Protein AF-0000000068241665 (afdb_homodimer)

Solvent-accessible surface area (backbone atoms only — not comparable to full-atom values): 37451 Å² total; per-residue (Å²): 127,82,70,70,76,66,74,74,42,56,46,69,64,41,54,28,38,24,42,34,86,68,15,63,59,57,35,53,70,46,87,33,59,26,31,33,38,36,30,30,60,74,49,68,71,37,94,55,36,65,57,54,62,68,36,46,36,40,81,39,78,45,79,45,76,45,81,63,86,53,53,39,31,71,74,67,37,46,62,57,32,51,50,44,66,72,67,57,37,40,23,39,34,18,40,22,44,46,45,47,34,21,41,43,50,52,31,48,49,43,62,66,37,76,80,65,53,75,79,43,51,67,37,78,80,61,62,77,87,64,64,85,55,34,48,40,32,25,29,50,34,57,35,15,70,19,44,54,43,16,33,50,28,52,28,33,37,80,86,76,70,40,80,41,61,33,50,41,73,69,56,30,18,55,31,27,33,43,27,28,74,66,34,66,80,52,54,66,70,58,47,28,19,20,41,28,27,11,48,48,25,13,53,29,12,56,46,14,66,42,75,39,70,70,39,40,54,31,15,25,50,21,48,25,54,55,56,73,42,54,70,37,57,70,68,70,57,82,46,63,67,55,43,36,50,41,40,49,22,8,46,30,5,13,46,13,27,61,72,18,34,33,11,55,38,51,15,43,25,67,56,37,46,84,73,73,39,53,62,26,48,39,27,23,53,35,38,54,49,43,54,57,58,38,45,72,40,66,72,44,32,52,45,50,51,48,44,30,54,70,25,71,44,90,42,71,66,58,58,43,46,51,32,43,60,42,36,52,88,63,66,55,88,61,81,71,52,72,67,53,39,50,51,41,19,55,50,18,68,67,27,77,29,34,77,22,28,64,54,89,78,51,53,67,54,43,41,53,44,55,56,67,54,70,127,80,70,70,77,67,74,74,40,56,46,68,62,40,54,28,38,25,41,34,86,68,16,63,59,58,35,53,69,46,88,32,58,28,31,34,37,38,31,30,60,74,49,68,71,37,93,55,37,66,56,54,63,67,36,45,36,39,80,39,77,46,79,46,76,46,81,62,86,52,51,39,32,71,73,67,38,46,62,58,33,50,50,43,66,73,68,57,37,38,23,40,36,17,40,22,44,45,45,47,35,19,42,44,50,52,32,48,48,42,64,65,37,76,80,65,54,76,80,44,49,66,37,73,71,64,60,77,86,64,64,84,56,34,48,40,32,26,29,51,34,56,33,15,68,19,46,54,44,16,34,50,28,53,29,32,37,79,87,74,70,41,80,42,59,31,44,37,73,68,56,31,18,55,32,28,33,43,27,28,73,66,33,66,79,53,53,66,70,59,48,27,19,20,40,28,28,12,47,49,25,13,53,30,13,56,46,14,65,43,75,39,68,71,40,41,53,31,14,25,49,21,48,27,55,55,56,74,43,53,70,38,57,73,67,70,57,82,45,64,66,56,42,34,51,40,40,49,24,7,44,28,6,13,46,12,26,61,71,20,34,34,12,57,39,53,15,45,26,66,56,38,45,85,73,73,38,54,61,26,49,39,29,22,54,35,38,55,51,44,53,57,58,38,46,71,39,66,71,45,31,52,45,51,51,49,43,31,53,72,24,70,43,93,42,71,64,57,60,45,47,52,32,44,60,42,37,52,89,64,66,56,89,61,81,71,51,75,66,52,39,50,50,43,18,55,50,17,66,68,27,77,28,34,76,22,27,64,53,89,80,51,52,66,54,44,40,51,43,55,55,68,54,71

Sequence (748 aa):
MLKLRFPLPVFRNAREIANGRNARMALKGLVANRAALIISPSFGSSQYFEQVVRLINAQSVRVIERSWQGEPSVEELSGVIGELEDFKPDYILALGGGSIIDGAKLAWLFYECPTLESELLYRPFALPSLRGRAKFAAIPTTVGAGSEVSSAAVMLDSVTNSKKAVVTHDFLPDLVILDPDLVSEVPPKVLKTTVADALSHAIEGYVSLIDNPLMNTFAEQAVSIIYRYRHQFSNDNWSSEMLSELQQAAMFAGWVQNHCIVGLSHAIAHQLGTFNIGHGLANGLLMPAVINFNYREHTAATKYEQLIYKSGLPNKEALLELFEVLVGEQKTDMHFSEQQLTTIAENALLDPAAKSNPVRFTENDVKEIVKQCLMLKLRFPLPVFRNAREIANGRNARMALKGLVANRAALIISPSFGSSQYFEQVVRLINAQSVRVIERSWQGEPSVEELSGVIGELEDFKPDYILALGGGSIIDGAKLAWLFYECPTLESELLYRPFALPSLRGRAKFAAIPTTVGAGSEVSSAAVMLDSVTNSKKAVVTHDFLPDLVILDPDLVSEVPPKVLKTTVADALSHAIEGYVSLIDNPLMNTFAEQAVSIIYRYRHQFSNDNWSSEMLSELQQAAMFAGWVQNHCIVGLSHAIAHQLGTFNIGHGLANGLLMPAVINFNYREHTAATKYEQLIYKSGLPNKEALLELFEVLVGEQKTDMHFSEQQLTTIAENALLDPAAKSNPVRFTENDVKEIVKQCL

Organism: Vibrio cholerae serotype O1 (strain ATCC 39315 / El Tor Inaba N16961) (NCBI:txid243277)

Nearest PDB structures (foldseek):
  3zdr-assembly1_A-2  TM=8.748E-01  e=1.724E-26  Parageobacillus thermoglucosidasius
  3bfj-assembly1_A  TM=8.531E-01  e=1.302E-22  Klebsiella pneumoniae
  4fr2-assembly1_A-2  TM=8.746E-01  e=3.997E-20  Oenococcus oeni ATCC BAA-1163
  5yvm-assembly1_A  TM=8.357E-01  e=5.094E-20  candidate division MSBL1 archaeon SCGC-AAA259E19
  1oj7-assembly1_D  TM=8.154E-01  e=1.061E-17  Escherichia coli K-12

Secondary structure (DSSP, 8-state):
---------EEE--SEEEESTTGGGGGGG--EEEEEEEE-HHHHTSTTHHHHHHH--EEEEEEEE---SSSPBHHHHHHHHHHHHHH--SEEEEEESHHHHHHHHHHHHHHH-TT--GGGTTSTT-SPP--SS-EEEEEESSSS--GGG-SEEEEEETTTTEEEEEE-GGGS-SEEEE-GGGGTTS-HHHHHHHHHHHHHHHHHHHTSSS--HHHHHHHHHHHHHHHHTHHHHHHT---HHHHHHHHHHHHHHHHHHHHH---HHHHHHHHHGGGT--HHHHHHHHHHHHHHHHTTSHHHHHHHHHHHHHTT-SSHHHHHHHHHHHHGGG-------HHHHHHHHHHHHHSGGGGG-SS---HHHHHHHHHHH-/---------EEE--SEEEESTTGGGGGGG--EEEEEEEE-HHHHTSTTHHHHHHH--EEEEEEEE---SSSPBHHHHHHHHHHHHHH--SEEEEEESHHHHHHHHHHHHHHH-TT--GGGTTSTT-SPP--SS-EEEEEESSSS--GGG-SEEEEEETTTTEEEEEE-GGGS-SEEEE-GGGGTTS-HHHHHHHHHHHHHHHHHHHTSSS--HHHHHHHHHHHHHHHHTHHHHHHT---HHHHHHHHHHHHHHHHHHHHH---HHHHHHHHHGGGT--HHHHHHHHHHHHHHHHTTSHHHHHHHHHHHHHTT-SSHHHHHHHHHHHHGGG-------HHHHHHHHHHHHHSGGGGG-SS---HHHHHHHHHHH-

Foldseek 3Di:
DPPPPQDDQDFDWAQAEQADAPSLLCLLVDDWAEEEEEEEVVLVPPPCNVVSQVSHPYVYYHYHYDDDLAAAAPVSLVVVLVVCLVRQIQEYEFEEAQNRLLSSLVSQQCNQPVPDDPVQQQPPPSGDAGNPRHFYEYEYLALANLNQTAQWHWHQDPVVRAIGIGGDSNSRGNYYYHHLSSNVPPDLLRRLLRLLRLLQLLLQLLLWQNDHPVLVVLSLQLLLLLLVCLVCLLVVNCDSVNSRSSNSSNNSSSSSCRRRNGALQQLLLSLCVVVVQDSSLSSLLLVLLLLVVQCVDPSSVVSNQVSCVSSPHPDPVSSNVSSCSRRVVVQDPDDDDPVSLLVSLVSSCVDPRHNTGNDHDHSVSSSVSVVSSD/DPPPPQDDQDFDWAQAEQAEAPSLLCLLVDDWAEEEEEEEVVLVPPPCNVVSQVSHPYVYYHYHYDDDPAAAAPVRLVVVLVVCLVRQIQEYEFEEAQRRLLSSLVSQLCNQPVPDDPVQQQPAPSGDAGNPRHFYEYEYLALANLNQTAQWHWHQDPVVRAIGIGGDSNSRGNYYYHHLSSNVPPDLLRRLLRLLRLLQLLLQLLLWQNDHPVLVVLSLQLLLLLLVCLVCLLVVDCDSVNSRSSNSSNNSSSSSCRRRNGALQQLLLSLCVVVVQDSSLSSLLLVLLLLVVQCVDPSSVVSNQVSCVSSPHPDPVSSNVSSCSRRVVVQDPDDDDPVSLLVSLVSSCVDPRHNTGNDHDHSVSSSVSVVVSD

Structure (mmCIF, N/CA/C/O backbone):
data_AF-0000000068241665-model_v1
#
loop_
_entity.id
_entity.type
_entity.pdbx_description
1 polymer 'Iron-containing alcohol dehydrogenase family protein RfbM'
#
loop_
_atom_site.group_PDB
_atom_site.id
_atom_site.type_symbol
_atom_site.label_atom_id
_atom_site.label_alt_id
_atom_site.label_comp_id
_atom_site.label_asym_id
_atom_site.label_entity_id
_atom_site.label_seq_id
_atom_site.pdbx_PDB_ins_code
_atom_site.Cartn_x
_atom_site.Cartn_y
_atom_site.Cartn_z
_atom_site.occupancy
_atom_site.B_iso_or_equiv
_atom_site.auth_seq_id
_atom_site.auth_comp_id
_atom_site.auth_asym_id
_atom_site.auth_atom_id
_atom_site.pdbx_PDB_model_num
ATOM 1 N N . MET A 1 1 ? -19.531 6.566 -28.25 1 17.67 1 MET A N 1
ATOM 2 C CA . MET A 1 1 ? -18.312 6.148 -27.578 1 17.67 1 MET A CA 1
ATOM 3 C C . MET A 1 1 ? -18.562 5.91 -26.094 1 17.67 1 MET A C 1
ATOM 5 O O . MET A 1 1 ? -18.938 6.832 -25.359 1 17.67 1 MET A O 1
ATOM 9 N N . LEU A 1 2 ? -19.141 4.84 -25.781 1 20.38 2 LEU A N 1
ATOM 10 C CA . LEU A 1 2 ? -19.578 4.48 -24.438 1 20.38 2 LEU A CA 1
ATOM 11 C C . LEU A 1 2 ? -18.5 4.75 -23.406 1 20.38 2 LEU A C 1
ATOM 13 O O . LEU A 1 2 ? -17.406 4.18 -23.5 1 20.38 2 LEU A O 1
ATOM 17 N N . LYS A 1 3 ? -18.453 5.977 -23.016 1 28.56 3 LYS A N 1
ATOM 18 C CA . LYS A 1 3 ? -17.516 6.344 -21.969 1 28.56 3 LYS A CA 1
ATOM 19 C C . LYS A 1 3 ? -17.438 5.258 -20.891 1 28.56 3 LYS A C 1
ATOM 21 O O . LYS A 1 3 ? -18.406 5.023 -20.172 1 28.56 3 LYS A O 1
ATOM 26 N N . LEU A 1 4 ? -16.922 4.141 -21.156 1 28.27 4 LEU A N 1
ATOM 27 C CA . LEU A 1 4 ? -16.688 3.188 -20.078 1 28.27 4 LEU A CA 1
ATOM 28 C C . LEU A 1 4 ? -16.375 3.912 -18.766 1 28.27 4 LEU A C 1
ATOM 30 O O . LEU A 1 4 ? -15.414 4.676 -18.688 1 28.27 4 LEU A O 1
ATOM 34 N N . ARG A 1 5 ? -17.375 4.387 -18.141 1 36.28 5 ARG A N 1
ATOM 35 C CA . ARG A 1 5 ? -17.234 4.938 -16.812 1 36.28 5 ARG A CA 1
ATOM 36 C C . ARG A 1 5 ? -16.25 4.109 -15.984 1 36.28 5 ARG A C 1
ATOM 38 O O . ARG A 1 5 ? -16.547 2.982 -15.594 1 36.28 5 ARG A O 1
ATOM 45 N N . PHE A 1 6 ? -14.945 4.094 -16.359 1 44.91 6 PHE A N 1
ATOM 46 C CA . PHE A 1 6 ? -13.906 3.396 -15.609 1 44.91 6 PHE A CA 1
ATOM 47 C C . PHE A 1 6 ? -14.078 3.607 -14.109 1 44.91 6 PHE A C 1
ATOM 49 O O . PHE A 1 6 ? -14.406 4.711 -13.664 1 44.91 6 PHE A O 1
ATOM 56 N N . PRO A 1 7 ? -14.344 2.516 -13.469 1 55.78 7 PRO A N 1
ATOM 57 C CA . PRO A 1 7 ? -14.398 2.617 -12.008 1 55.78 7 PRO A CA 1
ATOM 58 C C . PRO A 1 7 ? -13.258 3.451 -11.43 1 55.78 7 PRO A C 1
ATOM 60 O O . PRO A 1 7 ? -12.195 3.553 -12.039 1 55.78 7 PRO A O 1
ATOM 63 N N . LEU A 1 8 ? -13.508 4.359 -10.586 1 68.75 8 LEU A N 1
ATOM 64 C CA . LEU A 1 8 ? -12.562 5.215 -9.875 1 68.75 8 LEU A CA 1
ATOM 65 C C . LEU A 1 8 ? -11.352 4.414 -9.398 1 68.75 8 LEU A C 1
ATOM 67 O O . LEU A 1 8 ? -11.5 3.277 -8.945 1 68.75 8 LEU A O 1
ATOM 71 N N . PRO A 1 9 ? -10.172 4.867 -9.805 1 84.06 9 PRO A N 1
ATOM 72 C CA . PRO A 1 9 ? -8.961 4.191 -9.328 1 84.06 9 PRO A CA 1
ATOM 73 C C . PRO A 1 9 ? -8.914 4.066 -7.809 1 84.06 9 PRO A C 1
ATOM 75 O O . PRO A 1 9 ? -8.414 4.965 -7.129 1 84.06 9 PRO A O 1
ATOM 78 N N . VAL A 1 10 ? -9.492 3.031 -7.363 1 91.06 10 VAL A N 1
ATOM 79 C CA . VAL A 1 10 ? -9.531 2.74 -5.934 1 91.06 10 VAL A CA 1
ATOM 80 C C . VAL A 1 10 ? -8.555 1.618 -5.602 1 91.06 10 VAL A C 1
ATOM 82 O O . VAL A 1 10 ? -8.508 0.599 -6.297 1 91.06 10 VAL A O 1
ATOM 85 N N . PHE A 1 11 ? -7.766 1.913 -4.652 1 93.94 11 PHE A N 1
ATOM 86 C CA . PHE A 1 11 ? -6.82 0.911 -4.168 1 93.94 11 PHE A CA 1
ATOM 87 C C . PHE A 1 11 ? -7.371 0.195 -2.943 1 93.94 11 PHE A C 1
ATOM 89 O O . PHE A 1 11 ? -7.793 0.839 -1.979 1 93.94 11 PHE A O 1
ATOM 96 N N . ARG A 1 12 ? -7.445 -1.105 -2.99 1 94.19 12 ARG A N 1
ATOM 97 C CA . ARG A 1 12 ? -7.773 -2.006 -1.89 1 94.19 12 ARG A CA 1
ATOM 98 C C . ARG A 1 12 ? -6.672 -3.037 -1.676 1 94.19 12 ARG A C 1
ATOM 100 O O . ARG A 1 12 ? -5.992 -3.436 -2.625 1 94.19 12 ARG A O 1
ATOM 107 N N . ASN A 1 13 ? -6.445 -3.4 -0.437 1 94.12 13 ASN A N 1
ATOM 108 C CA . ASN A 1 13 ? -5.422 -4.395 -0.139 1 94.12 13 ASN A CA 1
ATOM 109 C C . ASN A 1 13 ? -5.754 -5.18 1.129 1 94.12 13 ASN A C 1
ATOM 111 O O . ASN A 1 13 ? -6.824 -4.996 1.713 1 94.12 13 ASN A O 1
ATOM 115 N N . ALA A 1 14 ? -4.949 -6.191 1.454 1 96 14 ALA A N 1
ATOM 116 C CA . ALA A 1 14 ? -5.102 -6.984 2.674 1 96 14 ALA A CA 1
ATOM 117 C C . ALA A 1 14 ? -5.102 -6.09 3.91 1 96 14 ALA A C 1
ATOM 119 O O . ALA A 1 14 ? -4.547 -4.988 3.887 1 96 14 ALA A O 1
ATOM 120 N N . ARG A 1 15 ? -5.719 -6.57 4.945 1 94.56 15 ARG A N 1
ATOM 121 C CA . ARG A 1 15 ? -5.844 -5.777 6.164 1 94.56 15 ARG A CA 1
ATOM 122 C C . ARG A 1 15 ? -4.484 -5.57 6.824 1 94.56 15 ARG A C 1
ATOM 124 O O . ARG A 1 15 ? -4.148 -4.457 7.23 1 94.56 15 ARG A O 1
ATOM 131 N N . GLU A 1 16 ? -3.756 -6.672 6.93 1 96.06 16 GLU A N 1
ATOM 132 C CA . GLU A 1 16 ? -2.422 -6.633 7.52 1 96.06 16 GLU A CA 1
ATOM 133 C C . GLU A 1 16 ? -1.412 -7.379 6.656 1 96.06 16 GLU A C 1
ATOM 135 O O . GLU A 1 16 ? -1.73 -8.43 6.086 1 96.06 16 GLU A O 1
ATOM 140 N N . ILE A 1 17 ? -0.211 -6.82 6.52 1 97.56 17 ILE A N 1
ATOM 141 C CA . ILE A 1 17 ? 0.877 -7.473 5.801 1 97.56 17 ILE A CA 1
ATOM 142 C C . ILE A 1 17 ? 2.127 -7.512 6.68 1 97.56 17 ILE A C 1
ATOM 144 O O . ILE A 1 17 ? 2.738 -6.473 6.945 1 97.56 17 ILE A O 1
ATOM 148 N N . ALA A 1 18 ? 2.471 -8.703 7.156 1 96.81 18 ALA A N 1
ATOM 149 C CA . ALA A 1 18 ? 3.752 -8.906 7.828 1 96.81 18 ALA A CA 1
ATOM 150 C C . ALA A 1 18 ? 4.852 -9.234 6.82 1 96.81 18 ALA A C 1
ATOM 152 O O . ALA A 1 18 ? 4.676 -10.094 5.961 1 96.81 18 ALA A O 1
ATOM 153 N N . ASN A 1 19 ? 5.93 -8.586 6.906 1 95 19 ASN A N 1
ATOM 154 C CA . ASN A 1 19 ? 6.961 -8.758 5.887 1 95 19 ASN A CA 1
ATOM 155 C C . ASN A 1 19 ? 8.359 -8.766 6.496 1 95 19 ASN A C 1
ATOM 157 O O . ASN A 1 19 ? 8.578 -8.203 7.57 1 95 19 ASN A O 1
ATOM 161 N N . GLY A 1 20 ? 9.234 -9.477 5.773 1 93.25 20 GLY A N 1
ATOM 162 C CA . GLY A 1 20 ? 10.633 -9.484 6.172 1 93.25 20 GLY A CA 1
ATOM 163 C C . GLY A 1 20 ? 11.039 -10.758 6.883 1 93.25 20 GLY A C 1
ATOM 164 O O . GLY A 1 20 ? 10.289 -11.734 6.895 1 93.25 20 GLY A O 1
ATOM 165 N N . ARG A 1 21 ? 12.266 -10.727 7.43 1 91.69 21 ARG A N 1
ATOM 166 C CA . ARG A 1 21 ? 12.789 -11.883 8.141 1 91.69 21 ARG A CA 1
ATOM 167 C C . ARG A 1 21 ? 11.961 -12.18 9.383 1 91.69 21 ARG A C 1
ATOM 169 O O . ARG A 1 21 ? 11.617 -11.273 10.148 1 91.69 21 ARG A O 1
ATOM 176 N N . ASN A 1 22 ? 11.5 -13.383 9.531 1 93.5 22 ASN A N 1
ATOM 177 C CA . ASN A 1 22 ? 10.75 -13.875 10.688 1 93.5 22 ASN A CA 1
ATOM 178 C C . ASN A 1 22 ? 9.312 -13.359 10.68 1 93.5 22 ASN A C 1
ATOM 180 O O . ASN A 1 22 ? 8.633 -13.391 11.711 1 93.5 22 ASN A O 1
ATOM 184 N N . ALA A 1 23 ? 8.93 -12.883 9.523 1 95.75 23 ALA A N 1
ATOM 185 C CA . ALA A 1 23 ? 7.559 -12.398 9.43 1 95.75 23 ALA A CA 1
ATOM 186 C C . ALA A 1 23 ? 6.566 -13.484 9.844 1 95.75 23 ALA A C 1
ATOM 188 O O . ALA A 1 23 ? 5.449 -13.18 10.273 1 95.75 23 ALA A O 1
ATOM 189 N N . ARG A 1 24 ? 6.914 -14.742 9.797 1 96.44 24 ARG A N 1
ATOM 190 C CA . ARG A 1 24 ? 6.059 -15.852 10.195 1 96.44 24 ARG A CA 1
ATOM 191 C C . ARG A 1 24 ? 5.648 -15.742 11.656 1 96.44 24 ARG A C 1
ATOM 193 O O . ARG A 1 24 ? 4.641 -16.312 12.07 1 96.44 24 ARG A O 1
ATOM 200 N N . MET A 1 25 ? 6.352 -14.977 12.445 1 95.94 25 MET A N 1
ATOM 201 C CA . MET A 1 25 ? 6.039 -14.789 13.859 1 95.94 25 MET A CA 1
ATOM 202 C C . MET A 1 25 ? 4.684 -14.117 14.031 1 95.94 25 MET A C 1
ATOM 204 O O . MET A 1 25 ? 4.086 -14.18 15.109 1 95.94 25 MET A O 1
ATOM 208 N N . ALA A 1 26 ? 4.223 -13.484 12.969 1 96 26 ALA A N 1
ATOM 209 C CA . ALA A 1 26 ? 2.896 -12.867 13.023 1 96 26 ALA A CA 1
ATOM 210 C C . ALA A 1 26 ? 1.821 -13.906 13.328 1 96 26 ALA A C 1
ATOM 212 O O . ALA A 1 26 ? 0.743 -13.562 13.82 1 96 26 ALA A O 1
ATOM 213 N N . LEU A 1 27 ? 2.074 -15.133 13.039 1 97.31 27 LEU A N 1
ATOM 214 C CA . LEU A 1 27 ? 1.136 -16.219 13.281 1 97.31 27 LEU A CA 1
ATOM 215 C C . LEU A 1 27 ? 0.811 -16.344 14.773 1 97.31 27 LEU A C 1
ATOM 217 O O . LEU A 1 27 ? -0.276 -16.797 15.141 1 97.31 27 LEU A O 1
ATOM 221 N N . LYS A 1 28 ? 1.732 -15.883 15.602 1 95.44 28 LYS A N 1
ATOM 222 C CA . LYS A 1 28 ? 1.528 -15.93 17.047 1 95.44 28 LYS A CA 1
ATOM 223 C C . LYS A 1 28 ? 0.426 -14.969 17.484 1 95.44 28 LYS A C 1
ATOM 225 O O . LYS A 1 28 ? -0.148 -15.117 18.562 1 95.44 28 LYS A O 1
ATOM 230 N N . GLY A 1 29 ? 0.18 -13.992 16.656 1 92.88 29 GLY A N 1
ATOM 231 C CA . GLY A 1 29 ? -0.792 -12.969 17 1 92.88 29 GLY A CA 1
ATOM 232 C C . GLY A 1 29 ? -2.195 -13.289 16.516 1 92.88 29 GLY A C 1
ATOM 233 O O . GLY A 1 29 ? -3.129 -12.523 16.766 1 92.88 29 GLY A O 1
ATOM 234 N N . LEU A 1 30 ? -2.395 -14.422 15.867 1 94.88 30 LEU A N 1
ATOM 235 C CA . LEU A 1 30 ? -3.715 -14.789 15.367 1 94.88 30 LEU A CA 1
ATOM 236 C C . LEU A 1 30 ? -4.699 -14.984 16.516 1 94.88 30 LEU A C 1
ATOM 238 O O . LEU A 1 30 ? -4.332 -15.508 17.578 1 94.88 30 LEU A O 1
ATOM 242 N N . VAL A 1 31 ? -5.82 -14.547 16.344 1 93.81 31 VAL A N 1
ATOM 243 C CA . VAL A 1 31 ? -6.93 -14.844 17.25 1 93.81 31 VAL A CA 1
ATOM 244 C C . VAL A 1 31 ? -7.848 -15.883 16.609 1 93.81 31 VAL A C 1
ATOM 246 O O . VAL A 1 31 ? -8.75 -15.531 15.836 1 93.81 31 VAL A O 1
ATOM 249 N N . ALA A 1 32 ? -7.637 -17.094 16.906 1 96.69 32 ALA A N 1
ATOM 250 C CA . ALA A 1 32 ? -8.352 -18.203 16.281 1 96.69 32 ALA A CA 1
ATOM 251 C C . ALA A 1 32 ? -8.555 -19.344 17.281 1 96.69 32 ALA A C 1
ATOM 253 O O . ALA A 1 32 ? -7.676 -19.625 18.094 1 96.69 32 ALA A O 1
ATOM 254 N N . ASN A 1 33 ? -9.68 -19.906 17.312 1 98.06 33 ASN A N 1
ATOM 255 C CA . ASN A 1 33 ? -9.914 -21.125 18.078 1 98.06 33 ASN A CA 1
ATOM 256 C C . ASN A 1 33 ? -9.469 -22.359 17.297 1 98.06 33 ASN A C 1
ATOM 258 O O . ASN A 1 33 ? -8.719 -23.188 17.828 1 98.06 33 ASN A O 1
ATOM 262 N N . ARG A 1 34 ? -9.938 -22.438 16.047 1 98.69 34 ARG A N 1
ATOM 263 C CA . ARG A 1 34 ? -9.594 -23.531 15.141 1 98.69 34 ARG A CA 1
ATOM 264 C C . ARG A 1 34 ? -9.031 -23 13.828 1 98.69 34 ARG A C 1
ATOM 266 O O . ARG A 1 34 ? -9.711 -22.266 13.109 1 98.69 34 ARG A O 1
ATOM 273 N N . ALA A 1 35 ? -7.801 -23.406 13.547 1 98.75 35 ALA A N 1
ATOM 274 C CA . ALA A 1 35 ? -7.141 -22.922 12.336 1 98.75 35 ALA A CA 1
ATOM 275 C C . ALA A 1 35 ? -6.879 -24.062 11.359 1 98.75 35 ALA A C 1
ATOM 277 O O . ALA A 1 35 ? -6.32 -25.094 11.734 1 98.75 35 ALA A O 1
ATOM 278 N N . ALA A 1 36 ? -7.375 -23.891 10.148 1 98.81 36 ALA A N 1
ATOM 279 C CA . ALA A 1 36 ? -7.023 -24.828 9.086 1 98.81 36 ALA A CA 1
ATOM 280 C C . ALA A 1 36 ? -5.867 -24.297 8.25 1 98.81 36 ALA A C 1
ATOM 282 O O . ALA A 1 36 ? -5.93 -23.172 7.734 1 98.81 36 ALA A O 1
ATOM 283 N N . LEU A 1 37 ? -4.836 -25.062 8.164 1 98.69 37 LEU A N 1
ATOM 284 C CA . LEU A 1 37 ? -3.668 -24.719 7.371 1 98.69 37 LEU A CA 1
ATOM 285 C C . LEU A 1 37 ? -3.613 -25.547 6.09 1 98.69 37 LEU A C 1
ATOM 287 O O . LEU A 1 37 ? -3.355 -26.75 6.141 1 98.69 37 LEU A O 1
ATOM 291 N N . ILE A 1 38 ? -3.883 -24.875 5.004 1 98.06 38 ILE A N 1
ATOM 292 C CA . ILE A 1 38 ? -3.818 -25.531 3.701 1 98.06 38 ILE A CA 1
ATOM 293 C C . ILE A 1 38 ? -2.436 -25.328 3.086 1 98.06 38 ILE A C 1
ATOM 295 O O . ILE A 1 38 ? -1.998 -24.188 2.898 1 98.06 38 ILE A O 1
ATOM 299 N N . ILE A 1 39 ? -1.739 -26.422 2.713 1 96.94 39 ILE A N 1
ATOM 300 C CA . ILE A 1 39 ? -0.358 -26.312 2.256 1 96.94 39 ILE A CA 1
ATOM 301 C C . ILE A 1 39 ? -0.149 -27.203 1.024 1 96.94 39 ILE A C 1
ATOM 303 O O . ILE A 1 39 ? -0.949 -28.094 0.752 1 96.94 39 ILE A O 1
ATOM 307 N N . SER A 1 40 ? 0.923 -26.906 0.274 1 91.31 40 SER A N 1
ATOM 308 C CA . SER A 1 40 ? 1.405 -27.797 -0.769 1 91.31 40 SER A CA 1
ATOM 309 C C . SER A 1 40 ? 2.256 -28.922 -0.181 1 91.31 40 SER A C 1
ATOM 311 O O . SER A 1 40 ? 2.848 -28.766 0.889 1 91.31 40 SER A O 1
ATOM 313 N N . PRO A 1 41 ? 2.344 -30.047 -0.896 1 88.81 41 PRO A N 1
ATOM 314 C CA . PRO A 1 41 ? 3.203 -31.125 -0.415 1 88.81 41 PRO A CA 1
ATOM 315 C C . PRO A 1 41 ? 4.668 -30.703 -0.298 1 88.81 41 PRO A C 1
ATOM 317 O O . PRO A 1 41 ? 5.367 -31.141 0.62 1 88.81 41 PRO A O 1
ATOM 320 N N . SER A 1 42 ? 5.059 -29.859 -1.199 1 88 42 SER A N 1
ATOM 321 C CA . SER A 1 42 ? 6.438 -29.391 -1.144 1 88 42 SER A CA 1
ATOM 322 C C . SER A 1 42 ? 6.723 -28.672 0.169 1 88 42 SER A C 1
ATOM 324 O O . SER A 1 42 ? 7.801 -28.812 0.745 1 88 42 SER A O 1
ATOM 326 N N . PHE A 1 43 ? 5.75 -27.969 0.687 1 92.88 43 PHE A N 1
ATOM 327 C CA . PHE A 1 43 ? 5.988 -27.266 1.943 1 92.88 43 PHE A CA 1
ATOM 328 C C . PHE A 1 43 ? 5.898 -28.219 3.123 1 92.88 43 PHE A C 1
ATOM 330 O O . PHE A 1 43 ? 6.535 -28.016 4.156 1 92.88 43 PHE A O 1
ATOM 337 N N . GLY A 1 44 ? 5.074 -29.25 2.943 1 93.5 44 GLY A N 1
ATOM 338 C CA . GLY A 1 44 ? 5 -30.266 3.982 1 93.5 44 GLY A CA 1
ATOM 339 C C . GLY A 1 44 ? 6.352 -30.844 4.34 1 93.5 44 GLY A C 1
ATOM 340 O O . GLY A 1 44 ? 6.566 -31.281 5.473 1 93.5 44 GLY A O 1
ATOM 341 N N . SER A 1 45 ? 7.254 -30.797 3.371 1 93.25 45 SER A N 1
ATOM 342 C CA . SER A 1 45 ? 8.586 -31.359 3.566 1 93.25 45 SER A CA 1
ATOM 343 C C . SER A 1 45 ? 9.602 -30.281 3.926 1 93.25 45 SER A C 1
ATOM 345 O O . SER A 1 45 ? 10.789 -30.547 4.055 1 93.25 45 SER A O 1
ATOM 347 N N . SER A 1 46 ? 9.141 -29.109 4.094 1 95.56 46 SER A N 1
ATOM 348 C CA . SER A 1 46 ? 10.016 -27.969 4.387 1 95.56 46 SER A CA 1
ATOM 349 C C . SER A 1 46 ? 10.578 -28.062 5.801 1 95.56 46 SER A C 1
ATOM 351 O O . SER A 1 46 ? 9.898 -28.516 6.719 1 95.56 46 SER A O 1
ATOM 353 N N . GLN A 1 47 ? 11.812 -27.484 5.992 1 96.75 47 GLN A N 1
ATOM 354 C CA . GLN A 1 47 ? 12.406 -27.406 7.32 1 96.75 47 GLN A CA 1
ATOM 355 C C . GLN A 1 47 ? 11.609 -26.469 8.227 1 96.75 47 GLN A C 1
ATOM 357 O O . GLN A 1 47 ? 11.734 -26.516 9.445 1 96.75 47 GLN A O 1
ATOM 362 N N . TYR A 1 48 ? 10.727 -25.672 7.617 1 96.94 48 TYR A N 1
ATOM 363 C CA . TYR A 1 48 ? 9.992 -24.672 8.383 1 96.94 48 TYR A CA 1
ATOM 364 C C . TYR A 1 48 ? 8.609 -25.172 8.758 1 96.94 48 TYR A C 1
ATOM 366 O O . TYR A 1 48 ? 7.879 -24.516 9.5 1 96.94 48 TYR A O 1
ATOM 374 N N . PHE A 1 49 ? 8.227 -26.359 8.281 1 97.06 49 PHE A N 1
ATOM 375 C CA . PHE A 1 49 ? 6.859 -26.844 8.414 1 97.06 49 PHE A CA 1
ATOM 376 C C . PHE A 1 49 ? 6.461 -26.938 9.883 1 97.06 49 PHE A C 1
ATOM 378 O O . PHE A 1 49 ? 5.473 -26.344 10.305 1 97.06 49 PHE A O 1
ATOM 385 N N . GLU A 1 50 ? 7.211 -27.578 10.656 1 97.56 50 GLU A N 1
ATOM 386 C CA . GLU A 1 50 ? 6.887 -27.781 12.07 1 97.56 50 GLU A CA 1
ATOM 387 C C . GLU A 1 50 ? 6.828 -26.453 12.812 1 97.56 50 GLU A C 1
ATOM 389 O O . GLU A 1 50 ? 5.953 -26.25 13.656 1 97.56 50 GLU A O 1
ATOM 394 N N . GLN A 1 51 ? 7.758 -25.641 12.469 1 97.25 51 GLN A N 1
ATOM 395 C CA . GLN A 1 51 ? 7.793 -24.344 13.133 1 97.25 51 GLN A CA 1
ATOM 396 C C . GLN A 1 51 ? 6.531 -23.547 12.836 1 97.25 51 GLN A C 1
ATOM 398 O O . GLN A 1 51 ? 5.961 -22.922 13.734 1 97.25 51 GLN A O 1
ATOM 403 N N . VAL A 1 52 ? 6.145 -23.516 11.609 1 97.88 52 VAL A N 1
ATOM 404 C CA . VAL A 1 52 ? 4.965 -22.766 11.195 1 97.88 52 VAL A CA 1
ATOM 405 C C . VAL A 1 52 ? 3.734 -23.281 11.938 1 97.88 52 VAL A C 1
ATOM 407 O O . VAL A 1 52 ? 2.951 -22.5 12.484 1 97.88 52 VAL A O 1
ATOM 410 N N . VAL A 1 53 ? 3.588 -24.578 11.984 1 98.06 53 VAL A N 1
ATOM 411 C CA . VAL A 1 53 ? 2.441 -25.188 12.648 1 98.06 53 VAL A CA 1
ATOM 412 C C . VAL A 1 53 ? 2.434 -24.797 14.125 1 98.06 53 VAL A C 1
ATOM 414 O O . VAL A 1 53 ? 1.39 -24.438 14.68 1 98.06 53 VAL A O 1
ATOM 417 N N . ARG A 1 54 ? 3.568 -24.75 14.75 1 97.25 54 ARG A N 1
ATOM 418 C CA . ARG A 1 54 ? 3.689 -24.438 16.172 1 97.25 54 ARG A CA 1
ATOM 419 C C . ARG A 1 54 ? 3.412 -22.969 16.438 1 97.25 54 ARG A C 1
ATOM 421 O O . ARG A 1 54 ? 2.93 -22.609 17.516 1 97.25 54 ARG A O 1
ATOM 428 N N . LEU A 1 55 ? 3.754 -22.156 15.477 1 97.5 55 LEU A N 1
ATOM 429 C CA . LEU A 1 55 ? 3.611 -20.703 15.648 1 97.5 55 LEU A CA 1
ATOM 430 C C . LEU A 1 55 ? 2.145 -20.297 15.602 1 97.5 55 LEU A C 1
ATOM 432 O O . LEU A 1 55 ? 1.772 -19.25 16.125 1 97.5 55 LEU A O 1
ATOM 436 N N . ILE A 1 56 ? 1.271 -21.125 14.945 1 98 56 ILE A N 1
ATOM 437 C CA . ILE A 1 56 ? -0.131 -20.75 14.781 1 98 56 ILE A CA 1
ATOM 438 C C . ILE A 1 56 ? -0.818 -20.703 16.141 1 98 56 ILE A C 1
ATOM 440 O O . ILE A 1 56 ? -0.964 -21.734 16.797 1 98 56 ILE A O 1
ATOM 444 N N . ASN A 1 57 ? -1.171 -19.547 16.516 1 95.56 57 ASN A N 1
ATOM 445 C CA . ASN A 1 57 ? -1.868 -19.375 17.781 1 95.56 57 ASN A CA 1
ATOM 446 C C . ASN A 1 57 ? -3.342 -19.75 17.672 1 95.56 57 ASN A C 1
ATOM 448 O O . ASN A 1 57 ? -4.191 -18.891 17.453 1 95.56 57 ASN A O 1
ATOM 452 N N . ALA A 1 58 ? -3.678 -20.953 17.906 1 96.5 58 ALA A N 1
ATOM 453 C CA . ALA A 1 58 ? -5.035 -21.5 17.906 1 96.5 58 ALA A CA 1
ATOM 454 C C . ALA A 1 58 ? -5.148 -22.688 18.859 1 96.5 58 ALA A C 1
ATOM 456 O O . ALA A 1 58 ? -4.145 -23.328 19.188 1 96.5 58 ALA A O 1
ATOM 457 N N . GLN A 1 59 ? -6.277 -22.906 19.328 1 97.12 59 GLN A N 1
ATOM 458 C CA . GLN A 1 59 ? -6.504 -24.047 20.219 1 97.12 59 GLN A CA 1
ATOM 459 C C . GLN A 1 59 ? -6.289 -25.375 19.469 1 97.12 59 GLN A C 1
ATOM 461 O O . GLN A 1 59 ? -5.82 -26.344 20.062 1 97.12 59 GLN A O 1
ATOM 466 N N . SER A 1 60 ? -6.707 -25.422 18.203 1 97.94 60 SER A N 1
ATOM 467 C CA . SER A 1 60 ? -6.512 -26.578 17.344 1 97.94 60 SER A CA 1
ATOM 468 C C . SER A 1 60 ? -6.09 -26.172 15.945 1 97.94 60 SER A C 1
ATOM 470 O O . SER A 1 60 ? -6.59 -25.188 15.406 1 97.94 60 SER A O 1
ATOM 472 N N . VAL A 1 61 ? -5.188 -26.984 15.414 1 98.38 61 VAL A N 1
ATOM 473 C CA . VAL A 1 61 ? -4.707 -26.734 14.062 1 98.38 61 VAL A CA 1
ATOM 474 C C . VAL A 1 61 ? -4.871 -28 13.219 1 98.38 61 VAL A C 1
ATOM 476 O O . VAL A 1 61 ? -4.457 -29.078 13.625 1 98.38 61 VAL A O 1
ATOM 479 N N . ARG A 1 62 ? -5.523 -27.844 12.086 1 98.31 62 ARG A N 1
ATOM 480 C CA . ARG A 1 62 ? -5.641 -28.922 11.117 1 98.31 62 ARG A CA 1
ATOM 481 C C . ARG A 1 62 ? -4.852 -28.609 9.852 1 98.31 62 ARG A C 1
ATOM 483 O O . ARG A 1 62 ? -5.07 -27.578 9.219 1 98.31 62 ARG A O 1
ATOM 490 N N . VAL A 1 63 ? -3.98 -29.531 9.562 1 98.25 63 VAL A N 1
ATOM 491 C CA . VAL A 1 63 ? -3.201 -29.359 8.336 1 98.25 63 VAL A CA 1
ATOM 492 C C . VAL A 1 63 ? -3.861 -30.125 7.195 1 98.25 63 VAL A C 1
ATOM 494 O O . VAL A 1 63 ? -4.176 -31.312 7.332 1 98.25 63 VAL A O 1
ATOM 497 N N . ILE A 1 64 ? -4.121 -29.422 6.133 1 97.5 64 ILE A N 1
ATOM 498 C CA . ILE A 1 64 ? -4.684 -30 4.922 1 97.5 64 ILE A CA 1
ATOM 499 C C . ILE A 1 64 ? -3.674 -29.906 3.779 1 97.5 64 ILE A C 1
ATOM 501 O O . ILE A 1 64 ? -3.395 -28.797 3.291 1 97.5 64 ILE A O 1
ATOM 505 N N . GLU A 1 65 ? -3.123 -30.969 3.322 1 95.12 65 GLU A N 1
ATOM 506 C CA . GLU A 1 65 ? -2.15 -31 2.236 1 95.12 65 GLU A CA 1
ATOM 507 C C . GLU A 1 65 ? -2.822 -31.297 0.899 1 95.12 65 GLU A C 1
ATOM 509 O O . GLU A 1 65 ? -3.572 -32.281 0.78 1 95.12 65 GLU A O 1
ATOM 514 N N . ARG A 1 66 ? -2.531 -30.406 -0.025 1 90.5 66 ARG A N 1
ATOM 515 C CA . ARG A 1 66 ? -3.133 -30.578 -1.342 1 90.5 66 ARG A CA 1
ATOM 516 C C . ARG A 1 66 ? -2.115 -30.344 -2.449 1 90.5 66 ARG A C 1
ATOM 518 O O . ARG A 1 66 ? -1.262 -29.453 -2.33 1 90.5 66 ARG A O 1
ATOM 525 N N . SER A 1 67 ? -2.24 -31.141 -3.465 1 84.12 67 SER A N 1
ATOM 526 C CA . SER A 1 67 ? -1.415 -31 -4.656 1 84.12 67 SER A CA 1
ATOM 527 C C . SER A 1 67 ? -2.266 -30.656 -5.879 1 84.12 67 SER A C 1
ATOM 529 O O . SER A 1 67 ? -2.846 -31.547 -6.5 1 84.12 67 SER A O 1
ATOM 531 N N . TRP A 1 68 ? -2.535 -29.516 -6.039 1 80 68 TRP A N 1
ATOM 532 C CA . TRP A 1 68 ? -3.256 -29.125 -7.246 1 80 68 TRP A CA 1
ATOM 533 C C . TRP A 1 68 ? -2.287 -28.844 -8.383 1 80 68 TRP A C 1
ATOM 535 O O . TRP A 1 68 ? -1.263 -28.172 -8.188 1 80 68 TRP A O 1
ATOM 545 N N . GLN A 1 69 ? -2.32 -29.688 -9.414 1 69.94 69 GLN A N 1
ATOM 546 C CA . GLN A 1 69 ? -1.541 -29.391 -10.609 1 69.94 69 GLN A CA 1
ATOM 547 C C . GLN A 1 69 ? -2.141 -28.219 -11.383 1 69.94 69 GLN A C 1
ATOM 549 O O . GLN A 1 69 ? -3.037 -28.406 -12.203 1 69.94 69 GLN A O 1
ATOM 554 N N . GLY A 1 70 ? -1.761 -27.062 -11.086 1 74 70 GLY A N 1
ATOM 555 C CA . GLY A 1 70 ? -2.398 -25.891 -11.672 1 74 70 GLY A CA 1
ATOM 556 C C . GLY A 1 70 ? -3.615 -25.422 -10.898 1 74 70 GLY A C 1
ATOM 557 O O . GLY A 1 70 ? -3.658 -25.531 -9.672 1 74 70 GLY A O 1
ATOM 558 N N . GLU A 1 71 ? -4.613 -24.891 -11.602 1 80.94 71 GLU A N 1
ATOM 559 C CA . GLU A 1 71 ? -5.828 -24.391 -10.977 1 80.94 71 GLU A CA 1
ATOM 560 C C . GLU A 1 71 ? -6.801 -25.516 -10.656 1 80.94 71 GLU A C 1
ATOM 562 O O . GLU A 1 71 ? -7.008 -26.406 -11.484 1 80.94 71 GLU A O 1
ATOM 567 N N . PRO A 1 72 ? -7.34 -25.5 -9.508 1 83.5 72 PRO A N 1
ATOM 568 C CA . PRO A 1 72 ? -8.227 -26.594 -9.117 1 83.5 72 PRO A CA 1
ATOM 569 C C . PRO A 1 72 ? -9.617 -26.469 -9.742 1 83.5 72 PRO A C 1
ATOM 571 O O . PRO A 1 72 ? -10.094 -25.359 -9.992 1 83.5 72 PRO A O 1
ATOM 574 N N . SER A 1 73 ? -10.164 -27.641 -9.977 1 83.12 73 SER A N 1
ATOM 575 C CA . SER A 1 73 ? -11.578 -27.703 -10.344 1 83.12 73 SER A CA 1
ATOM 576 C C . SER A 1 73 ? -12.469 -27.734 -9.109 1 83.12 73 SER A C 1
ATOM 578 O O . SER A 1 73 ? -11.984 -27.938 -7.988 1 83.12 73 SER A O 1
ATOM 580 N N . VAL A 1 74 ? -13.734 -27.547 -9.359 1 80.25 74 VAL A N 1
ATOM 581 C CA . VAL A 1 74 ? -14.695 -27.609 -8.258 1 80.25 74 VAL A CA 1
ATOM 582 C C . VAL A 1 74 ? -14.625 -28.984 -7.594 1 80.25 74 VAL A C 1
ATOM 584 O O . VAL A 1 74 ? -14.703 -29.094 -6.367 1 80.25 74 VAL A O 1
ATOM 587 N N . GLU A 1 75 ? -14.477 -30 -8.422 1 83.38 75 GLU A N 1
ATOM 588 C CA . GLU A 1 75 ? -14.414 -31.359 -7.914 1 83.38 75 GLU A CA 1
ATOM 589 C C . GLU A 1 75 ? -13.195 -31.562 -7.016 1 83.38 75 GLU A C 1
ATOM 591 O O . GLU A 1 75 ? -13.289 -32.219 -5.977 1 83.38 75 GLU A O 1
ATOM 596 N N . GLU A 1 76 ? -12.18 -31.016 -7.391 1 86.19 76 GLU A N 1
ATOM 597 C CA . GLU A 1 76 ? -10.945 -31.156 -6.625 1 86.19 76 GLU A CA 1
ATOM 598 C C . GLU A 1 76 ? -11.031 -30.406 -5.297 1 86.19 76 GLU A C 1
ATOM 600 O O . GLU A 1 76 ? -10.336 -30.75 -4.34 1 86.19 76 GLU A O 1
ATOM 605 N N . LEU A 1 77 ? -11.867 -29.438 -5.285 1 91.69 77 LEU A N 1
ATOM 606 C CA . LEU A 1 77 ? -12.008 -28.625 -4.086 1 91.69 77 LEU A CA 1
ATOM 607 C C . LEU A 1 77 ? -12.914 -29.312 -3.066 1 91.69 77 LEU A C 1
ATOM 609 O O . LEU A 1 77 ? -12.898 -28.969 -1.882 1 91.69 77 LEU A O 1
ATOM 613 N N . SER A 1 78 ? -13.711 -30.281 -3.521 1 90.44 78 SER A N 1
ATOM 614 C CA . SER A 1 78 ? -14.727 -30.906 -2.686 1 90.44 78 SER A CA 1
ATOM 615 C C . SER A 1 78 ? -14.117 -31.531 -1.443 1 90.44 78 SER A C 1
ATOM 617 O O . SER A 1 78 ? -14.672 -31.438 -0.35 1 90.44 78 SER A O 1
ATOM 619 N N . GLY A 1 79 ? -12.992 -32.188 -1.637 1 91.75 79 GLY A N 1
ATOM 620 C CA . GLY A 1 79 ? -12.32 -32.781 -0.499 1 91.75 79 GLY A CA 1
ATOM 621 C C . GLY A 1 79 ? -11.914 -31.781 0.561 1 91.75 79 GLY A C 1
ATOM 622 O O . GLY A 1 79 ? -12.102 -32.031 1.756 1 91.75 79 GLY A O 1
ATOM 623 N N . VAL A 1 80 ? -11.367 -30.703 0.171 1 95.44 80 VAL A N 1
ATOM 624 C CA . VAL A 1 80 ? -10.922 -29.656 1.088 1 95.44 80 VAL A CA 1
ATOM 625 C C . VAL A 1 80 ? -12.125 -29.031 1.793 1 95.44 80 VAL A C 1
ATOM 627 O O . VAL A 1 80 ? -12.102 -28.812 3.006 1 95.44 80 VAL A O 1
ATOM 630 N N . ILE A 1 81 ? -13.203 -28.797 1.031 1 95.88 81 ILE A N 1
ATOM 631 C CA . ILE A 1 81 ? -14.422 -28.203 1.582 1 95.88 81 ILE A CA 1
ATOM 632 C C . ILE A 1 81 ? -14.992 -29.141 2.652 1 95.88 81 ILE A C 1
ATOM 634 O O . ILE A 1 81 ? -15.406 -28.672 3.721 1 95.88 81 ILE A O 1
ATOM 638 N N . GLY A 1 82 ? -15.016 -30.422 2.312 1 96.06 82 GLY A N 1
ATOM 639 C CA . GLY A 1 82 ? -15.477 -31.391 3.289 1 96.06 82 GLY A CA 1
ATOM 640 C C . GLY A 1 82 ? -14.68 -31.375 4.578 1 96.06 82 GLY A C 1
ATOM 641 O O . GLY A 1 82 ? -15.242 -31.453 5.668 1 96.06 82 GLY A O 1
ATOM 642 N N . GLU A 1 83 ? -13.414 -31.266 4.445 1 97.12 83 GLU A N 1
ATOM 643 C CA . GLU A 1 83 ? -12.555 -31.219 5.621 1 97.12 83 GLU A CA 1
ATOM 644 C C . GLU A 1 83 ? -12.797 -29.953 6.438 1 97.12 83 GLU A C 1
ATOM 646 O O . GLU A 1 83 ? -12.797 -29.984 7.668 1 97.12 83 GLU A O 1
ATOM 651 N N . LEU A 1 84 ? -12.953 -28.812 5.785 1 98.25 84 LEU A N 1
ATOM 652 C CA . LEU A 1 84 ? -13.258 -27.562 6.473 1 98.25 84 LEU A CA 1
ATOM 653 C C . LEU A 1 84 ? -14.586 -27.672 7.219 1 98.25 84 LEU A C 1
ATOM 655 O O . LEU A 1 84 ? -14.695 -27.219 8.359 1 98.25 84 LEU A O 1
ATOM 659 N N . GLU A 1 85 ? -15.578 -28.297 6.566 1 97.94 85 GLU A N 1
ATOM 660 C CA . GLU A 1 85 ? -16.906 -28.438 7.172 1 97.94 85 GLU A CA 1
ATOM 661 C C . GLU A 1 85 ? -16.844 -29.328 8.414 1 97.94 85 GLU A C 1
ATOM 663 O O . GLU A 1 85 ? -17.547 -29.078 9.398 1 97.94 85 GLU A O 1
ATOM 668 N N . ASP A 1 86 ? -16.062 -30.281 8.305 1 97.94 86 ASP A N 1
ATOM 669 C CA . ASP A 1 86 ? -15.906 -31.203 9.438 1 97.94 86 ASP A CA 1
ATOM 670 C C . ASP A 1 86 ? -15.172 -30.516 10.594 1 97.94 86 ASP A C 1
ATOM 672 O O . ASP A 1 86 ? -15.57 -30.656 11.75 1 97.94 86 ASP A O 1
ATOM 676 N N . PHE A 1 87 ? -14.156 -29.75 10.281 1 98.44 87 PHE A N 1
ATOM 677 C CA . PHE A 1 87 ? -13.281 -29.156 11.289 1 98.44 87 PHE A CA 1
ATOM 678 C C . PHE A 1 87 ? -13.852 -27.844 11.812 1 98.44 87 PHE A C 1
ATOM 680 O O . PHE A 1 87 ? -13.625 -27.484 12.969 1 98.44 87 PHE A O 1
ATOM 687 N N . LYS A 1 88 ? -14.539 -27.094 10.953 1 98.5 88 LYS A N 1
ATOM 688 C CA . LYS A 1 88 ? -15.211 -25.844 11.25 1 98.5 88 LYS A CA 1
ATOM 689 C C . LYS A 1 88 ? -14.227 -24.797 11.758 1 98.5 88 LYS A C 1
ATOM 691 O O . LYS A 1 88 ? -14.43 -24.203 12.82 1 98.5 88 LYS A O 1
ATOM 696 N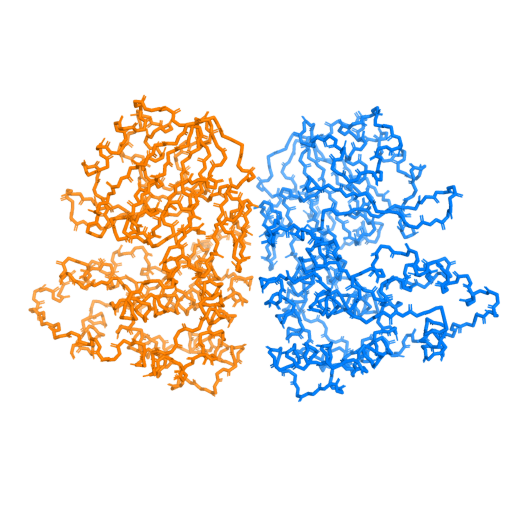 N . PRO A 1 89 ? -13.234 -24.5 10.961 1 98.75 89 PRO A N 1
ATOM 697 C CA . PRO A 1 89 ? -12.25 -23.5 11.367 1 98.75 89 PRO A CA 1
ATOM 698 C C . PRO A 1 89 ? -12.828 -22.078 11.391 1 98.75 89 PRO A C 1
ATOM 700 O O . PRO A 1 89 ? -13.742 -21.766 10.617 1 98.75 89 PRO A O 1
ATOM 703 N N . ASP A 1 90 ? -12.305 -21.266 12.258 1 98.75 90 ASP A N 1
ATOM 704 C CA . ASP A 1 90 ? -12.633 -19.844 12.234 1 98.75 90 ASP A CA 1
ATOM 705 C C . ASP A 1 90 ? -11.492 -19.016 11.641 1 98.75 90 ASP A C 1
ATOM 707 O O . ASP A 1 90 ? -11.57 -17.797 11.57 1 98.75 90 ASP A O 1
ATOM 711 N N . TYR A 1 91 ? -10.43 -19.672 11.227 1 98.75 91 TYR A N 1
ATOM 712 C CA . TYR A 1 91 ? -9.336 -19.078 10.469 1 98.75 91 TYR A CA 1
ATOM 713 C C . TYR A 1 91 ? -8.758 -20.062 9.461 1 98.75 91 TYR A C 1
ATOM 715 O O . TYR A 1 91 ? -8.469 -21.219 9.812 1 98.75 91 TYR A O 1
ATOM 723 N N . ILE A 1 92 ? -8.672 -19.703 8.258 1 98.88 92 ILE A N 1
ATOM 724 C CA . ILE A 1 92 ? -8.07 -20.516 7.203 1 98.88 92 ILE A CA 1
ATOM 725 C C . ILE A 1 92 ? -6.781 -19.875 6.719 1 98.88 92 ILE A C 1
ATOM 727 O O . ILE A 1 92 ? -6.762 -18.672 6.395 1 98.88 92 ILE A O 1
ATOM 731 N N . LEU A 1 93 ? -5.711 -20.594 6.746 1 98.75 93 LEU A N 1
ATOM 732 C CA . LEU A 1 93 ? -4.402 -20.141 6.281 1 98.75 93 LEU A CA 1
ATOM 733 C C . LEU A 1 93 ? -3.969 -20.906 5.039 1 98.75 93 LEU A C 1
ATOM 735 O O . LEU A 1 93 ? -4.008 -22.141 5.027 1 98.75 93 LEU A O 1
ATOM 739 N N . ALA A 1 94 ? -3.623 -20.219 4.051 1 98.25 94 ALA A N 1
ATOM 740 C CA . ALA A 1 94 ? -3.082 -20.828 2.838 1 98.25 94 ALA A CA 1
ATOM 741 C C . ALA A 1 94 ? -1.585 -20.562 2.711 1 98.25 94 ALA A C 1
ATOM 743 O O . ALA A 1 94 ? -1.156 -19.406 2.656 1 98.25 94 ALA A O 1
ATOM 744 N N . LEU A 1 95 ? -0.834 -21.547 2.674 1 97.75 95 LEU A N 1
ATOM 745 C CA . LEU A 1 95 ? 0.618 -21.453 2.58 1 97.75 95 LEU A CA 1
ATOM 746 C C . LEU A 1 95 ? 1.14 -22.219 1.375 1 97.75 95 LEU A C 1
ATOM 748 O O . LEU A 1 95 ? 1.111 -23.453 1.364 1 97.75 95 LEU A O 1
ATOM 752 N N . GLY A 1 96 ? 1.527 -21.578 0.359 1 95 96 GLY A N 1
ATOM 753 C CA . GLY A 1 96 ? 1.979 -22.188 -0.879 1 95 96 GLY A CA 1
ATOM 754 C C . GLY A 1 96 ? 2.053 -21.219 -2.037 1 95 96 GLY A C 1
ATOM 755 O O . GLY A 1 96 ? 2.158 -20 -1.829 1 95 96 GLY A O 1
ATOM 756 N N . GLY A 1 97 ? 2.143 -21.719 -3.221 1 92.69 97 GLY A N 1
ATOM 757 C CA . GLY A 1 97 ? 2.139 -20.875 -4.406 1 92.69 97 GLY A CA 1
ATOM 758 C C . GLY A 1 97 ? 0.759 -20.344 -4.766 1 92.69 97 GLY A C 1
ATOM 759 O O . GLY A 1 97 ? -0.171 -20.438 -3.961 1 92.69 97 GLY A O 1
ATOM 760 N N . GLY A 1 98 ? 0.644 -19.812 -5.906 1 92.44 98 GLY A N 1
ATOM 761 C CA . GLY A 1 98 ? -0.601 -19.219 -6.367 1 92.44 98 GLY A CA 1
ATOM 762 C C . GLY A 1 98 ? -1.75 -20.203 -6.418 1 92.44 98 GLY A C 1
ATOM 763 O O . GLY A 1 98 ? -2.879 -19.875 -6.047 1 92.44 98 GLY A O 1
ATOM 764 N N . SER A 1 99 ? -1.445 -21.406 -6.871 1 90.88 99 SER A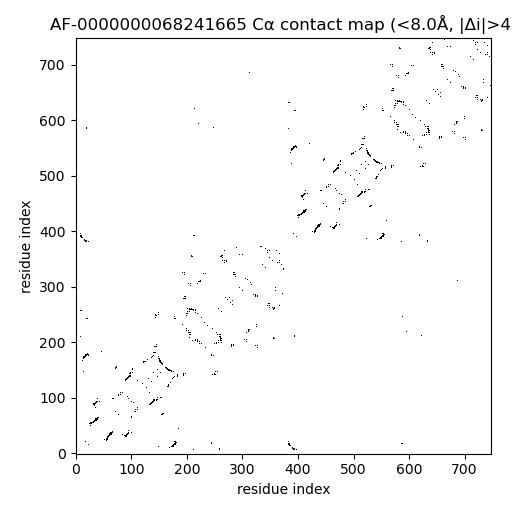 N 1
ATOM 765 C CA . SER A 1 99 ? -2.49 -22.422 -7 1 90.88 99 SER A CA 1
ATOM 766 C C . SER A 1 99 ? -3.059 -22.812 -5.637 1 90.88 99 SER A C 1
ATOM 768 O O . SER A 1 99 ? -4.266 -23.016 -5.5 1 90.88 99 SER A O 1
ATOM 770 N N . ILE A 1 100 ? -2.213 -22.891 -4.645 1 94.56 100 ILE A N 1
ATOM 771 C CA . ILE A 1 100 ? -2.643 -23.234 -3.297 1 94.56 100 ILE A CA 1
ATOM 772 C C . ILE A 1 100 ? -3.482 -22.109 -2.713 1 94.56 100 ILE A C 1
ATOM 774 O O . ILE A 1 100 ? -4.551 -22.344 -2.141 1 94.56 100 ILE A O 1
ATOM 778 N N . ILE A 1 101 ? -3.016 -20.891 -2.873 1 96.25 101 ILE A N 1
ATOM 779 C CA . ILE A 1 101 ? -3.719 -19.75 -2.311 1 96.25 101 ILE A CA 1
ATOM 780 C C . ILE A 1 101 ? -5.062 -19.562 -3.016 1 96.25 101 ILE A C 1
ATOM 782 O O . ILE A 1 101 ? -6.09 -19.359 -2.363 1 96.25 101 ILE A O 1
ATOM 786 N N . ASP A 1 102 ? -5.113 -19.703 -4.332 1 95.06 102 ASP A N 1
ATOM 787 C CA . ASP A 1 102 ? -6.367 -19.578 -5.066 1 95.06 102 ASP A CA 1
ATOM 788 C C . ASP A 1 102 ? -7.34 -20.703 -4.688 1 95.06 102 ASP A C 1
ATOM 790 O O . ASP A 1 102 ? -8.531 -20.453 -4.473 1 95.06 102 ASP A O 1
ATOM 794 N N . GLY A 1 103 ? -6.781 -21.906 -4.668 1 94.88 103 GLY A N 1
ATOM 795 C CA . GLY A 1 103 ? -7.617 -23.016 -4.242 1 94.88 103 GLY A CA 1
ATOM 796 C C . GLY A 1 103 ? -8.195 -22.828 -2.85 1 94.88 103 GLY A C 1
ATOM 797 O O . GLY A 1 103 ? -9.367 -23.125 -2.613 1 94.88 103 GLY A O 1
ATOM 798 N N . ALA A 1 104 ? -7.379 -22.328 -1.942 1 97 104 ALA A N 1
ATOM 799 C CA . ALA A 1 104 ? -7.828 -22.078 -0.574 1 97 104 ALA A CA 1
ATOM 800 C C . ALA A 1 104 ? -8.906 -21 -0.539 1 97 104 ALA A C 1
ATOM 802 O O . ALA A 1 104 ? -9.867 -21.094 0.226 1 97 104 ALA A O 1
ATOM 803 N N . LYS A 1 105 ? -8.75 -19.938 -1.335 1 96.81 105 LYS A N 1
ATOM 804 C CA . LYS A 1 105 ? -9.773 -18.891 -1.451 1 96.81 105 LYS A CA 1
ATOM 805 C C . LYS A 1 105 ? -11.109 -19.5 -1.881 1 96.81 105 LYS A C 1
ATOM 807 O O . LYS A 1 105 ? -12.148 -19.172 -1.311 1 96.81 105 LYS A O 1
ATOM 812 N N . LEU A 1 106 ? -11.047 -20.312 -2.883 1 94.94 106 LEU A N 1
ATOM 813 C CA . LEU A 1 106 ? -12.258 -20.938 -3.414 1 94.94 106 LEU A CA 1
ATOM 814 C C . LEU A 1 106 ? -12.898 -21.859 -2.385 1 94.94 106 LEU A C 1
ATOM 816 O O . LEU A 1 106 ? -14.117 -21.828 -2.191 1 94.94 106 LEU A O 1
ATOM 820 N N . ALA A 1 107 ? -12.055 -22.641 -1.745 1 96.19 107 ALA A N 1
ATOM 821 C CA . ALA A 1 107 ? -12.578 -23.5 -0.683 1 96.19 107 ALA A CA 1
ATOM 822 C C . ALA A 1 107 ? -13.219 -22.672 0.424 1 96.19 107 ALA A C 1
ATOM 824 O O . ALA A 1 107 ? -14.281 -23.031 0.943 1 96.19 107 ALA A O 1
ATOM 825 N N . TRP A 1 108 ? -12.578 -21.578 0.789 1 97.75 108 TRP A N 1
ATOM 826 C CA . TRP A 1 108 ? -13.086 -20.641 1.784 1 97.75 108 TRP A CA 1
ATOM 827 C C . TRP A 1 108 ? -14.453 -20.094 1.375 1 97.75 108 TRP A C 1
ATOM 829 O O . TRP A 1 108 ? -15.383 -20.062 2.186 1 97.75 108 TRP A O 1
ATOM 839 N N . LEU A 1 109 ? -14.602 -19.75 0.123 1 95.69 109 LEU A N 1
ATOM 840 C CA . LEU A 1 109 ? -15.859 -19.234 -0.41 1 95.69 109 LEU A CA 1
ATOM 841 C C . LEU A 1 109 ? -16.984 -20.25 -0.23 1 95.69 109 LEU A C 1
ATOM 843 O O . LEU A 1 109 ? -18.062 -19.906 0.269 1 95.69 109 LEU A O 1
ATOM 847 N N . PHE A 1 110 ? -16.656 -21.469 -0.618 1 94.44 110 PHE A N 1
ATOM 848 C CA . PHE A 1 110 ? -17.688 -22.5 -0.544 1 94.44 110 PHE A CA 1
ATOM 849 C C . PHE A 1 110 ? -17.969 -22.875 0.905 1 94.44 110 PHE A C 1
ATOM 851 O O . PHE A 1 110 ? -19.094 -23.266 1.243 1 94.44 110 PHE A O 1
ATOM 858 N N . TYR A 1 111 ? -16.969 -22.781 1.752 1 96.69 111 TYR A N 1
ATOM 859 C CA . TYR A 1 111 ? -17.156 -23 3.182 1 96.69 111 TYR A CA 1
ATOM 860 C C . TYR A 1 111 ? -18.094 -21.953 3.773 1 96.69 111 TYR A C 1
ATOM 862 O O . TYR A 1 111 ? -18.984 -22.281 4.566 1 96.69 111 TYR A O 1
ATOM 870 N N . GLU A 1 112 ? -17.906 -20.688 3.422 1 97 112 GLU A N 1
ATOM 871 C CA . GLU A 1 112 ? -18.734 -19.562 3.879 1 97 112 GLU A CA 1
ATOM 872 C C . GLU A 1 112 ? -20.141 -19.641 3.309 1 97 112 GLU A C 1
ATOM 874 O O . GLU A 1 112 ? -21.109 -19.281 3.98 1 97 112 GLU A O 1
ATOM 879 N N . CYS A 1 113 ? -20.203 -20.156 1.987 1 94.25 113 CYS A N 1
ATOM 880 C CA . CYS A 1 113 ? -21.453 -20.172 1.247 1 94.25 113 CYS A CA 1
ATOM 881 C C . CYS A 1 113 ? -21.719 -21.547 0.645 1 94.25 113 CYS A C 1
ATOM 883 O O . CYS A 1 113 ? -21.688 -21.703 -0.576 1 94.25 113 CYS A O 1
ATOM 885 N N . PRO A 1 114 ? -22.172 -22.438 1.363 1 90 114 PRO A N 1
ATOM 886 C CA . PRO A 1 114 ? -22.328 -23.828 0.916 1 90 114 PRO A CA 1
ATOM 887 C C . PRO A 1 114 ? -23.406 -23.984 -0.158 1 90 114 PRO A C 1
ATOM 889 O O . PRO A 1 114 ? -23.375 -24.953 -0.925 1 90 114 PRO A O 1
ATOM 892 N N . THR A 1 115 ? -24.297 -23.047 -0.262 1 87.81 115 THR A N 1
ATOM 893 C CA . THR A 1 115 ? -25.391 -23.172 -1.214 1 87.81 115 THR A CA 1
ATOM 894 C C . THR A 1 115 ? -25.172 -22.266 -2.42 1 87.81 115 THR A C 1
ATOM 896 O O . THR A 1 115 ? -26.109 -21.969 -3.16 1 87.81 115 THR A O 1
ATOM 899 N N . LEU A 1 116 ? -23.969 -21.844 -2.551 1 85.75 116 LEU A N 1
ATOM 900 C CA . LEU A 1 116 ? -23.688 -20.938 -3.658 1 85.75 116 LEU A CA 1
ATOM 901 C C . LEU A 1 116 ? -23.922 -21.625 -5 1 85.75 116 LEU A C 1
ATOM 903 O O . LEU A 1 116 ? -23.422 -22.734 -5.223 1 85.75 116 LEU A O 1
ATOM 907 N N . GLU A 1 117 ? -24.672 -20.969 -5.789 1 79.75 117 GLU A N 1
ATOM 908 C CA . GLU A 1 117 ? -24.953 -21.484 -7.125 1 79.75 117 GLU A CA 1
ATOM 909 C C . GLU A 1 117 ? -23.781 -21.25 -8.062 1 79.75 117 GLU A C 1
ATOM 911 O O . GLU A 1 117 ? -23.172 -20.188 -8.047 1 79.75 117 GLU A O 1
ATOM 916 N N . SER A 1 118 ? -23.516 -22.219 -8.836 1 75.94 118 SER A N 1
ATOM 917 C CA . SER A 1 118 ? -22.375 -22.172 -9.742 1 75.94 118 SER A CA 1
ATOM 918 C C . SER A 1 118 ? -22.469 -21 -10.703 1 75.94 118 SER A C 1
ATOM 920 O O . SER A 1 118 ? -21.453 -20.453 -11.117 1 75.94 118 SER A O 1
ATOM 922 N N . GLU A 1 119 ? -23.703 -20.609 -11.008 1 74.88 119 GLU A N 1
ATOM 923 C CA . GLU A 1 119 ? -23.938 -19.531 -11.961 1 74.88 119 GLU A CA 1
ATOM 924 C C . GLU A 1 119 ? -23.438 -18.203 -11.414 1 74.88 119 GLU A C 1
ATOM 926 O O . GLU A 1 119 ? -23.078 -17.297 -12.188 1 74.88 119 GLU A O 1
ATOM 931 N N . LEU A 1 120 ? -23.375 -18.172 -10.102 1 79.31 120 LEU A N 1
ATOM 932 C CA . LEU A 1 120 ? -23.016 -16.906 -9.469 1 79.31 120 LEU A CA 1
ATOM 933 C C . LEU A 1 120 ? -21.484 -16.781 -9.359 1 79.31 120 LEU A C 1
ATOM 935 O O . LEU A 1 120 ? -20.969 -15.688 -9.164 1 79.31 120 LEU A O 1
ATOM 939 N N . LEU A 1 121 ? -20.844 -17.859 -9.531 1 81.88 121 LEU A N 1
ATOM 940 C CA . LEU A 1 121 ? -19.406 -17.922 -9.289 1 81.88 121 LEU A CA 1
ATOM 941 C C . LEU A 1 121 ? -18.656 -16.953 -10.203 1 81.88 121 LEU A C 1
ATOM 943 O O . LEU A 1 121 ? -17.672 -16.344 -9.797 1 81.88 121 LEU A O 1
ATOM 947 N N . TYR A 1 122 ? -19.203 -16.734 -11.383 1 78.81 122 TYR A N 1
ATOM 948 C CA . TYR A 1 122 ? -18.422 -15.984 -12.359 1 78.81 122 TYR A CA 1
ATOM 949 C C . TYR A 1 122 ? -19.078 -14.633 -12.656 1 78.81 122 TYR A C 1
ATOM 951 O O . TYR A 1 122 ? -18.672 -13.938 -13.586 1 78.81 122 TYR A O 1
ATOM 959 N N . ARG A 1 123 ? -20.125 -14.266 -11.836 1 75.56 123 ARG A N 1
ATOM 960 C CA . ARG A 1 123 ? -20.734 -12.945 -11.961 1 75.56 123 ARG A CA 1
ATOM 961 C C . ARG A 1 123 ? -20.094 -11.953 -10.992 1 75.56 123 ARG A C 1
ATOM 963 O O . ARG A 1 123 ? -20.125 -12.156 -9.781 1 75.56 123 ARG A O 1
ATOM 970 N N . PRO A 1 124 ? -19.531 -10.961 -11.641 1 65.44 124 PRO A N 1
ATOM 971 C CA . PRO A 1 124 ? -18.828 -10.016 -10.766 1 65.44 124 PRO A CA 1
ATOM 972 C C . PRO A 1 124 ? -19.75 -9.367 -9.734 1 65.44 124 PRO A C 1
ATOM 974 O O . PRO A 1 124 ? -20.891 -9.039 -10.047 1 65.44 124 PRO A O 1
ATOM 977 N N . PHE A 1 125 ? -19.453 -9.281 -8.539 1 64.62 125 PHE A N 1
ATOM 978 C CA . PHE A 1 125 ? -20.031 -8.594 -7.395 1 64.62 125 PHE A CA 1
ATOM 979 C C . PHE A 1 125 ? -21.344 -9.258 -6.973 1 64.62 125 PHE A C 1
ATOM 981 O O . PHE A 1 125 ? -22.203 -8.617 -6.371 1 64.62 125 PHE A O 1
ATOM 988 N N . ALA A 1 126 ? -21.422 -10.469 -7.281 1 76.94 126 ALA A N 1
ATOM 989 C CA . ALA A 1 126 ? -22.656 -11.172 -6.941 1 76.94 126 ALA A CA 1
ATOM 990 C C . ALA A 1 126 ? -22.422 -12.148 -5.797 1 76.94 126 ALA A C 1
ATOM 992 O O . ALA A 1 126 ? -23.375 -12.766 -5.297 1 76.94 126 ALA A O 1
ATOM 993 N N . LEU A 1 127 ? -21.234 -12.125 -5.402 1 85.19 127 LEU A N 1
ATOM 994 C CA . LEU A 1 127 ? -20.891 -13.086 -4.367 1 85.19 127 LEU A CA 1
ATOM 995 C C . LEU A 1 127 ? -21.234 -12.555 -2.984 1 85.19 127 LEU A C 1
ATOM 997 O O . LEU A 1 127 ? -21.172 -11.344 -2.746 1 85.19 127 LEU A O 1
ATOM 1001 N N . PRO A 1 128 ? -21.656 -13.422 -2.125 1 86.44 128 PRO A N 1
ATOM 1002 C CA . PRO A 1 128 ? -21.922 -12.992 -0.751 1 86.44 128 PRO A CA 1
ATOM 1003 C C . PRO A 1 128 ? -20.656 -12.562 -0.015 1 86.44 128 PRO A C 1
ATOM 1005 O O . PRO A 1 128 ? -19.547 -12.859 -0.469 1 86.44 128 PRO A O 1
ATOM 1008 N N . SER A 1 129 ? -20.922 -11.797 1.062 1 91 129 SER A N 1
ATOM 1009 C CA . SER A 1 129 ? -19.797 -11.391 1.896 1 91 129 SER A CA 1
ATOM 1010 C C . SER A 1 129 ? -19.156 -12.594 2.588 1 91 129 SER A C 1
ATOM 1012 O O . SER A 1 129 ? -19.844 -13.555 2.938 1 91 129 SER A O 1
ATOM 1014 N N . LEU A 1 130 ? -17.953 -12.578 2.756 1 95.44 130 LEU A N 1
ATOM 1015 C CA . LEU A 1 130 ? -17.203 -13.609 3.467 1 95.44 130 LEU A CA 1
ATOM 1016 C C . LEU A 1 130 ? -16.891 -13.164 4.891 1 95.44 130 LEU A C 1
ATOM 1018 O O . LEU A 1 130 ? -17.328 -12.102 5.328 1 95.44 130 LEU A O 1
ATOM 1022 N N . ARG A 1 131 ? -16.312 -13.992 5.754 1 96.75 131 ARG A N 1
ATOM 1023 C CA . ARG A 1 131 ? -15.867 -13.734 7.121 1 96.75 131 ARG A CA 1
ATOM 1024 C C . ARG A 1 131 ? -17.016 -13.898 8.109 1 96.75 131 ARG A C 1
ATOM 1026 O O . ARG A 1 131 ? -17 -13.297 9.188 1 96.75 131 ARG A O 1
ATOM 1033 N N . GLY A 1 132 ? -18 -14.57 7.734 1 96.44 132 GLY A N 1
ATOM 1034 C CA . GLY A 1 132 ? -19.031 -14.977 8.68 1 96.44 132 GLY A CA 1
ATOM 1035 C C . GLY A 1 132 ? -18.625 -16.172 9.523 1 96.44 132 GLY A C 1
ATOM 1036 O O . GLY A 1 132 ? -18.984 -16.25 10.703 1 96.44 132 GLY A O 1
ATOM 1037 N N . ARG A 1 133 ? -17.812 -16.984 8.844 1 97.5 133 ARG A N 1
ATOM 1038 C CA . ARG A 1 133 ? -17.406 -18.219 9.531 1 97.5 133 ARG A CA 1
ATOM 1039 C C . ARG A 1 133 ? -15.906 -18.219 9.812 1 97.5 133 ARG A C 1
ATOM 1041 O O . ARG A 1 133 ? -15.469 -18.719 10.844 1 97.5 133 ARG A O 1
ATOM 1048 N N . ALA A 1 134 ? -15.117 -17.703 8.898 1 98.62 134 ALA A N 1
ATOM 1049 C CA . ALA A 1 134 ? -13.672 -17.781 9.086 1 98.62 134 ALA A CA 1
ATOM 1050 C C . ALA A 1 134 ? -12.977 -16.562 8.477 1 98.62 134 ALA A C 1
ATOM 1052 O O . ALA A 1 134 ? -13.438 -16 7.477 1 98.62 134 ALA A O 1
ATOM 1053 N N . LYS A 1 135 ? -11.891 -16.125 9.062 1 98.44 135 LYS A N 1
ATOM 1054 C CA . LYS A 1 135 ? -10.938 -15.188 8.461 1 98.44 135 LYS A CA 1
ATOM 1055 C C . LYS A 1 135 ? -9.945 -15.93 7.566 1 98.44 135 LYS A C 1
ATOM 1057 O O . LYS A 1 135 ? -9.938 -17.156 7.52 1 98.44 135 LYS A O 1
ATOM 1062 N N . PHE A 1 136 ? -9.148 -15.219 6.82 1 98.75 136 PHE A N 1
ATOM 1063 C CA . PHE A 1 136 ? -8.273 -15.844 5.836 1 98.75 136 PHE A CA 1
ATOM 1064 C C . PHE A 1 136 ? -6.887 -15.219 5.871 1 98.75 136 PHE A C 1
ATOM 1066 O O . PHE A 1 136 ? -6.75 -14 5.988 1 98.75 136 PHE A O 1
ATOM 1073 N N . ALA A 1 137 ? -5.863 -16.016 5.871 1 98.69 137 ALA A N 1
ATOM 1074 C CA . ALA A 1 137 ? -4.48 -15.57 5.738 1 98.69 137 ALA A CA 1
ATOM 1075 C C . ALA A 1 137 ? -3.809 -16.203 4.527 1 98.69 137 ALA A C 1
ATOM 1077 O O . ALA A 1 137 ? -4.039 -17.391 4.227 1 98.69 137 ALA A O 1
ATOM 1078 N N . ALA A 1 138 ? -3.027 -15.477 3.846 1 98.62 138 ALA A N 1
ATOM 1079 C CA . ALA A 1 138 ? -2.252 -15.969 2.711 1 98.62 138 ALA A CA 1
ATOM 1080 C C . ALA A 1 138 ? -0.754 -15.828 2.967 1 98.62 138 ALA A C 1
ATOM 1082 O O . ALA A 1 138 ? -0.28 -14.75 3.342 1 98.62 138 ALA A O 1
ATOM 1083 N N . ILE A 1 139 ? -0.006 -16.875 2.773 1 98.25 139 ILE A N 1
ATOM 1084 C CA . ILE A 1 139 ? 1.437 -16.922 2.98 1 98.25 139 ILE A CA 1
ATOM 1085 C C . ILE A 1 139 ? 2.113 -17.5 1.735 1 98.25 139 ILE A C 1
ATOM 1087 O O . ILE A 1 139 ? 2.365 -18.703 1.654 1 98.25 139 ILE A O 1
ATOM 1091 N N . PRO A 1 140 ? 2.465 -16.641 0.836 1 97.25 140 PRO A N 1
ATOM 1092 C CA . PRO A 1 140 ? 3.02 -17.141 -0.424 1 97.25 140 PRO A CA 1
ATOM 1093 C C . PRO A 1 140 ? 4.41 -17.734 -0.258 1 97.25 140 PRO A C 1
ATOM 1095 O O . PRO A 1 140 ? 5.227 -17.219 0.514 1 97.25 140 PRO A O 1
ATOM 1098 N N . THR A 1 141 ? 4.637 -18.797 -0.993 1 95.06 141 THR A N 1
ATOM 1099 C CA . THR A 1 141 ? 5.953 -19.438 -1.002 1 95.06 141 THR A CA 1
ATOM 1100 C C . THR A 1 141 ? 6.613 -19.281 -2.369 1 95.06 141 THR A C 1
ATOM 1102 O O . THR A 1 141 ? 7.531 -20.047 -2.705 1 95.06 141 THR A O 1
ATOM 1105 N N . THR A 1 142 ? 6.062 -18.453 -3.188 1 93.44 142 THR A N 1
ATOM 1106 C CA . THR A 1 142 ? 6.684 -18.031 -4.438 1 93.44 142 THR A CA 1
ATOM 1107 C C . THR A 1 142 ? 6.723 -16.5 -4.535 1 93.44 142 THR A C 1
ATOM 1109 O O . THR A 1 142 ? 6.188 -15.805 -3.672 1 93.44 142 THR A O 1
ATOM 1112 N N . VAL A 1 143 ? 7.422 -15.969 -5.512 1 95.94 143 VAL A N 1
ATOM 1113 C CA . VAL A 1 143 ? 7.617 -14.523 -5.633 1 95.94 143 VAL A CA 1
ATOM 1114 C C . VAL A 1 143 ? 7.039 -14.039 -6.961 1 95.94 143 VAL A C 1
ATOM 1116 O O . VAL A 1 143 ? 7.688 -13.273 -7.684 1 95.94 143 VAL A O 1
ATOM 1119 N N . GLY A 1 144 ? 5.75 -14.461 -7.262 1 93.62 144 GLY A N 1
ATOM 1120 C CA . GLY A 1 144 ? 5.332 -14.07 -8.594 1 93.62 144 GLY A CA 1
ATOM 1121 C C . GLY A 1 144 ? 3.83 -13.883 -8.719 1 93.62 144 GLY A C 1
ATOM 1122 O O . GLY A 1 144 ? 3.367 -12.859 -9.227 1 93.62 144 GLY A O 1
ATOM 1123 N N . ALA A 1 145 ? 3.006 -14.75 -8.188 1 90.88 145 ALA A N 1
ATOM 1124 C CA . ALA A 1 145 ? 1.586 -14.859 -8.516 1 90.88 145 ALA A CA 1
ATOM 1125 C C . ALA A 1 145 ? 0.809 -13.648 -7.996 1 90.88 145 ALA A C 1
ATOM 1127 O O . ALA A 1 145 ? -0.151 -13.203 -8.625 1 90.88 145 ALA A O 1
ATOM 1128 N N . GLY A 1 146 ? 1.256 -13.148 -6.879 1 95.94 146 GLY A N 1
ATOM 1129 C CA . GLY A 1 146 ? 0.525 -12.039 -6.285 1 95.94 146 GLY A CA 1
ATOM 1130 C C . GLY A 1 146 ? -0.839 -12.438 -5.758 1 95.94 146 GLY A C 1
ATOM 1131 O O . GLY A 1 146 ? -1.678 -11.586 -5.477 1 95.94 146 GLY A O 1
ATOM 1132 N N . SER A 1 147 ? -1.106 -13.68 -5.652 1 95.81 147 SER A N 1
ATOM 1133 C CA . SER A 1 147 ? -2.406 -14.195 -5.238 1 95.81 147 SER A CA 1
ATOM 1134 C C . SER A 1 147 ? -2.77 -13.711 -3.838 1 95.81 147 SER A C 1
ATOM 1136 O O . SER A 1 147 ? -3.949 -13.547 -3.516 1 95.81 147 SER A O 1
ATOM 1138 N N . GLU A 1 148 ? -1.8 -13.445 -3.018 1 97.81 148 GLU A N 1
ATOM 1139 C CA . GLU A 1 148 ? -2.006 -13.031 -1.635 1 97.81 148 GLU A CA 1
ATOM 1140 C C . GLU A 1 148 ? -2.588 -11.617 -1.563 1 97.81 148 GLU A C 1
ATOM 1142 O O . GLU A 1 148 ? -3.082 -11.195 -0.516 1 97.81 148 GLU A O 1
ATOM 1147 N N . VAL A 1 149 ? -2.529 -10.891 -2.717 1 97.69 149 VAL A N 1
ATOM 1148 C CA . VAL A 1 149 ? -3.062 -9.531 -2.691 1 97.69 149 VAL A CA 1
ATOM 1149 C C . VAL A 1 149 ? -4.051 -9.344 -3.84 1 97.69 149 VAL A C 1
ATOM 1151 O O . VAL A 1 149 ? -4.258 -8.219 -4.309 1 97.69 149 VAL A O 1
ATOM 1154 N N . SER A 1 150 ? -4.617 -10.43 -4.309 1 95.38 150 SER A N 1
ATOM 1155 C CA . SER A 1 150 ? -5.559 -10.383 -5.418 1 95.38 150 SER A CA 1
ATOM 1156 C C . SER A 1 150 ? -6.984 -10.648 -4.945 1 95.38 150 SER A C 1
ATOM 1158 O O . SER A 1 150 ? -7.203 -11.461 -4.043 1 95.38 150 SER A O 1
ATOM 1160 N N . SER A 1 151 ? -7.945 -10 -5.574 1 95.06 151 SER A N 1
ATOM 1161 C CA . SER A 1 151 ? -9.367 -10.219 -5.324 1 95.06 151 SER A CA 1
ATOM 1162 C C . SER A 1 151 ? -9.906 -11.367 -6.168 1 95.06 151 SER A C 1
ATOM 1164 O O . SER A 1 151 ? -11.109 -11.617 -6.188 1 95.06 151 SER A O 1
ATOM 1166 N N . ALA A 1 152 ? -9 -12.016 -6.883 1 92.75 152 ALA A N 1
ATOM 1167 C CA . ALA A 1 152 ? -9.43 -13.062 -7.801 1 92.75 152 ALA A CA 1
ATOM 1168 C C . ALA A 1 152 ? -8.859 -14.422 -7.387 1 92.75 152 ALA A C 1
ATOM 1170 O O . ALA A 1 152 ? -7.824 -14.484 -6.719 1 92.75 152 ALA A O 1
ATOM 1171 N N . ALA A 1 153 ? -9.555 -15.406 -7.703 1 92.62 153 ALA A N 1
ATOM 1172 C CA . ALA A 1 153 ? -9.102 -16.797 -7.641 1 92.62 153 ALA A CA 1
ATOM 1173 C C . ALA A 1 153 ? -9.453 -17.547 -8.922 1 92.62 153 ALA A C 1
ATOM 1175 O O . ALA A 1 153 ? -10.594 -17.484 -9.398 1 92.62 153 ALA A O 1
ATOM 1176 N N . VAL A 1 154 ? -8.492 -18.156 -9.469 1 87.94 154 VAL A N 1
ATOM 1177 C CA . VAL A 1 154 ? -8.68 -18.828 -10.758 1 87.94 154 VAL A CA 1
ATOM 1178 C C . VAL A 1 154 ? -8.992 -20.297 -10.539 1 87.94 154 VAL A C 1
ATOM 1180 O O . VAL A 1 154 ? -8.352 -20.969 -9.719 1 87.94 154 VAL A O 1
ATOM 1183 N N . MET A 1 155 ? -9.992 -20.719 -11.188 1 86 155 MET A N 1
ATOM 1184 C CA . MET A 1 155 ? -10.383 -22.125 -11.141 1 86 155 MET A CA 1
ATOM 1185 C C . MET A 1 155 ? -10.516 -22.703 -12.547 1 86 155 MET A C 1
ATOM 1187 O O . MET A 1 155 ? -10.703 -21.953 -13.516 1 86 155 MET A O 1
ATOM 1191 N N . LEU A 1 156 ? -10.289 -23.984 -12.633 1 81.81 156 LEU A N 1
ATOM 1192 C CA . LEU A 1 156 ? -10.516 -24.688 -13.891 1 81.81 156 LEU A CA 1
ATOM 1193 C C . LEU A 1 156 ? -11.984 -25.094 -14.031 1 81.81 156 LEU A C 1
ATOM 1195 O O . LEU A 1 156 ? -12.516 -25.812 -13.172 1 81.81 156 LEU A O 1
ATOM 1199 N N . ASP A 1 157 ? -12.594 -24.578 -15.078 1 79.25 157 ASP A N 1
ATOM 1200 C CA . ASP A 1 157 ? -13.938 -25.047 -15.414 1 79.25 157 ASP A CA 1
ATOM 1201 C C . ASP A 1 157 ? -13.883 -26.375 -16.172 1 79.25 157 ASP A C 1
ATOM 1203 O O . ASP A 1 157 ? -13.477 -26.406 -17.344 1 79.25 157 ASP A O 1
ATOM 1207 N N . SER A 1 158 ? -14.32 -27.375 -15.57 1 76.75 158 SER A N 1
ATOM 1208 C CA . SER A 1 158 ? -14.188 -28.703 -16.141 1 76.75 158 SER A CA 1
ATOM 1209 C C . SER A 1 158 ? -15.07 -28.875 -17.359 1 76.75 158 SER A C 1
ATOM 1211 O O . SER A 1 158 ? -14.812 -29.734 -18.203 1 76.75 158 SER A O 1
ATOM 1213 N N . VAL A 1 159 ? -16.109 -28.078 -17.469 1 76.19 159 VAL A N 1
ATOM 1214 C CA . VAL A 1 159 ? -17.031 -28.188 -18.594 1 76.19 159 VAL A CA 1
ATOM 1215 C C . VAL A 1 159 ? -16.391 -27.609 -19.859 1 76.19 159 VAL A C 1
ATOM 1217 O O . VAL A 1 159 ? -16.406 -28.25 -20.906 1 76.19 159 VAL A O 1
ATOM 1220 N N . THR A 1 160 ? -15.766 -26.5 -19.734 1 74.06 160 THR A N 1
ATOM 1221 C CA . THR A 1 160 ? -15.203 -25.812 -20.891 1 74.06 160 THR A CA 1
ATOM 1222 C C . THR A 1 160 ? -13.695 -26.047 -20.969 1 74.06 160 THR A C 1
ATOM 1224 O O . THR A 1 160 ? -13.055 -25.641 -21.938 1 74.06 160 THR A O 1
ATOM 1227 N N . ASN A 1 161 ? -13.211 -26.672 -19.984 1 75.75 161 ASN A N 1
ATOM 1228 C CA . ASN A 1 161 ? -11.773 -26.875 -19.891 1 75.75 161 ASN A CA 1
ATOM 1229 C C . ASN A 1 161 ? -11 -25.562 -20.031 1 75.75 161 ASN A C 1
ATOM 1231 O O . ASN A 1 161 ? -10.07 -25.469 -20.844 1 75.75 161 ASN A O 1
ATOM 1235 N N . SER A 1 162 ? -11.531 -24.547 -19.391 1 76.62 162 SER A N 1
ATOM 1236 C CA . SER A 1 162 ? -10.914 -23.234 -19.438 1 76.62 162 SER A CA 1
ATOM 1237 C C . SER A 1 162 ? -10.773 -22.625 -18.047 1 76.62 162 SER A C 1
ATOM 1239 O O . SER A 1 162 ? -11.508 -23 -17.125 1 76.62 162 SER A O 1
ATOM 1241 N N . LYS A 1 163 ? -9.773 -21.734 -17.875 1 78.44 163 LYS A N 1
ATOM 1242 C CA . LYS A 1 163 ? -9.562 -21 -16.625 1 78.44 163 LYS A CA 1
ATOM 1243 C C . LYS A 1 163 ? -10.578 -19.891 -16.453 1 78.44 163 LYS A C 1
ATOM 1245 O O . LYS A 1 163 ? -10.828 -19.125 -17.391 1 78.44 163 LYS A O 1
ATOM 1250 N N . LYS A 1 164 ? -11.219 -19.953 -15.367 1 83.31 164 LYS A N 1
ATOM 1251 C CA . LYS A 1 164 ? -12.164 -18.906 -15.039 1 83.31 164 LYS A CA 1
ATOM 1252 C C . LYS A 1 164 ? -11.828 -18.25 -13.695 1 83.31 164 LYS A C 1
ATOM 1254 O O . LYS A 1 164 ? -11.406 -18.938 -12.758 1 83.31 164 LYS A O 1
ATOM 1259 N N . ALA A 1 165 ? -12.031 -17 -13.695 1 87.06 165 ALA A N 1
ATOM 1260 C CA . ALA A 1 165 ? -11.711 -16.266 -12.469 1 87.06 165 ALA A CA 1
ATOM 1261 C C . ALA A 1 165 ? -12.969 -15.992 -11.648 1 87.06 165 ALA A C 1
ATOM 1263 O O . ALA A 1 165 ? -14 -15.602 -12.195 1 87.06 165 ALA A O 1
ATOM 1264 N N . VAL A 1 166 ? -12.914 -16.328 -10.422 1 90.62 166 VAL A N 1
ATOM 1265 C CA . VAL A 1 166 ? -13.891 -15.883 -9.438 1 90.62 166 VAL A CA 1
ATOM 1266 C C . VAL A 1 166 ? -13.383 -14.617 -8.75 1 90.62 166 VAL A C 1
ATOM 1268 O O . VAL A 1 166 ? -12.266 -14.586 -8.234 1 90.62 166 VAL A O 1
ATOM 1271 N N . VAL A 1 167 ? -14.211 -13.539 -8.75 1 92.12 167 VAL A N 1
ATOM 1272 C CA . VAL A 1 167 ? -13.68 -12.25 -8.312 1 92.12 167 VAL A CA 1
ATOM 1273 C C . VAL A 1 167 ? -14.555 -11.688 -7.191 1 92.12 167 VAL A C 1
ATOM 1275 O O . VAL A 1 167 ? -15.781 -11.617 -7.328 1 92.12 167 VAL A O 1
ATOM 1278 N N . THR A 1 168 ? -14.008 -11.375 -6.121 1 93.12 168 THR A N 1
ATOM 1279 C CA . THR A 1 168 ? -14.609 -10.641 -5.012 1 93.12 168 THR A CA 1
ATOM 1280 C C . THR A 1 168 ? -13.539 -9.961 -4.164 1 93.12 168 THR A C 1
ATOM 1282 O O . THR A 1 168 ? -12.477 -10.531 -3.926 1 93.12 168 THR A O 1
ATOM 1285 N N . HIS A 1 169 ? -13.758 -8.766 -3.701 1 93 169 HIS A N 1
ATOM 1286 C CA . HIS A 1 169 ? -12.789 -8.07 -2.861 1 93 169 HIS A CA 1
ATOM 1287 C C . HIS A 1 169 ? -12.641 -8.758 -1.507 1 93 169 HIS A C 1
ATOM 1289 O O . HIS A 1 169 ? -11.664 -8.523 -0.791 1 93 169 HIS A O 1
ATOM 1295 N N . ASP A 1 170 ? -13.602 -9.609 -1.188 1 94.81 170 ASP A N 1
ATOM 1296 C CA . ASP A 1 170 ? -13.531 -10.312 0.089 1 94.81 170 ASP A CA 1
ATOM 1297 C C . ASP A 1 170 ? -12.438 -11.375 0.076 1 94.81 170 ASP A C 1
ATOM 1299 O O . ASP A 1 170 ? -12.047 -11.883 1.128 1 94.81 170 ASP A O 1
ATOM 1303 N N . PHE A 1 171 ? -11.891 -11.648 -1.099 1 96.38 171 PHE A N 1
ATOM 1304 C CA . PHE A 1 171 ? -10.781 -12.594 -1.198 1 96.38 171 PHE A CA 1
ATOM 1305 C C . PHE A 1 171 ? -9.5 -11.977 -0.648 1 96.38 171 PHE A C 1
ATOM 1307 O O . PHE A 1 171 ? -8.516 -12.688 -0.417 1 96.38 171 PHE A O 1
ATOM 1314 N N . LEU A 1 172 ? -9.484 -10.617 -0.515 1 97.44 172 LEU A N 1
ATOM 1315 C CA . LEU A 1 172 ? -8.312 -9.992 0.093 1 97.44 172 LEU A CA 1
ATOM 1316 C C . LEU A 1 172 ? -8.148 -10.445 1.541 1 97.44 172 LEU A C 1
ATOM 1318 O O . LEU A 1 172 ? -9.086 -10.328 2.34 1 97.44 172 LEU A O 1
ATOM 1322 N N . PRO A 1 173 ? -6.984 -10.906 1.905 1 98.38 173 PRO A N 1
ATOM 1323 C CA . PRO A 1 173 ? -6.809 -11.594 3.188 1 98.38 173 PRO A CA 1
ATOM 1324 C C . PRO A 1 173 ? -6.844 -10.641 4.379 1 98.38 173 PRO A C 1
ATOM 1326 O O . PRO A 1 173 ? -6.668 -9.43 4.207 1 98.38 173 PRO A O 1
ATOM 1329 N N . ASP A 1 174 ? -7.113 -11.25 5.535 1 97.75 174 ASP A N 1
ATOM 1330 C CA . ASP A 1 174 ? -6.961 -10.539 6.797 1 97.75 174 ASP A CA 1
ATOM 1331 C C . ASP A 1 174 ? -5.488 -10.359 7.156 1 97.75 174 ASP A C 1
ATOM 1333 O O . ASP A 1 174 ? -5.113 -9.375 7.797 1 97.75 174 ASP A O 1
ATOM 1337 N N . LEU A 1 175 ? -4.707 -11.312 6.715 1 97.88 175 LEU A N 1
ATOM 1338 C CA . LEU A 1 175 ? -3.277 -11.312 7.008 1 97.88 175 LEU A CA 1
ATOM 1339 C C . LEU A 1 175 ? -2.482 -11.906 5.852 1 97.88 175 LEU A C 1
ATOM 1341 O O . LEU A 1 175 ? -2.83 -12.969 5.336 1 97.88 175 LEU A O 1
ATOM 1345 N N . VAL A 1 176 ? -1.549 -11.172 5.383 1 98.5 176 VAL A N 1
ATOM 1346 C CA . VAL A 1 176 ? -0.551 -11.672 4.441 1 98.5 176 VAL A CA 1
ATOM 1347 C C . VAL A 1 176 ? 0.812 -11.75 5.129 1 98.5 176 VAL A C 1
ATOM 1349 O O . VAL A 1 176 ? 1.197 -10.844 5.863 1 98.5 176 VAL A O 1
ATOM 1352 N N . ILE A 1 177 ? 1.517 -12.844 4.977 1 98 177 ILE A N 1
ATOM 1353 C CA . ILE A 1 177 ? 2.859 -12.992 5.531 1 98 177 ILE A CA 1
ATOM 1354 C C . ILE A 1 177 ? 3.865 -13.195 4.398 1 98 177 ILE A C 1
ATOM 1356 O O . ILE A 1 177 ? 3.777 -14.172 3.652 1 98 177 ILE A O 1
ATOM 1360 N N . LEU A 1 178 ? 4.715 -12.266 4.273 1 97.62 178 LEU A N 1
ATOM 1361 C CA . LEU A 1 178 ? 5.836 -12.344 3.344 1 97.62 178 LEU A CA 1
ATOM 1362 C C . LEU A 1 178 ? 7.141 -12.617 4.09 1 97.62 178 LEU A C 1
ATOM 1364 O O . LEU A 1 178 ? 7.801 -11.688 4.559 1 97.62 178 LEU A O 1
ATOM 1368 N N . ASP A 1 179 ? 7.508 -13.867 4.164 1 97.06 179 ASP A N 1
ATOM 1369 C CA . ASP A 1 179 ? 8.703 -14.312 4.875 1 97.06 179 ASP A CA 1
ATOM 1370 C C . ASP A 1 179 ? 9.695 -14.977 3.924 1 97.06 179 ASP A C 1
ATOM 1372 O O . ASP A 1 179 ? 9.445 -16.078 3.432 1 97.06 179 ASP A O 1
ATOM 1376 N N . PRO A 1 180 ? 10.875 -14.312 3.744 1 96.38 180 PRO A N 1
ATOM 1377 C CA . PRO A 1 180 ? 11.82 -14.844 2.762 1 96.38 180 PRO A CA 1
ATOM 1378 C C . PRO A 1 180 ? 12.305 -16.25 3.111 1 96.38 180 PRO A C 1
ATOM 1380 O O . PRO A 1 180 ? 12.656 -17.031 2.219 1 96.38 180 PRO A O 1
ATOM 1383 N N . ASP A 1 181 ? 12.289 -16.625 4.355 1 96.38 181 ASP A N 1
ATOM 1384 C CA . ASP A 1 181 ? 12.711 -17.969 4.754 1 96.38 181 ASP A CA 1
ATOM 1385 C C . ASP A 1 181 ? 11.781 -19.031 4.184 1 96.38 181 ASP A C 1
ATOM 1387 O O . ASP A 1 181 ? 12.219 -20.125 3.832 1 96.38 181 ASP A O 1
ATOM 1391 N N . LEU A 1 182 ? 10.539 -18.719 4.039 1 96.88 182 LEU A N 1
ATOM 1392 C CA . LEU A 1 182 ? 9.539 -19.688 3.582 1 96.88 182 LEU A CA 1
ATOM 1393 C C . LEU A 1 182 ? 9.609 -19.859 2.07 1 96.88 182 LEU A C 1
ATOM 1395 O O . LEU A 1 182 ? 8.961 -20.75 1.517 1 96.88 182 LEU A O 1
ATOM 1399 N N . VAL A 1 183 ? 10.406 -19.047 1.404 1 95.94 183 VAL A N 1
ATOM 1400 C CA . VAL A 1 183 ? 10.602 -19.109 -0.04 1 95.94 183 VAL A CA 1
ATOM 1401 C C . VAL A 1 183 ? 11.984 -19.672 -0.349 1 95.94 183 VAL A C 1
ATOM 1403 O O . VAL A 1 183 ? 12.281 -20.016 -1.497 1 95.94 183 VAL A O 1
ATOM 1406 N N . SER A 1 184 ? 12.789 -19.875 0.642 1 94.81 184 SER A N 1
A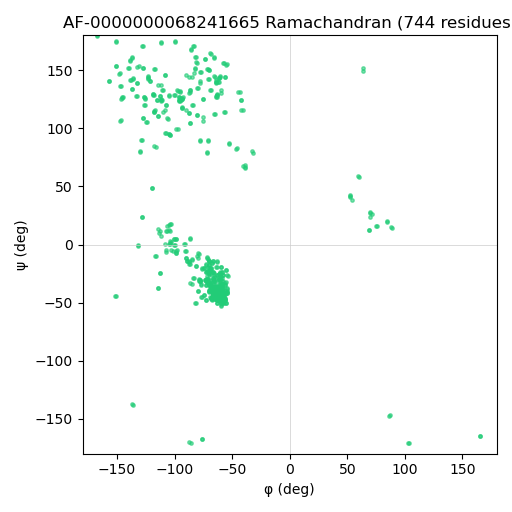TOM 1407 C CA . SER A 1 184 ? 14.219 -20.125 0.489 1 94.81 184 SER A CA 1
ATOM 1408 C C . SER A 1 184 ? 14.484 -21.5 -0.117 1 94.81 184 SER A C 1
ATOM 1410 O O . SER A 1 184 ? 15.555 -21.75 -0.68 1 94.81 184 SER A O 1
ATOM 1412 N N . GLU A 1 185 ? 13.422 -22.422 -0.011 1 94.62 185 GLU A N 1
ATOM 1413 C CA . GLU A 1 185 ? 13.633 -23.797 -0.48 1 94.62 185 GLU A CA 1
ATOM 1414 C C . GLU A 1 185 ? 13.031 -24 -1.867 1 94.62 185 GLU A C 1
ATOM 1416 O O . GLU A 1 185 ? 13.102 -25.094 -2.422 1 94.62 185 GLU A O 1
ATOM 1421 N N . VAL A 1 186 ? 12.43 -23 -2.422 1 93.88 186 VAL A N 1
ATOM 1422 C CA . VAL A 1 186 ? 11.859 -23.094 -3.762 1 93.88 186 VAL A CA 1
ATOM 1423 C C . VAL A 1 186 ? 12.984 -23.219 -4.789 1 93.88 186 VAL A C 1
ATOM 1425 O O . VAL A 1 186 ? 13.961 -22.469 -4.742 1 93.88 186 VAL A O 1
ATOM 1428 N N . PRO A 1 187 ? 12.867 -24.156 -5.707 1 93 187 PRO A N 1
ATOM 1429 C CA . PRO A 1 187 ? 13.922 -24.328 -6.707 1 93 187 PRO A CA 1
ATOM 1430 C C . PRO A 1 187 ? 14.141 -23.078 -7.562 1 93 187 PRO A C 1
ATOM 1432 O O . PRO A 1 187 ? 13.188 -22.391 -7.91 1 93 187 PRO A O 1
ATOM 1435 N N . PRO A 1 188 ? 15.391 -22.828 -7.93 1 93.88 188 PRO A N 1
ATOM 1436 C CA . PRO A 1 188 ? 15.742 -21.641 -8.703 1 93.88 188 PRO A CA 1
ATOM 1437 C C . PRO A 1 188 ? 14.93 -21.5 -9.992 1 93.88 188 PRO A C 1
ATOM 1439 O O . PRO A 1 188 ? 14.508 -20.406 -10.352 1 93.88 188 PRO A O 1
ATOM 1442 N N . LYS A 1 189 ? 14.688 -22.641 -10.617 1 93.19 189 LYS A N 1
ATOM 1443 C CA . LYS A 1 189 ? 13.914 -22.609 -11.852 1 93.19 189 LYS A CA 1
ATOM 1444 C C . LYS A 1 189 ? 12.516 -22.031 -11.617 1 93.19 189 LYS A C 1
ATOM 1446 O O . LYS A 1 189 ? 12.023 -21.25 -12.422 1 93.19 189 LYS A O 1
ATOM 1451 N N . VAL A 1 190 ? 11.914 -22.422 -10.578 1 93.19 190 VAL A N 1
ATOM 1452 C CA . VAL A 1 190 ? 10.578 -21.953 -10.227 1 93.19 190 VAL A CA 1
ATOM 1453 C C . VAL A 1 190 ? 10.641 -20.484 -9.812 1 93.19 190 VAL A C 1
ATOM 1455 O O . VAL A 1 190 ? 9.789 -19.688 -10.219 1 93.19 190 VAL A O 1
ATOM 1458 N N . LEU A 1 191 ? 11.688 -20.109 -9.078 1 95.81 191 LEU A N 1
ATOM 1459 C CA . LEU A 1 191 ? 11.852 -18.719 -8.664 1 95.81 191 LEU A CA 1
ATOM 1460 C C . LEU A 1 191 ? 11.984 -17.797 -9.875 1 95.81 191 LEU A C 1
ATOM 1462 O O . LEU A 1 191 ? 11.328 -16.766 -9.953 1 95.81 191 LEU A O 1
ATOM 1466 N N . LYS A 1 192 ? 12.75 -18.234 -10.828 1 96.69 192 LYS A N 1
ATOM 1467 C CA . LYS A 1 192 ? 12.992 -17.422 -12.023 1 96.69 192 LYS A CA 1
ATOM 1468 C C . LYS A 1 192 ? 11.695 -17.203 -12.805 1 96.69 192 LYS A C 1
ATOM 1470 O O . LYS A 1 192 ? 11.391 -16.094 -13.211 1 96.69 192 LYS A O 1
ATOM 1475 N N . THR A 1 193 ? 10.93 -18.281 -12.961 1 96.06 193 THR A N 1
ATOM 1476 C CA . THR A 1 193 ? 9.68 -18.156 -13.719 1 96.06 193 THR A CA 1
ATOM 1477 C C . THR A 1 193 ? 8.672 -17.297 -12.969 1 96.06 193 THR A C 1
ATOM 1479 O O . THR A 1 193 ? 7.902 -16.562 -13.578 1 96.06 193 THR A O 1
ATOM 1482 N N . THR A 1 194 ? 8.68 -17.406 -11.656 1 96.94 194 THR A N 1
ATOM 1483 C CA . THR A 1 194 ? 7.727 -16.609 -10.883 1 96.94 194 THR A CA 1
ATOM 1484 C C . THR A 1 194 ? 8.125 -15.133 -10.883 1 96.94 194 THR A C 1
ATOM 1486 O O . THR A 1 194 ? 7.266 -14.25 -10.898 1 96.94 194 THR A O 1
ATOM 1489 N N . VAL A 1 195 ? 9.445 -14.82 -10.875 1 98.19 195 VAL A N 1
ATOM 1490 C CA . VAL A 1 195 ? 9.898 -13.438 -11.016 1 98.19 195 VAL A CA 1
ATOM 1491 C C . VAL A 1 195 ? 9.469 -12.891 -12.375 1 98.19 195 VAL A C 1
ATOM 1493 O O . VAL A 1 195 ? 9.008 -11.75 -12.469 1 98.19 195 VAL A O 1
ATOM 1496 N N . ALA A 1 196 ? 9.578 -13.719 -13.375 1 98.06 196 ALA A N 1
ATOM 1497 C CA . ALA A 1 196 ? 9.141 -13.312 -14.711 1 98.06 196 ALA A CA 1
ATOM 1498 C C . ALA A 1 196 ? 7.641 -13.016 -14.727 1 98.06 196 ALA A C 1
ATOM 1500 O O . ALA A 1 196 ? 7.195 -12.078 -15.398 1 98.06 196 ALA A O 1
ATOM 1501 N N . ASP A 1 197 ? 6.93 -13.781 -14.016 1 97.88 197 ASP A N 1
ATOM 1502 C CA . ASP A 1 197 ? 5.488 -13.578 -13.906 1 97.88 197 ASP A CA 1
ATOM 1503 C C . ASP A 1 197 ? 5.176 -12.234 -13.242 1 97.88 197 ASP A C 1
ATOM 1505 O O . ASP A 1 197 ? 4.34 -11.477 -13.742 1 97.88 197 ASP A O 1
ATOM 1509 N N . ALA A 1 198 ? 5.859 -11.961 -12.141 1 98.56 198 ALA A N 1
ATOM 1510 C CA . ALA A 1 198 ? 5.68 -10.68 -11.461 1 98.56 198 ALA A CA 1
ATOM 1511 C C . ALA A 1 198 ? 6.012 -9.516 -12.383 1 98.56 198 ALA A C 1
ATOM 1513 O O . ALA A 1 198 ? 5.285 -8.516 -12.422 1 98.56 198 ALA A O 1
ATOM 1514 N N . LEU A 1 199 ? 7.082 -9.688 -13.109 1 98.69 199 LEU A N 1
ATOM 1515 C CA . LEU A 1 199 ? 7.5 -8.664 -14.055 1 98.69 199 LEU A CA 1
ATOM 1516 C C . LEU A 1 199 ? 6.426 -8.43 -15.117 1 98.69 199 LEU A C 1
ATOM 1518 O O . LEU A 1 199 ? 6.133 -7.281 -15.461 1 98.69 199 LEU A O 1
ATOM 1522 N N . SER A 1 200 ? 5.855 -9.477 -15.594 1 98.69 200 SER A N 1
ATOM 1523 C CA . SER A 1 200 ? 4.809 -9.359 -16.609 1 98.69 200 SER A CA 1
ATOM 1524 C C . SER A 1 200 ? 3.578 -8.656 -16.047 1 98.69 200 SER A C 1
ATOM 1526 O O . SER A 1 200 ? 2.957 -7.844 -16.734 1 98.69 200 SER A O 1
ATOM 1528 N N . HIS A 1 201 ? 3.229 -8.969 -14.773 1 98.69 201 HIS A N 1
ATOM 1529 C CA . HIS A 1 201 ? 2.127 -8.281 -14.109 1 98.69 201 HIS A CA 1
ATOM 1530 C C . HIS A 1 201 ? 2.369 -6.777 -14.07 1 98.69 201 HIS A C 1
ATOM 1532 O O . HIS A 1 201 ? 1.491 -5.992 -14.438 1 98.69 201 HIS A O 1
ATOM 1538 N N . ALA A 1 202 ? 3.543 -6.418 -13.641 1 98.62 202 ALA A N 1
ATOM 1539 C CA . ALA A 1 202 ? 3.891 -5.008 -13.484 1 98.62 202 ALA A CA 1
ATOM 1540 C C . ALA A 1 202 ? 3.855 -4.277 -14.82 1 98.62 202 ALA A C 1
ATOM 1542 O O . ALA A 1 202 ? 3.256 -3.207 -14.938 1 98.62 202 ALA A O 1
ATOM 1543 N N . ILE A 1 203 ? 4.414 -4.875 -15.844 1 98.81 203 ILE A N 1
ATOM 1544 C CA . ILE A 1 203 ? 4.578 -4.227 -17.141 1 98.81 203 ILE A CA 1
ATOM 1545 C C . ILE A 1 203 ? 3.221 -4.113 -17.844 1 98.81 203 ILE A C 1
ATOM 1547 O O . ILE A 1 203 ? 2.838 -3.035 -18.297 1 98.81 203 ILE A O 1
ATOM 1551 N N . GLU A 1 204 ? 2.475 -5.207 -17.875 1 98.62 204 GLU A N 1
ATOM 1552 C CA . GLU A 1 204 ? 1.187 -5.172 -18.562 1 98.62 204 GLU A CA 1
ATOM 1553 C C . GLU A 1 204 ? 0.196 -4.27 -17.828 1 98.62 204 GLU A C 1
ATOM 1555 O O . GLU A 1 204 ? -0.601 -3.572 -18.469 1 98.62 204 GLU A O 1
ATOM 1560 N N . GLY A 1 205 ? 0.279 -4.34 -16.516 1 98.06 205 GLY A N 1
ATOM 1561 C CA . GLY A 1 205 ? -0.59 -3.449 -15.758 1 98.06 205 GLY A CA 1
ATOM 1562 C C . GLY A 1 205 ? -0.28 -1.98 -15.984 1 98.06 205 GLY A C 1
ATOM 1563 O O . GLY A 1 205 ? -1.188 -1.147 -16.016 1 98.06 205 GLY A O 1
ATOM 1564 N N . TYR A 1 206 ? 0.961 -1.644 -16.125 1 97.81 206 TYR A N 1
ATOM 1565 C CA . TYR A 1 206 ? 1.393 -0.265 -16.328 1 97.81 206 TYR A CA 1
ATOM 1566 C C . TYR A 1 206 ? 0.88 0.279 -17.656 1 97.81 206 TYR A C 1
ATOM 1568 O O . TYR A 1 206 ? 0.482 1.442 -17.75 1 97.81 206 TYR A O 1
ATOM 1576 N N . VAL A 1 207 ? 0.833 -0.55 -18.688 1 98.19 207 VAL A N 1
ATOM 1577 C CA . VAL A 1 207 ? 0.474 -0.058 -20.016 1 98.19 207 VAL A CA 1
ATOM 1578 C C . VAL A 1 207 ? -0.989 -0.382 -20.312 1 98.19 207 VAL A C 1
ATOM 1580 O O . VAL A 1 207 ? -1.47 -0.158 -21.422 1 98.19 207 VAL A O 1
ATOM 1583 N N . SER A 1 208 ? -1.709 -0.952 -19.328 1 97.44 208 SER A N 1
ATOM 1584 C CA . SER A 1 208 ? -3.117 -1.309 -19.453 1 97.44 208 SER A CA 1
ATOM 1585 C C . SER A 1 208 ? -3.963 -0.094 -19.828 1 97.44 208 SER A C 1
ATOM 1587 O O . SER A 1 208 ? -3.602 1.041 -19.516 1 97.44 208 SER A O 1
ATOM 1589 N N . LEU A 1 209 ? -5.074 -0.322 -20.406 1 95.81 209 LEU A N 1
ATOM 1590 C CA . LEU A 1 209 ? -6.031 0.739 -20.703 1 95.81 209 LEU A CA 1
ATOM 1591 C C . LEU A 1 209 ? -6.676 1.269 -19.422 1 95.81 209 LEU A C 1
ATOM 1593 O O . LEU A 1 209 ? -7.301 2.332 -19.438 1 95.81 209 LEU A O 1
ATOM 1597 N N . ILE A 1 210 ? -6.57 0.521 -18.391 1 93.38 210 ILE A N 1
ATOM 1598 C CA . ILE A 1 210 ? -7.031 0.97 -17.094 1 93.38 210 ILE A CA 1
ATOM 1599 C C . ILE A 1 210 ? -5.922 1.755 -16.391 1 93.38 210 ILE A C 1
ATOM 1601 O O . ILE A 1 210 ? -4.977 1.167 -15.867 1 93.38 210 ILE A O 1
ATOM 1605 N N . ASP A 1 211 ? -6.074 2.988 -16.375 1 88.81 211 ASP A N 1
ATOM 1606 C CA . ASP A 1 211 ? -5.047 3.84 -15.781 1 88.81 211 ASP A CA 1
ATOM 1607 C C . ASP A 1 211 ? -5.262 3.998 -14.273 1 88.81 211 ASP A C 1
ATOM 1609 O O . ASP A 1 211 ? -6.395 4.18 -13.82 1 88.81 211 ASP A O 1
ATOM 1613 N N . ASN A 1 212 ? -4.305 3.846 -13.547 1 92.5 212 ASN A N 1
ATOM 1614 C CA . ASN A 1 212 ? -4.273 4.008 -12.094 1 92.5 212 ASN A CA 1
ATOM 1615 C C . ASN A 1 212 ? -2.928 4.547 -11.625 1 92.5 212 ASN A C 1
ATOM 1617 O O . ASN A 1 212 ? -1.952 3.797 -11.531 1 92.5 212 ASN A O 1
ATOM 1621 N N . PRO A 1 213 ? -2.859 5.785 -11.227 1 90.81 213 PRO A N 1
ATOM 1622 C CA . PRO A 1 213 ? -1.584 6.43 -10.906 1 90.81 213 PRO A CA 1
ATOM 1623 C C . PRO A 1 213 ? -0.831 5.723 -9.781 1 90.81 213 PRO A C 1
ATOM 1625 O O . PRO A 1 213 ? 0.393 5.578 -9.844 1 90.81 213 PRO A O 1
ATOM 1628 N N . LEU A 1 214 ? -1.512 5.344 -8.758 1 92.44 214 LEU A N 1
ATOM 1629 C CA . LEU A 1 214 ? -0.859 4.637 -7.664 1 92.44 214 LEU A CA 1
ATOM 1630 C C . LEU A 1 214 ? -0.276 3.311 -8.141 1 92.44 214 LEU A C 1
ATOM 1632 O O . LEU A 1 214 ? 0.845 2.953 -7.773 1 92.44 214 LEU A O 1
ATOM 1636 N N . MET A 1 215 ? -1.011 2.582 -8.945 1 95.5 215 MET A N 1
ATOM 1637 C CA . MET A 1 215 ? -0.515 1.319 -9.484 1 95.5 215 MET A CA 1
ATOM 1638 C C . MET A 1 215 ? 0.69 1.551 -10.391 1 95.5 215 MET A C 1
ATOM 1640 O O . MET A 1 215 ? 1.607 0.729 -10.43 1 95.5 215 MET A O 1
ATOM 1644 N N . ASN A 1 216 ? 0.633 2.674 -11.156 1 94.44 216 ASN A N 1
ATOM 1645 C CA . ASN A 1 216 ? 1.801 3.008 -11.961 1 94.44 216 ASN A CA 1
ATOM 1646 C C . ASN A 1 216 ? 3.064 3.096 -11.109 1 94.44 216 ASN A C 1
ATOM 1648 O O . ASN A 1 216 ? 4.109 2.559 -11.492 1 94.44 216 ASN A O 1
ATOM 1652 N N . THR A 1 217 ? 2.936 3.672 -9.992 1 91.62 217 THR A N 1
ATOM 1653 C CA . THR A 1 217 ? 4.07 3.811 -9.094 1 91.62 217 THR A CA 1
ATOM 1654 C C . THR A 1 217 ? 4.539 2.445 -8.602 1 91.62 217 THR A C 1
ATOM 1656 O O . THR A 1 217 ? 5.742 2.184 -8.531 1 91.62 217 THR A O 1
ATOM 1659 N N . PHE A 1 218 ? 3.602 1.56 -8.273 1 96 218 PHE A N 1
ATOM 1660 C CA . PHE A 1 218 ? 3.955 0.23 -7.793 1 96 218 PHE A CA 1
ATOM 1661 C C . PHE A 1 218 ? 4.586 -0.6 -8.906 1 96 218 PHE A C 1
ATOM 1663 O O . PHE A 1 218 ? 5.5 -1.39 -8.656 1 96 218 PHE A O 1
ATOM 1670 N N . ALA A 1 219 ? 4.113 -0.43 -10.125 1 97.62 219 ALA A N 1
ATOM 1671 C CA . ALA A 1 219 ? 4.711 -1.118 -11.266 1 97.62 219 ALA A CA 1
ATOM 1672 C C . ALA A 1 219 ? 6.164 -0.692 -11.461 1 97.62 219 ALA A C 1
ATOM 1674 O O . ALA A 1 219 ? 7.043 -1.535 -11.656 1 97.62 219 ALA A O 1
ATOM 1675 N N . GLU A 1 220 ? 6.383 0.596 -11.422 1 94.44 220 GLU A N 1
ATOM 1676 C CA . GLU A 1 220 ? 7.73 1.137 -11.547 1 94.44 220 GLU A CA 1
ATOM 1677 C C . GLU A 1 220 ? 8.664 0.56 -10.484 1 94.44 220 GLU A C 1
ATOM 1679 O O . GLU A 1 220 ? 9.789 0.171 -10.789 1 94.44 220 GLU A O 1
ATOM 1684 N N . GLN A 1 221 ? 8.141 0.471 -9.312 1 92.88 221 GLN A N 1
ATOM 1685 C CA . GLN A 1 221 ? 8.938 -0.044 -8.203 1 92.88 221 GLN A CA 1
ATOM 1686 C C . GLN A 1 221 ? 9.242 -1.528 -8.391 1 92.88 221 GLN A C 1
ATOM 1688 O O . GLN A 1 221 ? 10.359 -1.978 -8.117 1 92.88 221 GLN A O 1
ATOM 1693 N N . ALA A 1 222 ? 8.273 -2.307 -8.75 1 97.38 222 ALA A N 1
ATOM 1694 C CA . ALA A 1 222 ? 8.469 -3.734 -8.984 1 97.38 222 ALA A CA 1
ATOM 1695 C C . ALA A 1 222 ? 9.555 -3.977 -10.031 1 97.38 222 ALA A C 1
ATOM 1697 O O . ALA A 1 222 ? 10.477 -4.77 -9.812 1 97.38 222 ALA A O 1
ATOM 1698 N N . VAL A 1 223 ? 9.477 -3.23 -11.133 1 97.81 223 VAL A N 1
ATOM 1699 C CA . VAL A 1 223 ? 10.438 -3.385 -12.227 1 97.81 223 VAL A CA 1
ATOM 1700 C C . VAL A 1 223 ? 11.828 -2.963 -11.758 1 97.81 223 VAL A C 1
ATOM 1702 O O . VAL A 1 223 ? 12.82 -3.641 -12.039 1 97.81 223 VAL A O 1
ATOM 1705 N N . SER A 1 224 ? 11.867 -1.871 -11 1 94.31 224 SER A N 1
ATOM 1706 C CA . SER A 1 224 ? 13.141 -1.369 -10.492 1 94.31 224 SER A CA 1
ATOM 1707 C C . SER A 1 224 ? 13.82 -2.402 -9.594 1 94.31 224 SER A C 1
ATOM 1709 O O . SER A 1 224 ? 15.016 -2.664 -9.742 1 94.31 224 SER A O 1
ATOM 1711 N N . ILE A 1 225 ? 13.094 -3.004 -8.648 1 94.75 225 ILE A N 1
ATOM 1712 C CA . ILE A 1 225 ? 13.648 -3.99 -7.723 1 94.75 225 ILE A CA 1
ATOM 1713 C C . ILE A 1 225 ? 14.164 -5.195 -8.508 1 94.75 225 ILE A C 1
ATOM 1715 O O . ILE A 1 225 ? 15.289 -5.645 -8.289 1 94.75 225 ILE A O 1
ATOM 1719 N N . ILE A 1 226 ? 13.391 -5.703 -9.438 1 97.62 226 ILE A N 1
ATOM 1720 C CA . ILE A 1 226 ? 13.766 -6.895 -10.195 1 97.62 226 ILE A CA 1
ATOM 1721 C C . ILE A 1 226 ? 15.008 -6.605 -11.031 1 97.62 226 ILE A C 1
ATOM 1723 O O . ILE A 1 226 ? 15.93 -7.426 -11.102 1 97.62 226 ILE A O 1
ATOM 1727 N N . TYR A 1 227 ? 15.047 -5.453 -11.617 1 96.69 227 TYR A N 1
ATOM 1728 C CA . TYR A 1 227 ? 16.188 -5.078 -12.453 1 96.69 227 TYR A CA 1
ATOM 1729 C C . TYR A 1 227 ? 17.469 -5.027 -11.633 1 96.69 227 TYR A C 1
ATOM 1731 O O . TYR A 1 227 ? 18.531 -5.383 -12.125 1 96.69 227 TYR A O 1
ATOM 1739 N N . ARG A 1 228 ? 17.375 -4.547 -10.43 1 92.56 228 ARG A N 1
ATOM 1740 C CA . ARG A 1 228 ? 18.547 -4.414 -9.562 1 92.56 228 ARG A CA 1
ATOM 1741 C C . ARG A 1 228 ? 19.219 -5.766 -9.352 1 92.56 228 ARG A C 1
ATOM 1743 O O . ARG A 1 228 ? 20.438 -5.832 -9.117 1 92.56 228 ARG A O 1
ATOM 1750 N N . TYR A 1 229 ? 18.469 -6.816 -9.469 1 95.25 229 TYR A N 1
ATOM 1751 C CA . TYR A 1 229 ? 19.031 -8.133 -9.18 1 95.25 229 TYR A CA 1
ATOM 1752 C C . TYR A 1 229 ? 19.328 -8.898 -10.461 1 95.25 229 TYR A C 1
ATOM 1754 O O . TYR A 1 229 ? 19.547 -10.109 -10.43 1 95.25 229 TYR A O 1
ATOM 1762 N N . ARG A 1 230 ? 19.406 -8.258 -11.562 1 94.75 230 ARG A N 1
ATOM 1763 C CA . ARG A 1 230 ? 19.531 -8.883 -12.875 1 94.75 230 ARG A CA 1
ATOM 1764 C C . ARG A 1 230 ? 20.781 -9.758 -12.945 1 94.75 230 ARG A C 1
ATOM 1766 O O . ARG A 1 230 ? 20.781 -10.812 -13.586 1 94.75 230 ARG A O 1
ATOM 1773 N N . HIS A 1 231 ? 21.859 -9.398 -12.273 1 94.06 231 HIS A N 1
ATOM 1774 C CA . HIS A 1 231 ? 23.109 -10.156 -12.32 1 94.06 231 HIS A CA 1
ATOM 1775 C C . HIS A 1 231 ? 23.031 -11.398 -11.438 1 94.06 231 HIS A C 1
ATOM 1777 O O . HIS A 1 231 ? 23.641 -12.422 -11.75 1 94.06 231 HIS A O 1
ATOM 1783 N N . GLN A 1 232 ? 22.281 -11.312 -10.375 1 94.69 232 GLN A N 1
ATOM 1784 C CA . GLN A 1 232 ? 22.125 -12.43 -9.453 1 94.69 232 GLN A CA 1
ATOM 1785 C C . GLN A 1 232 ? 21.281 -13.539 -10.07 1 94.69 232 GLN A C 1
ATOM 1787 O O . GLN A 1 232 ? 21.5 -14.719 -9.789 1 94.69 232 GLN A O 1
ATOM 1792 N N . PHE A 1 233 ? 20.375 -13.18 -10.93 1 94.31 233 PHE A N 1
ATOM 1793 C CA . PHE A 1 233 ? 19.562 -14.18 -11.617 1 94.31 233 PHE A CA 1
ATOM 1794 C C . PHE A 1 233 ? 20.438 -15.109 -12.445 1 94.31 233 PHE A C 1
ATOM 1796 O O . PHE A 1 233 ? 20.219 -16.328 -12.469 1 94.31 233 PHE A O 1
ATOM 1803 N N . SER A 1 234 ? 21.438 -14.617 -13.047 1 88.12 234 SER A N 1
ATOM 1804 C CA . SER A 1 234 ? 22.312 -15.359 -13.953 1 88.12 234 SER A CA 1
ATOM 1805 C C . SER A 1 234 ? 23.172 -16.359 -13.188 1 88.12 234 SER A C 1
ATOM 1807 O O . SER A 1 234 ? 23.5 -17.422 -13.695 1 88.12 234 SER A O 1
ATOM 1809 N N . ASN A 1 235 ? 23.484 -16.047 -11.93 1 89.31 235 ASN A N 1
ATOM 1810 C CA . ASN A 1 235 ? 24.391 -16.891 -11.156 1 89.31 235 ASN A CA 1
ATOM 1811 C C . ASN A 1 235 ? 23.641 -17.75 -10.148 1 89.31 235 ASN A C 1
ATOM 1813 O O . ASN A 1 235 ? 24.25 -18.469 -9.359 1 89.31 235 ASN A O 1
ATOM 1817 N N . ASP A 1 236 ? 22.359 -17.656 -10.172 1 87.94 236 ASP A N 1
ATOM 1818 C CA . ASP A 1 236 ? 21.484 -18.391 -9.266 1 87.94 236 ASP A CA 1
ATOM 1819 C C . ASP A 1 236 ? 21.906 -18.188 -7.809 1 87.94 236 ASP A C 1
ATOM 1821 O O . ASP A 1 236 ? 21.984 -19.141 -7.043 1 87.94 236 ASP A O 1
ATOM 1825 N N . ASN A 1 237 ? 22.25 -17.016 -7.496 1 89.69 237 ASN A N 1
ATOM 1826 C CA . ASN A 1 237 ? 22.562 -16.609 -6.133 1 89.69 237 ASN A CA 1
ATOM 1827 C C . ASN A 1 237 ? 21.375 -15.906 -5.477 1 89.69 237 ASN A C 1
ATOM 1829 O O . ASN A 1 237 ? 21.141 -14.719 -5.715 1 89.69 237 ASN A O 1
ATOM 1833 N N . TRP A 1 238 ? 20.672 -16.688 -4.672 1 94.38 238 TRP A N 1
ATOM 1834 C CA . TRP A 1 238 ? 19.469 -16.156 -4.066 1 94.38 238 TRP A CA 1
ATOM 1835 C C . TRP A 1 238 ? 19.656 -15.914 -2.572 1 94.38 238 TRP A C 1
ATOM 1837 O O . TRP A 1 238 ? 19.5 -16.828 -1.763 1 94.38 238 TRP A O 1
ATOM 1847 N N . SER A 1 239 ? 19.984 -14.656 -2.215 1 94.19 239 SER A N 1
ATOM 1848 C CA . SER A 1 239 ? 20.172 -14.297 -0.811 1 94.19 239 SER A CA 1
ATOM 1849 C C . SER A 1 239 ? 18.828 -14.016 -0.137 1 94.19 239 SER A C 1
ATOM 1851 O O . SER A 1 239 ? 17.828 -13.797 -0.813 1 94.19 239 SER A O 1
ATOM 1853 N N . SER A 1 240 ? 18.828 -14.055 1.137 1 93.5 240 SER A N 1
ATOM 1854 C CA . SER A 1 240 ? 17.641 -13.742 1.907 1 93.5 240 SER A CA 1
ATOM 1855 C C . SER A 1 240 ? 17.156 -12.32 1.616 1 93.5 240 SER A C 1
ATOM 1857 O O . SER A 1 240 ? 15.945 -12.086 1.522 1 93.5 240 SER A O 1
ATOM 1859 N N . GLU A 1 241 ? 18.062 -11.438 1.479 1 91.25 241 GLU A N 1
ATOM 1860 C CA . GLU A 1 241 ? 17.719 -10.055 1.171 1 91.25 241 GLU A CA 1
ATOM 1861 C C . GLU A 1 241 ? 17.062 -9.938 -0.2 1 91.25 241 GLU A C 1
ATOM 1863 O O . GLU A 1 241 ? 16.062 -9.242 -0.355 1 91.25 241 GLU A O 1
ATOM 1868 N N . MET A 1 242 ? 17.672 -10.602 -1.112 1 94.31 242 MET A N 1
ATOM 1869 C CA . MET A 1 242 ? 17.109 -10.625 -2.461 1 94.31 242 MET A CA 1
ATOM 1870 C C . MET A 1 242 ? 15.695 -11.195 -2.457 1 94.31 242 MET A C 1
ATOM 1872 O O . MET A 1 242 ? 14.781 -10.609 -3.049 1 94.31 242 MET A O 1
ATOM 1876 N N . LEU A 1 243 ? 15.516 -12.312 -1.748 1 96.38 243 LEU A N 1
ATOM 1877 C CA . LEU A 1 243 ? 14.211 -12.961 -1.693 1 96.38 243 LEU A CA 1
ATOM 1878 C C . LEU A 1 243 ? 13.188 -12.047 -1.027 1 96.38 243 LEU A C 1
ATOM 1880 O O . LEU A 1 243 ? 12.031 -11.977 -1.463 1 96.38 243 LEU A O 1
ATOM 1884 N N . SER A 1 244 ? 13.586 -11.344 -0.042 1 94.5 244 SER A N 1
ATOM 1885 C CA . SER A 1 244 ? 12.703 -10.398 0.638 1 94.5 244 SER A CA 1
ATOM 1886 C C . SER A 1 244 ? 12.25 -9.297 -0.306 1 94.5 244 SER A C 1
ATOM 1888 O O . SER A 1 244 ? 11.055 -8.984 -0.376 1 94.5 244 SER A O 1
ATOM 1890 N N . GLU A 1 245 ? 13.141 -8.734 -1.011 1 94.06 245 GLU A N 1
ATOM 1891 C CA . GLU A 1 245 ? 12.812 -7.645 -1.926 1 94.06 245 GLU A CA 1
ATOM 1892 C C . GLU A 1 245 ? 11.984 -8.148 -3.105 1 94.06 245 GLU A C 1
ATOM 1894 O O . GLU A 1 245 ? 11.094 -7.441 -3.592 1 94.06 245 GLU A O 1
ATOM 1899 N N . LEU A 1 246 ? 12.281 -9.344 -3.523 1 97.12 246 LEU A N 1
ATOM 1900 C CA . LEU A 1 246 ? 11.523 -9.898 -4.633 1 97.12 246 LEU A CA 1
ATOM 1901 C C . LEU A 1 246 ? 10.094 -10.234 -4.203 1 97.12 246 LEU A C 1
ATOM 1903 O O . LEU A 1 246 ? 9.156 -10.117 -5 1 97.12 246 LEU A O 1
ATOM 1907 N N . GLN A 1 247 ? 9.898 -10.656 -2.951 1 96.88 247 GLN A N 1
ATOM 1908 C CA . GLN A 1 247 ? 8.547 -10.828 -2.43 1 96.88 247 GLN A CA 1
ATOM 1909 C C . GLN A 1 247 ? 7.777 -9.516 -2.461 1 96.88 247 GLN A C 1
ATOM 1911 O O . GLN A 1 247 ? 6.594 -9.492 -2.807 1 96.88 247 GLN A O 1
ATOM 1916 N N . GLN A 1 248 ? 8.453 -8.477 -2.158 1 95.81 248 GLN A N 1
ATOM 1917 C CA . GLN A 1 248 ? 7.82 -7.164 -2.201 1 95.81 248 GLN A CA 1
ATOM 1918 C C . GLN A 1 248 ? 7.473 -6.77 -3.635 1 95.81 248 GLN A C 1
ATOM 1920 O O . GLN A 1 248 ? 6.379 -6.27 -3.896 1 95.81 248 GLN A O 1
ATOM 1925 N N . ALA A 1 249 ? 8.422 -7 -4.516 1 97.25 249 ALA A N 1
ATOM 1926 C CA . ALA A 1 249 ? 8.18 -6.699 -5.922 1 97.25 249 ALA A CA 1
ATOM 1927 C C . ALA A 1 249 ? 6.977 -7.48 -6.449 1 97.25 249 ALA A C 1
ATOM 1929 O O . ALA A 1 249 ? 6.145 -6.938 -7.18 1 97.25 249 ALA A O 1
ATOM 1930 N N . ALA A 1 250 ? 6.93 -8.742 -6.062 1 98.12 250 ALA A N 1
ATOM 1931 C CA . ALA A 1 250 ? 5.805 -9.578 -6.473 1 98.12 250 ALA A CA 1
ATOM 1932 C C . ALA A 1 250 ? 4.492 -9.055 -5.91 1 98.12 250 ALA A C 1
ATOM 1934 O O . ALA A 1 250 ? 3.465 -9.07 -6.594 1 98.12 250 ALA A O 1
ATOM 1935 N N . MET A 1 251 ? 4.484 -8.609 -4.711 1 97.81 251 MET A N 1
ATOM 1936 C CA . MET A 1 251 ? 3.293 -8.016 -4.105 1 97.81 251 MET A CA 1
ATOM 1937 C C . MET A 1 251 ? 2.881 -6.754 -4.848 1 97.81 251 MET A C 1
ATOM 1939 O O . MET A 1 251 ? 1.702 -6.562 -5.152 1 97.81 251 MET A O 1
ATOM 1943 N N . PHE A 1 252 ? 3.877 -5.859 -5.148 1 97.81 252 PHE A N 1
ATOM 1944 C CA . PHE A 1 252 ? 3.59 -4.656 -5.922 1 97.81 252 PHE A CA 1
ATOM 1945 C C . PHE A 1 252 ? 2.949 -5.008 -7.258 1 97.81 252 PHE A C 1
ATOM 1947 O O . PHE A 1 252 ? 1.927 -4.434 -7.633 1 97.81 252 PHE A O 1
ATOM 1954 N N . ALA A 1 253 ? 3.557 -5.961 -7.918 1 98.5 253 ALA A N 1
ATOM 1955 C CA . ALA A 1 253 ? 3.029 -6.414 -9.203 1 98.5 253 ALA A CA 1
ATOM 1956 C C . ALA A 1 253 ? 1.638 -7.02 -9.039 1 98.5 253 ALA A C 1
ATOM 1958 O O . ALA A 1 253 ? 0.787 -6.875 -9.922 1 98.5 253 ALA A O 1
ATOM 1959 N N . GLY A 1 254 ? 1.461 -7.746 -7.941 1 98 254 GLY A N 1
ATOM 1960 C CA . GLY A 1 254 ? 0.147 -8.281 -7.617 1 98 254 GLY A CA 1
ATOM 1961 C C . GLY A 1 254 ? -0.911 -7.203 -7.465 1 98 254 GLY A C 1
ATOM 1962 O O . GLY A 1 254 ? -2.021 -7.34 -7.98 1 98 254 GLY A O 1
ATOM 1963 N N . TRP A 1 255 ? -0.544 -6.121 -6.746 1 97.62 255 TRP A N 1
ATOM 1964 C CA . TRP A 1 255 ? -1.446 -4.98 -6.637 1 97.62 255 TRP A CA 1
ATOM 1965 C C . TRP A 1 255 ? -1.758 -4.398 -8.016 1 97.62 255 TRP A C 1
ATOM 1967 O O . TRP A 1 255 ? -2.91 -4.07 -8.312 1 97.62 255 TRP A O 1
ATOM 1977 N N . VAL A 1 256 ? -0.79 -4.293 -8.859 1 97.69 256 VAL A N 1
ATOM 1978 C CA . VAL A 1 256 ? -0.93 -3.703 -10.188 1 97.69 256 VAL A CA 1
ATOM 1979 C C . VAL A 1 256 ? -1.902 -4.531 -11.023 1 97.69 256 VAL A C 1
ATOM 1981 O O . VAL A 1 256 ? -2.861 -3.998 -11.586 1 97.69 256 VAL A O 1
ATOM 1984 N N . GLN A 1 257 ? -1.688 -5.824 -11.062 1 96.44 257 GLN A N 1
ATOM 1985 C CA . GLN A 1 257 ? -2.57 -6.66 -11.867 1 96.44 257 GLN A CA 1
ATOM 1986 C C . GLN A 1 257 ? -3.988 -6.664 -11.305 1 96.44 257 GLN A C 1
ATOM 1988 O O . GLN A 1 257 ? -4.961 -6.715 -12.062 1 96.44 257 GLN A O 1
ATOM 1993 N N . ASN A 1 258 ? -4.117 -6.625 -9.961 1 95.75 258 ASN A N 1
ATOM 1994 C CA . ASN A 1 258 ? -5.426 -6.66 -9.312 1 95.75 258 ASN A CA 1
ATOM 1995 C C . ASN A 1 258 ? -6.266 -5.438 -9.68 1 95.75 258 ASN A C 1
ATOM 1997 O O . ASN A 1 258 ? -7.496 -5.504 -9.672 1 95.75 258 ASN A O 1
ATOM 2001 N N . HIS A 1 259 ? -5.613 -4.312 -10.039 1 95.75 259 HIS A N 1
ATOM 2002 C CA . HIS A 1 259 ? -6.336 -3.059 -10.203 1 95.75 259 HIS A CA 1
ATOM 2003 C C . HIS A 1 259 ? -6.336 -2.613 -11.664 1 95.75 259 HIS A C 1
ATOM 2005 O O . HIS A 1 259 ? -7.238 -1.894 -12.094 1 95.75 259 HIS A O 1
ATOM 2011 N N . CYS A 1 260 ? -5.336 -3.07 -12.453 1 96.06 260 CYS A N 1
ATOM 2012 C CA . CYS A 1 260 ? -5.195 -2.572 -13.82 1 96.06 260 CYS A CA 1
ATOM 2013 C C . CYS A 1 260 ? -5.387 -3.695 -14.828 1 96.06 260 CYS A C 1
ATOM 2015 O O . CYS A 1 260 ? -5.441 -3.447 -16.031 1 96.06 260 CYS A O 1
ATOM 2017 N N . ILE A 1 261 ? -5.441 -4.91 -14.352 1 94.19 261 ILE A N 1
ATOM 2018 C CA . ILE A 1 261 ? -5.645 -6.09 -15.188 1 94.19 261 ILE A CA 1
ATOM 2019 C C . ILE A 1 261 ? -4.473 -6.25 -16.156 1 94.19 261 ILE A C 1
ATOM 2021 O O . ILE A 1 261 ? -3.836 -5.266 -16.531 1 94.19 261 ILE A O 1
ATOM 2025 N N . VAL A 1 262 ? -4.168 -7.332 -16.5 1 96.31 262 VAL A N 1
ATOM 2026 C CA . VAL A 1 262 ? -3.059 -7.66 -17.391 1 96.31 262 VAL A CA 1
ATOM 2027 C C . VAL A 1 262 ? -3.516 -7.555 -18.844 1 96.31 262 VAL A C 1
ATOM 2029 O O . VAL A 1 262 ? -4.566 -6.977 -19.125 1 96.31 262 VAL A O 1
ATOM 2032 N N . GLY A 1 263 ? -2.652 -8.023 -19.844 1 97.75 263 GLY A N 1
ATOM 2033 C CA . GLY A 1 263 ? -2.926 -7.77 -21.25 1 97.75 263 GLY A CA 1
ATOM 2034 C C . GLY A 1 263 ? -2.699 -8.984 -22.125 1 97.75 263 GLY A C 1
ATOM 2035 O O . GLY A 1 263 ? -3.123 -10.094 -21.781 1 97.75 263 GLY A O 1
ATOM 2036 N N . LEU A 1 264 ? -2.094 -8.719 -23.25 1 98.44 264 LEU A N 1
ATOM 2037 C CA . LEU A 1 264 ? -1.979 -9.68 -24.344 1 98.44 264 LEU A CA 1
ATOM 2038 C C . LEU A 1 264 ? -1.156 -10.891 -23.922 1 98.44 264 LEU A C 1
ATOM 2040 O O . LEU A 1 264 ? -1.493 -12.023 -24.281 1 98.44 264 LEU A O 1
ATOM 2044 N N . SER A 1 265 ? -0.077 -10.719 -23.219 1 98.19 265 SER A N 1
ATOM 2045 C CA . SER A 1 265 ? 0.729 -11.859 -22.797 1 98.19 265 SER A CA 1
ATOM 2046 C C . SER A 1 265 ? -0.1 -12.844 -21.969 1 98.19 265 SER A C 1
ATOM 2048 O O . SER A 1 265 ? -0.13 -14.039 -22.266 1 98.19 265 SER A O 1
ATOM 2050 N N . HIS A 1 266 ? -0.813 -12.32 -21.016 1 96.88 266 HIS A N 1
ATOM 2051 C CA . HIS A 1 266 ? -1.622 -13.18 -20.156 1 96.88 266 HIS A CA 1
ATOM 2052 C C . HIS A 1 266 ? -2.785 -13.797 -20.922 1 96.88 266 HIS A C 1
ATOM 2054 O O . HIS A 1 266 ? -3.146 -14.953 -20.688 1 96.88 266 HIS A O 1
ATOM 2060 N N . ALA A 1 267 ? -3.352 -12.992 -21.812 1 96.62 267 ALA A N 1
ATOM 2061 C CA . ALA A 1 267 ? -4.426 -13.531 -22.641 1 96.62 267 ALA A CA 1
ATOM 2062 C C . ALA A 1 267 ? -3.971 -14.789 -23.375 1 96.62 267 ALA A C 1
ATOM 2064 O O . ALA A 1 267 ? -4.719 -15.766 -23.469 1 96.62 267 ALA A O 1
ATOM 2065 N N . ILE A 1 268 ? -2.764 -14.789 -23.875 1 96.56 268 ILE A N 1
ATOM 2066 C CA . ILE A 1 268 ? -2.211 -15.938 -24.578 1 96.56 268 ILE A CA 1
ATOM 2067 C C . ILE A 1 268 ? -1.798 -17.016 -23.578 1 96.56 268 ILE A C 1
ATOM 2069 O O . ILE A 1 268 ? -2.141 -18.188 -23.734 1 96.56 268 ILE A O 1
ATOM 2073 N N . ALA A 1 269 ? -1.121 -16.625 -22.516 1 94.56 269 ALA A N 1
ATOM 2074 C CA . ALA A 1 269 ? -0.572 -17.547 -21.531 1 94.56 269 ALA A CA 1
ATOM 2075 C C . ALA A 1 269 ? -1.674 -18.406 -20.906 1 94.56 269 ALA A C 1
ATOM 2077 O O . ALA A 1 269 ? -1.463 -19.578 -20.609 1 94.56 269 ALA A O 1
ATOM 2078 N N . HIS A 1 270 ? -2.814 -17.797 -20.703 1 91.75 270 HIS A N 1
ATOM 2079 C CA . HIS A 1 270 ? -3.941 -18.516 -20.109 1 91.75 270 HIS A CA 1
ATOM 2080 C C . HIS A 1 270 ? -4.344 -19.703 -20.984 1 91.75 270 HIS A C 1
ATOM 2082 O O . HIS A 1 270 ? -4.902 -20.688 -20.484 1 91.75 270 HIS A O 1
ATOM 2088 N N . GLN A 1 271 ? -4.031 -19.625 -22.266 1 90.88 271 GLN A N 1
ATOM 2089 C CA . GLN A 1 271 ? -4.387 -20.703 -23.188 1 90.88 271 GLN A CA 1
ATOM 2090 C C . GLN A 1 271 ? -3.309 -21.781 -23.203 1 90.88 271 GLN A C 1
ATOM 2092 O O . GLN A 1 271 ? -3.564 -22.906 -23.625 1 90.88 271 GLN A O 1
ATOM 2097 N N . LEU A 1 272 ? -2.16 -21.484 -22.719 1 90.12 272 LEU A N 1
ATOM 2098 C CA . LEU A 1 272 ? -1.021 -22.391 -22.875 1 90.12 272 LEU A CA 1
ATOM 2099 C C . LEU A 1 272 ? -0.955 -23.391 -21.734 1 90.12 272 LEU A C 1
ATOM 2101 O O . LEU A 1 272 ? -0.237 -24.391 -21.812 1 90.12 272 LEU A O 1
ATOM 2105 N N . GLY A 1 273 ? -1.727 -23.094 -20.672 1 84.56 273 GLY A N 1
ATOM 2106 C CA . GLY A 1 273 ? -1.787 -24.016 -19.562 1 84.56 273 GLY A CA 1
ATOM 2107 C C . GLY A 1 273 ? -2.205 -25.422 -19.969 1 84.56 273 GLY A C 1
ATOM 2108 O O . GLY A 1 273 ? -1.729 -26.406 -19.391 1 84.56 273 GLY A O 1
ATOM 2109 N N . THR A 1 274 ? -3.031 -25.547 -20.953 1 81.38 274 THR A N 1
ATOM 2110 C CA . THR A 1 274 ? -3.541 -26.844 -21.406 1 81.38 274 THR A CA 1
ATOM 2111 C C . THR A 1 274 ? -2.441 -27.641 -22.094 1 81.38 274 THR A C 1
ATOM 2113 O O . THR A 1 274 ? -2.586 -28.844 -22.312 1 81.38 274 THR A O 1
ATOM 2116 N N . PHE A 1 275 ? -1.373 -27.016 -22.391 1 84.06 275 PHE A N 1
ATOM 2117 C CA . PHE A 1 275 ? -0.237 -27.688 -23.031 1 84.06 275 PHE A CA 1
ATOM 2118 C C . PHE A 1 275 ? 0.882 -27.906 -22.016 1 84.06 275 PHE A C 1
ATOM 2120 O O . PHE A 1 275 ? 2.037 -28.109 -22.391 1 84.06 275 PHE A O 1
ATOM 2127 N N . ASN A 1 276 ? 0.572 -27.719 -20.734 1 82.38 276 ASN A N 1
ATOM 2128 C CA . ASN A 1 276 ? 1.464 -27.984 -19.609 1 82.38 276 ASN A CA 1
ATOM 2129 C C . ASN A 1 276 ? 2.623 -26.984 -19.562 1 82.38 276 ASN A C 1
ATOM 2131 O O . ASN A 1 276 ? 3.754 -27.359 -19.25 1 82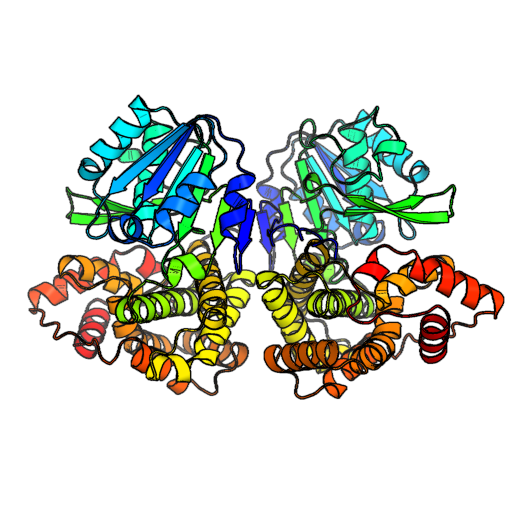.38 276 ASN A O 1
ATOM 2135 N N . ILE A 1 277 ? 2.389 -25.875 -20.062 1 88.31 277 ILE A N 1
ATOM 2136 C CA . ILE A 1 277 ? 3.348 -24.781 -19.922 1 88.31 277 ILE A CA 1
ATOM 2137 C C . ILE A 1 277 ? 2.99 -23.938 -18.703 1 88.31 277 ILE A C 1
ATOM 2139 O O . ILE A 1 277 ? 1.898 -23.359 -18.625 1 88.31 277 ILE A O 1
ATOM 2143 N N . GLY A 1 278 ? 3.867 -23.891 -17.75 1 88.06 278 GLY A N 1
ATOM 2144 C CA . GLY A 1 278 ? 3.617 -23.141 -16.531 1 88.06 278 GLY A CA 1
ATOM 2145 C C . GLY A 1 278 ? 3.303 -21.688 -16.781 1 88.06 278 GLY A C 1
ATOM 2146 O O . GLY A 1 278 ? 3.859 -21.062 -17.703 1 88.06 278 GLY A O 1
ATOM 2147 N N . HIS A 1 279 ? 2.447 -21.109 -16.031 1 90.38 279 HIS A N 1
ATOM 2148 C CA . HIS A 1 279 ? 1.932 -19.766 -16.203 1 90.38 279 HIS A CA 1
ATOM 2149 C C . HIS A 1 279 ? 3.064 -18.734 -16.25 1 90.38 279 HIS A C 1
ATOM 2151 O O . HIS A 1 279 ? 3.15 -17.938 -17.172 1 90.38 279 HIS A O 1
ATOM 2157 N N . GLY A 1 280 ? 3.988 -18.797 -15.242 1 93.12 280 GLY A N 1
ATOM 2158 C CA . GLY A 1 280 ? 5.105 -17.859 -15.18 1 93.12 280 GLY A CA 1
ATOM 2159 C C . GLY A 1 280 ? 6.066 -18.016 -16.344 1 93.12 280 GLY A C 1
ATOM 2160 O O . GLY A 1 280 ? 6.574 -17.016 -16.859 1 93.12 280 GLY A O 1
ATOM 2161 N N . LEU A 1 281 ? 6.301 -19.25 -16.734 1 93.88 281 LEU A N 1
ATOM 2162 C CA . LEU A 1 281 ? 7.168 -19.5 -17.891 1 93.88 281 LEU A CA 1
ATOM 2163 C C . LEU A 1 281 ? 6.543 -18.969 -19.172 1 93.88 281 LEU A C 1
ATOM 2165 O O . LEU A 1 281 ? 7.215 -18.312 -19.969 1 93.88 281 LEU A O 1
ATOM 2169 N N . ALA A 1 282 ? 5.277 -19.234 -19.344 1 94 282 ALA A N 1
ATOM 2170 C CA . ALA A 1 282 ? 4.574 -18.781 -20.531 1 94 282 ALA A CA 1
ATOM 2171 C C . ALA A 1 282 ? 4.668 -17.266 -20.688 1 94 282 ALA A C 1
ATOM 2173 O O . ALA A 1 282 ? 5.074 -16.766 -21.734 1 94 282 ALA A O 1
ATOM 2174 N N . ASN A 1 283 ? 4.348 -16.562 -19.625 1 96.5 283 ASN A N 1
ATOM 2175 C CA . ASN A 1 283 ? 4.395 -15.109 -19.688 1 96.5 283 ASN A CA 1
ATOM 2176 C C . ASN A 1 283 ? 5.816 -14.609 -19.922 1 96.5 283 ASN A C 1
ATOM 2178 O O . ASN A 1 283 ? 6.023 -13.656 -20.672 1 96.5 283 ASN A O 1
ATOM 2182 N N . GLY A 1 284 ? 6.762 -15.219 -19.234 1 96.44 284 GLY A N 1
ATOM 2183 C CA . GLY A 1 284 ? 8.148 -14.828 -19.422 1 96.44 284 GLY A CA 1
ATOM 2184 C C . GLY A 1 284 ? 8.609 -14.945 -20.875 1 96.44 284 GLY A C 1
ATOM 2185 O O . GLY A 1 284 ? 9.336 -14.086 -21.375 1 96.44 284 GLY A O 1
ATOM 2186 N N . LEU A 1 285 ? 8.172 -15.969 -21.547 1 95.19 285 LEU A N 1
ATOM 2187 C CA . LEU A 1 285 ? 8.578 -16.219 -22.922 1 95.19 285 LEU A CA 1
ATOM 2188 C C . LEU A 1 285 ? 7.84 -15.312 -23.891 1 95.19 285 LEU A C 1
ATOM 2190 O O . LEU A 1 285 ? 8.398 -14.898 -24.906 1 95.19 285 LEU A O 1
ATOM 2194 N N . LEU A 1 286 ? 6.664 -14.961 -23.562 1 96.62 286 LEU A N 1
ATOM 2195 C CA . LEU A 1 286 ? 5.801 -14.211 -24.469 1 96.62 286 LEU A CA 1
ATOM 2196 C C . LEU A 1 286 ? 6.105 -12.719 -24.391 1 96.62 286 LEU A C 1
ATOM 2198 O O . LEU A 1 286 ? 5.945 -12 -25.391 1 96.62 286 LEU A O 1
ATOM 2202 N N . MET A 1 287 ? 6.555 -12.211 -23.297 1 97.94 287 MET A N 1
ATOM 2203 C CA . MET A 1 287 ? 6.586 -10.789 -22.969 1 97.94 287 MET A CA 1
ATOM 2204 C C . MET A 1 287 ? 7.457 -10.023 -23.953 1 97.94 287 MET A C 1
ATOM 2206 O O . MET A 1 287 ? 7.074 -8.945 -24.422 1 97.94 287 MET A O 1
ATOM 2210 N N . PRO A 1 288 ? 8.68 -10.531 -24.312 1 97.44 288 PRO A N 1
ATOM 2211 C CA . PRO A 1 288 ? 9.477 -9.766 -25.266 1 97.44 288 PRO A CA 1
ATOM 2212 C C . PRO A 1 288 ? 8.727 -9.492 -26.578 1 97.44 288 PRO A C 1
ATOM 2214 O O . PRO A 1 288 ? 8.727 -8.359 -27.062 1 97.44 288 PRO A O 1
ATOM 2217 N N . ALA A 1 289 ? 8.039 -10.492 -27.078 1 97.38 289 ALA A N 1
ATOM 2218 C CA . ALA A 1 289 ? 7.285 -10.328 -28.328 1 97.38 289 ALA A CA 1
ATOM 2219 C C . ALA A 1 289 ? 6.094 -9.398 -28.125 1 97.38 289 ALA A C 1
ATOM 2221 O O . ALA A 1 289 ? 5.773 -8.594 -29 1 97.38 289 ALA A O 1
ATOM 2222 N N . VAL A 1 290 ? 5.43 -9.5 -27 1 98.5 290 VAL A N 1
ATOM 2223 C CA . VAL A 1 290 ? 4.258 -8.68 -26.703 1 98.5 290 VAL A CA 1
ATOM 2224 C C . VAL A 1 290 ? 4.68 -7.219 -26.562 1 98.5 290 VAL A C 1
ATOM 2226 O O . VAL A 1 290 ? 4 -6.32 -27.062 1 98.5 290 VAL A O 1
ATOM 2229 N N . ILE A 1 291 ? 5.797 -6.949 -25.828 1 98.56 291 ILE A N 1
ATOM 2230 C CA . ILE A 1 291 ? 6.316 -5.594 -25.688 1 98.56 291 ILE A CA 1
ATOM 2231 C C . ILE A 1 291 ? 6.613 -5 -27.062 1 98.56 291 ILE A C 1
ATOM 2233 O O . ILE A 1 291 ? 6.203 -3.875 -27.359 1 98.56 291 ILE A O 1
ATOM 2237 N N . ASN A 1 292 ? 7.258 -5.773 -27.953 1 98.19 292 ASN A N 1
ATOM 2238 C CA . ASN A 1 292 ? 7.562 -5.312 -29.297 1 98.19 292 ASN A CA 1
ATOM 2239 C C . ASN A 1 292 ? 6.293 -5.02 -30.094 1 98.19 292 ASN A C 1
ATOM 2241 O O . ASN A 1 292 ? 6.227 -4.031 -30.828 1 98.19 292 ASN A O 1
ATOM 2245 N N . PHE A 1 293 ? 5.34 -5.887 -29.969 1 98.25 293 PHE A N 1
ATOM 2246 C CA . PHE A 1 293 ? 4.066 -5.691 -30.656 1 98.25 293 PHE A CA 1
ATOM 2247 C C . PHE A 1 293 ? 3.412 -4.383 -30.219 1 98.25 293 PHE A C 1
ATOM 2249 O O . PHE A 1 293 ? 3.02 -3.57 -31.047 1 98.25 293 PHE A O 1
ATOM 2256 N N . ASN A 1 294 ? 3.285 -4.145 -28.859 1 98.44 294 ASN A N 1
ATOM 2257 C CA . ASN A 1 294 ? 2.619 -2.959 -28.328 1 98.44 294 ASN A CA 1
ATOM 2258 C C . ASN A 1 294 ? 3.393 -1.688 -28.656 1 98.44 294 ASN A C 1
ATOM 2260 O O . ASN A 1 294 ? 2.801 -0.621 -28.828 1 98.44 294 ASN A O 1
ATOM 2264 N N . TYR A 1 295 ? 4.723 -1.806 -28.797 1 97.38 295 TYR A N 1
ATOM 2265 C CA . TYR A 1 295 ? 5.594 -0.671 -29.094 1 97.38 295 TYR A CA 1
ATOM 2266 C C . TYR A 1 295 ? 5.27 -0.069 -30.453 1 97.38 295 TYR A C 1
ATOM 2268 O O . TYR A 1 295 ? 5.66 1.062 -30.75 1 97.38 295 TYR A O 1
ATOM 2276 N N . ARG A 1 296 ? 4.531 -0.755 -31.25 1 95.81 296 ARG A N 1
ATOM 2277 C CA . ARG A 1 296 ? 4.203 -0.297 -32.594 1 95.81 296 ARG A CA 1
ATOM 2278 C C . ARG A 1 296 ? 3.26 0.9 -32.562 1 95.81 296 ARG A C 1
ATOM 2280 O O . ARG A 1 296 ? 3.182 1.67 -33.5 1 95.81 296 ARG A O 1
ATOM 2287 N N . GLU A 1 297 ? 2.516 0.989 -31.516 1 97.19 297 GLU A N 1
ATOM 2288 C CA . GLU A 1 297 ? 1.585 2.098 -31.328 1 97.19 297 GLU A CA 1
ATOM 2289 C C . GLU A 1 297 ? 2.191 3.193 -30.453 1 97.19 297 GLU A C 1
ATOM 2291 O O . GLU A 1 297 ? 2.707 2.914 -29.375 1 97.19 297 GLU A O 1
ATOM 2296 N N . HIS A 1 298 ? 2.127 4.383 -30.812 1 97.06 298 HIS A N 1
ATOM 2297 C CA . HIS A 1 298 ? 2.844 5.508 -30.234 1 97.06 298 HIS A CA 1
ATOM 2298 C C . HIS A 1 298 ? 2.455 5.707 -28.766 1 97.06 298 HIS A C 1
ATOM 2300 O O . HIS A 1 298 ? 3.322 5.906 -27.906 1 97.06 298 HIS A O 1
ATOM 2306 N N . THR A 1 299 ? 1.206 5.676 -28.5 1 96.44 299 THR A N 1
ATOM 2307 C CA . THR A 1 299 ? 0.744 5.898 -27.125 1 96.44 299 THR A CA 1
ATOM 2308 C C . THR A 1 299 ? 1.267 4.812 -26.188 1 96.44 299 THR A C 1
ATOM 2310 O O . THR A 1 299 ? 1.738 5.105 -25.094 1 96.44 299 THR A O 1
ATOM 2313 N N . ALA A 1 300 ? 1.228 3.602 -26.625 1 97.56 300 ALA A N 1
ATOM 2314 C CA . ALA A 1 300 ? 1.747 2.486 -25.828 1 97.56 300 ALA A CA 1
ATOM 2315 C C . ALA A 1 300 ? 3.26 2.588 -25.672 1 97.56 300 ALA A C 1
ATOM 2317 O O . ALA A 1 300 ? 3.787 2.375 -24.578 1 97.56 300 ALA A O 1
ATOM 2318 N N . ALA A 1 301 ? 3.941 2.922 -26.75 1 98.12 301 ALA A N 1
ATOM 2319 C CA . ALA A 1 301 ? 5.395 3.07 -26.719 1 98.12 301 ALA A CA 1
ATOM 2320 C C . ALA A 1 301 ? 5.812 4.113 -25.688 1 98.12 301 ALA A C 1
ATOM 2322 O O . ALA A 1 301 ? 6.785 3.912 -24.938 1 98.12 301 ALA A O 1
ATOM 2323 N N . THR A 1 302 ? 5.074 5.168 -25.656 1 97.75 302 THR A N 1
ATOM 2324 C CA . THR A 1 302 ? 5.363 6.246 -24.719 1 97.75 302 THR A CA 1
ATOM 2325 C C . THR A 1 302 ? 5.234 5.758 -23.266 1 97.75 302 THR A C 1
ATOM 2327 O O . THR A 1 302 ? 6.059 6.098 -22.422 1 97.75 302 THR A O 1
ATOM 2330 N N . LYS A 1 303 ? 4.258 4.969 -22.984 1 97.5 303 LYS A N 1
ATOM 2331 C CA . LYS A 1 303 ? 4.074 4.422 -21.656 1 97.5 303 LYS A CA 1
ATOM 2332 C C . LYS A 1 303 ? 5.219 3.482 -21.281 1 97.5 303 LYS A C 1
ATOM 2334 O O . LYS A 1 303 ? 5.711 3.512 -20.156 1 97.5 303 LYS A O 1
ATOM 2339 N N . TYR A 1 304 ? 5.621 2.66 -22.25 1 98.44 304 TYR A N 1
ATOM 2340 C CA . TYR A 1 304 ? 6.754 1.778 -22 1 98.44 304 TYR A CA 1
ATOM 2341 C C . TYR A 1 304 ? 8.008 2.582 -21.688 1 98.44 304 TYR A C 1
ATOM 2343 O O . TYR A 1 304 ? 8.773 2.234 -20.781 1 98.44 304 TYR A O 1
ATOM 2351 N N . GLU A 1 305 ? 8.211 3.627 -22.422 1 97.94 305 GLU A N 1
ATOM 2352 C CA . GLU A 1 305 ? 9.391 4.465 -22.234 1 97.94 305 GLU A CA 1
ATOM 2353 C C . GLU A 1 305 ? 9.375 5.121 -20.844 1 97.94 305 GLU A C 1
ATOM 2355 O O . GLU A 1 305 ? 10.414 5.242 -20.203 1 97.94 305 GLU A O 1
ATOM 2360 N N . GLN A 1 306 ? 8.219 5.52 -20.469 1 95 306 GLN A N 1
ATOM 2361 C CA . GLN A 1 306 ? 8.07 6.109 -19.141 1 95 306 GLN A CA 1
ATOM 2362 C C . GLN A 1 306 ? 8.383 5.086 -18.047 1 95 306 GLN A C 1
ATOM 2364 O O . GLN A 1 306 ? 9.086 5.398 -17.078 1 95 306 GLN A O 1
ATOM 2369 N N . LEU A 1 307 ? 7.859 3.91 -18.172 1 97.06 307 LEU A N 1
ATOM 2370 C CA . LEU A 1 307 ? 8.133 2.844 -17.219 1 97.06 307 LEU A CA 1
ATOM 2371 C C . LEU A 1 307 ? 9.625 2.562 -17.125 1 97.06 307 LEU A C 1
ATOM 2373 O O . LEU A 1 307 ? 10.172 2.441 -16.031 1 97.06 307 LEU A O 1
ATOM 2377 N N . ILE A 1 308 ? 10.242 2.451 -18.297 1 97.38 308 ILE A N 1
ATOM 2378 C CA . ILE A 1 308 ? 11.672 2.154 -18.375 1 97.38 308 ILE A CA 1
ATOM 2379 C C . ILE A 1 308 ? 12.469 3.244 -17.656 1 97.38 308 ILE A C 1
ATOM 2381 O O . ILE A 1 308 ? 13.297 2.949 -16.797 1 97.38 308 ILE A O 1
ATOM 2385 N N . TYR A 1 309 ? 12.109 4.426 -17.938 1 92.56 309 TYR A N 1
ATOM 2386 C CA . TYR A 1 309 ? 12.812 5.57 -17.359 1 92.56 309 TYR A CA 1
ATOM 2387 C C . TYR A 1 309 ? 12.594 5.645 -15.852 1 92.56 309 TYR A C 1
ATOM 2389 O O . TYR A 1 309 ? 13.562 5.727 -15.086 1 92.56 309 TYR A O 1
ATOM 2397 N N . LYS A 1 310 ? 11.375 5.512 -15.477 1 89.56 310 LYS A N 1
ATOM 2398 C CA . LYS A 1 310 ? 11.023 5.711 -14.07 1 89.56 310 LYS A CA 1
ATOM 2399 C C . LYS A 1 310 ? 11.477 4.527 -13.219 1 89.56 310 LYS A C 1
ATOM 2401 O O . LYS A 1 310 ? 11.609 4.648 -12 1 89.56 310 LYS A O 1
ATOM 2406 N N . SER A 1 311 ? 11.727 3.375 -13.805 1 93.25 311 SER A N 1
ATOM 2407 C CA . SER A 1 311 ? 12.188 2.201 -13.07 1 93.25 311 SER A CA 1
ATOM 2408 C C . SER A 1 311 ? 13.711 2.143 -13.023 1 93.25 311 SER A C 1
ATOM 2410 O O . SER A 1 311 ? 14.281 1.241 -12.406 1 93.25 311 SER A O 1
ATOM 2412 N N . GLY A 1 312 ? 14.359 3.029 -13.703 1 89.38 312 GLY A N 1
ATOM 2413 C CA . GLY A 1 312 ? 15.812 3.115 -13.648 1 89.38 312 GLY A CA 1
ATOM 2414 C C . GLY A 1 312 ? 16.5 2.232 -14.672 1 89.38 312 GLY A C 1
ATOM 2415 O O . GLY A 1 312 ? 17.688 1.914 -14.531 1 89.38 312 GLY A O 1
ATOM 2416 N N . LEU A 1 313 ? 15.773 1.742 -15.648 1 95.38 313 LEU A N 1
ATOM 2417 C CA . LEU A 1 313 ? 16.391 0.978 -16.734 1 95.38 313 LEU A CA 1
ATOM 2418 C C . LEU A 1 313 ? 16.969 1.906 -17.797 1 95.38 313 LEU A C 1
ATOM 2420 O O . LEU A 1 313 ? 16.438 3.002 -18.016 1 95.38 313 LEU A O 1
ATOM 2424 N N . PRO A 1 314 ? 17.984 1.467 -18.484 1 96.06 314 PRO A N 1
ATOM 2425 C CA . PRO A 1 314 ? 18.609 2.336 -19.484 1 96.06 314 PRO A CA 1
ATOM 2426 C C . PRO A 1 314 ? 17.812 2.428 -20.781 1 96.06 314 PRO A C 1
ATOM 2428 O O . PRO A 1 314 ? 17.859 3.451 -21.469 1 96.06 314 PRO A O 1
ATOM 2431 N N . ASN A 1 315 ? 17.156 1.362 -21.188 1 97.56 315 ASN A N 1
ATOM 2432 C CA . ASN A 1 315 ? 16.422 1.324 -22.438 1 97.56 315 ASN A CA 1
ATOM 2433 C C . ASN A 1 315 ? 15.516 0.095 -22.531 1 97.56 315 ASN A C 1
ATOM 2435 O O . ASN A 1 315 ? 15.461 -0.704 -21.594 1 97.56 315 ASN A O 1
ATOM 2439 N N . LYS A 1 316 ? 14.82 -0.02 -23.609 1 98 316 LYS A N 1
ATOM 2440 C CA . LYS A 1 316 ? 13.883 -1.115 -23.859 1 98 316 LYS A CA 1
ATOM 2441 C C . LYS A 1 316 ? 14.609 -2.457 -23.891 1 98 316 LYS A C 1
ATOM 2443 O O . LYS A 1 316 ? 14.102 -3.459 -23.391 1 98 316 LYS A O 1
ATOM 2448 N N . GLU A 1 317 ? 15.781 -2.504 -24.422 1 98.12 317 GLU A N 1
ATOM 2449 C CA . GLU A 1 317 ? 16.547 -3.738 -24.547 1 98.12 317 GLU A CA 1
ATOM 2450 C C . GLU A 1 317 ? 16.859 -4.336 -23.172 1 98.12 317 GLU A C 1
ATOM 2452 O O . GLU A 1 317 ? 16.859 -5.555 -23.016 1 98.12 317 GLU A O 1
ATOM 2457 N N . ALA A 1 318 ? 17.109 -3.477 -22.25 1 97.81 318 ALA A N 1
ATOM 2458 C CA . ALA A 1 318 ? 17.375 -3.949 -20.891 1 97.81 318 ALA A CA 1
ATOM 2459 C C . ALA A 1 318 ? 16.156 -4.652 -20.297 1 97.81 318 ALA A C 1
ATOM 2461 O O . ALA A 1 318 ? 16.281 -5.637 -19.562 1 97.81 318 ALA A O 1
ATOM 2462 N N . LEU A 1 319 ? 15.008 -4.137 -20.641 1 97.88 319 LEU A N 1
ATOM 2463 C CA . LEU A 1 319 ? 13.766 -4.738 -20.188 1 97.88 319 LEU A CA 1
ATOM 2464 C C . LEU A 1 319 ? 13.562 -6.113 -20.812 1 97.88 319 LEU A C 1
ATOM 2466 O O . LEU A 1 319 ? 13.195 -7.066 -20.125 1 97.88 319 LEU A O 1
ATOM 2470 N N . LEU A 1 320 ? 13.859 -6.234 -22.109 1 97.88 320 LEU A N 1
ATOM 2471 C CA . LEU A 1 320 ? 13.734 -7.5 -22.828 1 97.88 320 LEU A CA 1
ATOM 2472 C C . LEU A 1 320 ? 14.75 -8.516 -22.312 1 97.88 320 LEU A C 1
ATOM 2474 O O . LEU A 1 320 ? 14.43 -9.703 -22.172 1 97.88 320 LEU A O 1
ATOM 2478 N N . GLU A 1 321 ? 15.891 -8.055 -22 1 96.94 321 GLU A N 1
ATOM 2479 C CA . GLU A 1 321 ? 16.969 -8.914 -21.531 1 96.94 321 GLU A CA 1
ATOM 2480 C C . GLU A 1 321 ? 16.641 -9.516 -20.172 1 96.94 321 GLU A C 1
ATOM 2482 O O . GLU A 1 321 ? 17.094 -10.609 -19.828 1 96.94 321 GLU A O 1
ATOM 2487 N N . LEU A 1 322 ? 15.875 -8.805 -19.359 1 97.19 322 LEU A N 1
ATOM 2488 C CA . LEU A 1 322 ? 15.461 -9.336 -18.062 1 97.19 322 LEU A CA 1
ATOM 2489 C C . LEU A 1 322 ? 14.711 -10.648 -18.234 1 97.19 322 LEU A C 1
ATOM 2491 O O . LEU A 1 322 ? 14.922 -11.594 -17.469 1 97.19 322 LEU A O 1
ATOM 2495 N N . PHE A 1 323 ? 13.82 -10.695 -19.234 1 97.19 323 PHE A N 1
ATOM 2496 C CA . PHE A 1 323 ? 13.062 -11.914 -19.484 1 97.19 323 PHE A CA 1
ATOM 2497 C C . PHE A 1 323 ? 13.977 -13.031 -19.969 1 97.19 323 PHE A C 1
ATOM 2499 O O . PHE A 1 323 ? 13.797 -14.195 -19.609 1 97.19 323 PHE A O 1
ATOM 2506 N N . GLU A 1 324 ? 14.938 -12.656 -20.766 1 95.06 324 GLU A N 1
ATOM 2507 C CA . GLU A 1 324 ? 15.883 -13.641 -21.281 1 95.06 324 GLU A CA 1
ATOM 2508 C C . GLU A 1 324 ? 16.688 -14.281 -20.141 1 95.06 324 GLU A C 1
ATOM 2510 O O . GLU A 1 324 ? 16.875 -15.5 -20.125 1 95.06 324 GLU A O 1
ATOM 2515 N N . VAL A 1 325 ? 17.109 -13.484 -19.25 1 95.75 325 VAL A N 1
ATOM 2516 C CA . VAL A 1 325 ? 17.922 -13.984 -18.141 1 95.75 325 VAL A CA 1
ATOM 2517 C C . VAL A 1 325 ? 17.062 -14.852 -17.219 1 95.75 325 VAL A C 1
ATOM 2519 O O . VAL A 1 325 ? 17.547 -15.836 -16.672 1 95.75 325 VAL A O 1
ATOM 2522 N N . LEU A 1 326 ? 15.812 -14.531 -17.094 1 96.5 326 LEU A N 1
ATOM 2523 C CA . LEU A 1 326 ? 14.93 -15.219 -16.156 1 96.5 326 LEU A CA 1
ATOM 2524 C C . LEU A 1 326 ? 14.453 -16.547 -16.734 1 96.5 326 LEU A C 1
ATOM 2526 O O . LEU A 1 326 ? 14.453 -17.562 -16.047 1 96.5 326 LEU A O 1
ATOM 2530 N N . VAL A 1 327 ? 14.109 -16.578 -18.109 1 94.94 327 VAL A N 1
ATOM 2531 C CA . VAL A 1 327 ? 13.422 -17.781 -18.562 1 94.94 327 VAL A CA 1
ATOM 2532 C C . VAL A 1 327 ? 14.078 -18.297 -19.844 1 94.94 327 VAL A C 1
ATOM 2534 O O . VAL A 1 327 ? 13.688 -19.328 -20.375 1 94.94 327 VAL A O 1
ATOM 2537 N N . GLY A 1 328 ? 15.094 -17.656 -20.375 1 90 328 GLY A N 1
ATOM 2538 C CA . GLY A 1 328 ? 15.719 -18.016 -21.641 1 90 328 GLY A CA 1
ATOM 2539 C C . GLY A 1 328 ? 16.219 -19.453 -21.672 1 90 328 GLY A C 1
ATOM 2540 O O . GLY A 1 328 ? 16.062 -20.141 -22.672 1 90 328 GLY A O 1
ATOM 2541 N N . GLU A 1 329 ? 16.672 -19.922 -20.594 1 87.5 329 GLU A N 1
ATOM 2542 C CA . GLU A 1 329 ? 17.25 -21.266 -20.516 1 87.5 329 GLU A CA 1
ATOM 2543 C C . GLU A 1 329 ? 16.156 -22.328 -20.406 1 87.5 329 GLU A C 1
ATOM 2545 O O . GLU A 1 329 ? 16.422 -23.516 -20.547 1 87.5 329 GLU A O 1
ATOM 2550 N N . GLN A 1 330 ? 14.992 -21.891 -20.203 1 85.75 330 GLN A N 1
ATOM 2551 C CA . GLN A 1 330 ? 13.891 -22.828 -20 1 85.75 330 GLN A CA 1
ATOM 2552 C C . GLN A 1 330 ? 12.977 -22.859 -21.219 1 85.75 330 GLN A C 1
ATOM 2554 O O . GLN A 1 330 ? 11.859 -23.391 -21.156 1 85.75 330 GLN A O 1
ATOM 2559 N N . LYS A 1 331 ? 13.469 -22.266 -22.234 1 79.94 331 LYS A N 1
ATOM 2560 C CA . LYS A 1 331 ? 12.672 -22.25 -23.453 1 79.94 331 LYS A CA 1
ATOM 2561 C C . LYS A 1 331 ? 12.32 -23.656 -23.906 1 79.94 331 LYS A C 1
ATOM 2563 O O . LYS A 1 331 ? 13.164 -24.562 -23.859 1 79.94 331 LYS A O 1
ATOM 2568 N N . THR A 1 332 ? 11.07 -23.891 -23.844 1 72.44 332 THR A N 1
ATOM 2569 C CA . THR A 1 332 ? 10.586 -25.203 -24.266 1 72.44 332 THR A CA 1
ATOM 2570 C C . THR A 1 332 ? 10.242 -25.203 -25.75 1 72.44 332 THR A C 1
ATOM 2572 O O . THR A 1 332 ? 10 -24.141 -26.344 1 72.44 332 THR A O 1
ATOM 2575 N N . ASP A 1 333 ? 10.484 -26.328 -26.344 1 69.56 333 ASP A N 1
ATOM 2576 C CA . ASP A 1 333 ? 10.086 -26.5 -27.734 1 69.56 333 ASP A CA 1
ATOM 2577 C C . ASP A 1 333 ? 8.57 -26.625 -27.859 1 69.56 333 ASP A C 1
ATOM 2579 O O . ASP A 1 333 ? 8.008 -27.703 -27.656 1 69.56 333 ASP A O 1
ATOM 2583 N N . MET A 1 334 ? 7.996 -25.5 -27.812 1 75.44 334 MET A N 1
ATOM 2584 C CA . MET A 1 334 ? 6.551 -25.484 -28.031 1 75.44 334 MET A CA 1
ATOM 2585 C C . MET A 1 334 ? 6.227 -25.672 -29.516 1 75.44 334 MET A C 1
ATOM 2587 O O . MET A 1 334 ? 6.742 -24.953 -30.359 1 75.44 334 MET A O 1
ATOM 2591 N N . HIS A 1 335 ? 5.738 -26.828 -29.891 1 82.81 335 HIS A N 1
ATOM 2592 C CA . HIS A 1 335 ? 5.281 -27.047 -31.266 1 82.81 335 HIS A CA 1
ATOM 2593 C C . HIS A 1 335 ? 3.76 -27.141 -31.328 1 82.81 335 HIS A C 1
ATOM 2595 O O . HIS A 1 335 ? 3.156 -28 -30.672 1 82.81 335 HIS A O 1
ATOM 2601 N N . PHE A 1 336 ? 3.203 -26.156 -32.031 1 90.75 336 PHE A N 1
ATOM 2602 C CA . PHE A 1 336 ? 1.753 -26.125 -32.156 1 90.75 336 PHE A CA 1
ATOM 2603 C C . PHE A 1 336 ? 1.352 -26.359 -33.625 1 90.75 336 PHE A C 1
ATOM 2605 O O . PHE A 1 336 ? 1.997 -25.844 -34.531 1 90.75 336 PHE A O 1
ATOM 2612 N N . SER A 1 337 ? 0.351 -27.156 -33.812 1 92.94 337 SER A N 1
ATOM 2613 C CA . SER A 1 337 ? -0.258 -27.25 -35.125 1 92.94 337 SER A CA 1
ATOM 2614 C C . SER A 1 337 ? -0.994 -25.969 -35.5 1 92.94 337 SER A C 1
ATOM 2616 O O . SER A 1 337 ? -1.243 -25.125 -34.625 1 92.94 337 SER A O 1
ATOM 2618 N N . GLU A 1 338 ? -1.266 -25.875 -36.781 1 94.31 338 GLU A N 1
ATOM 2619 C CA . GLU A 1 338 ? -2.025 -24.703 -37.219 1 94.31 338 GLU A CA 1
ATOM 2620 C C . GLU A 1 338 ? -3.387 -24.641 -36.531 1 94.31 338 GLU A C 1
ATOM 2622 O O . GLU A 1 338 ? -3.879 -23.547 -36.25 1 94.31 338 GLU A O 1
ATOM 2627 N N . GLN A 1 339 ? -3.926 -25.734 -36.375 1 95.5 339 GLN A N 1
ATOM 2628 C CA . GLN A 1 339 ? -5.219 -25.797 -35.688 1 95.5 339 GLN A CA 1
ATOM 2629 C C . GLN A 1 339 ? -5.102 -25.359 -34.25 1 95.5 339 GLN A C 1
ATOM 2631 O O . GLN A 1 339 ? -5.961 -24.641 -33.719 1 95.5 339 GLN A O 1
ATOM 2636 N N . GLN A 1 340 ? -4.082 -25.828 -33.594 1 94 340 GLN A N 1
ATOM 2637 C CA . GLN A 1 340 ? -3.84 -25.438 -32.188 1 94 340 GLN A CA 1
ATOM 2638 C C . GLN A 1 340 ? -3.592 -23.938 -32.094 1 94 340 GLN A C 1
ATOM 2640 O O . GLN A 1 340 ? -4.121 -23.281 -31.188 1 94 340 GLN A O 1
ATOM 2645 N N . LEU A 1 341 ? -2.812 -23.438 -32.969 1 95.5 341 LEU A N 1
ATOM 2646 C CA . LEU A 1 341 ? -2.523 -22.016 -33 1 95.5 341 LEU A CA 1
ATOM 2647 C C . LEU A 1 341 ? -3.801 -21.203 -33.188 1 95.5 341 LEU A C 1
ATOM 2649 O O . LEU A 1 341 ? -3.973 -20.156 -32.531 1 95.5 341 LEU A O 1
ATOM 2653 N N . THR A 1 342 ? -4.664 -21.672 -34.062 1 96.38 342 THR A N 1
ATOM 2654 C CA . THR A 1 342 ? -5.934 -20.984 -34.312 1 96.38 342 THR A CA 1
ATOM 2655 C C . THR A 1 342 ? -6.797 -20.984 -33.031 1 96.38 342 THR A C 1
ATOM 2657 O O . THR A 1 342 ? -7.375 -19.953 -32.688 1 96.38 342 THR A O 1
ATOM 2660 N N . THR A 1 343 ? -6.797 -22.109 -32.406 1 94.69 343 THR A N 1
ATOM 2661 C CA . THR A 1 343 ? -7.582 -22.219 -31.172 1 94.69 343 THR A CA 1
ATOM 2662 C C . THR A 1 343 ? -7.035 -21.297 -30.094 1 94.69 343 THR A C 1
ATOM 2664 O O . THR A 1 343 ? -7.801 -20.609 -29.406 1 94.69 343 THR A O 1
ATOM 2667 N N . ILE A 1 344 ? -5.746 -21.312 -29.938 1 94.75 344 ILE A N 1
ATOM 2668 C CA . ILE A 1 344 ? -5.086 -20.453 -28.969 1 94.75 344 ILE A CA 1
ATOM 2669 C C . ILE A 1 344 ? -5.441 -18.984 -29.266 1 94.75 344 ILE A C 1
ATOM 2671 O O . ILE A 1 344 ? -5.816 -18.234 -28.359 1 94.75 344 ILE A O 1
ATOM 2675 N N . ALA A 1 345 ? -5.348 -18.609 -30.484 1 97.31 345 ALA A N 1
ATOM 2676 C CA . ALA A 1 345 ? -5.586 -17.234 -30.906 1 97.31 345 ALA A CA 1
ATOM 2677 C C . ALA A 1 345 ? -7.035 -16.828 -30.641 1 97.31 345 ALA A C 1
ATOM 2679 O O . ALA A 1 345 ? -7.297 -15.742 -30.109 1 97.31 345 ALA A O 1
ATOM 2680 N N . GLU A 1 346 ? -7.969 -17.672 -31.016 1 96.06 346 GLU A N 1
ATOM 2681 C CA . GLU A 1 346 ? -9.383 -17.391 -30.828 1 96.06 346 GLU A CA 1
ATOM 2682 C C . GLU A 1 346 ? -9.719 -17.234 -29.344 1 96.06 346 GLU A C 1
ATOM 2684 O O . GLU A 1 346 ? -10.406 -16.297 -28.953 1 96.06 346 GLU A O 1
ATOM 2689 N N . ASN A 1 347 ? -9.211 -18.109 -28.578 1 94.25 347 ASN A N 1
ATOM 2690 C CA . ASN A 1 347 ? -9.484 -18.062 -27.156 1 94.25 347 ASN A CA 1
ATOM 2691 C C . ASN A 1 347 ? -8.82 -16.859 -26.484 1 94.25 347 ASN A C 1
ATOM 2693 O O . ASN A 1 347 ? -9.359 -16.297 -25.547 1 94.25 347 ASN A O 1
ATOM 2697 N N . ALA A 1 348 ? -7.609 -16.516 -26.906 1 95.81 348 ALA A N 1
ATOM 2698 C CA . ALA A 1 348 ? -6.898 -15.359 -26.359 1 95.81 348 ALA A CA 1
ATOM 2699 C C . ALA A 1 348 ? -7.688 -14.078 -26.594 1 95.81 348 ALA A C 1
ATOM 2701 O O . ALA A 1 348 ? -7.727 -13.203 -25.719 1 95.81 348 ALA A O 1
ATOM 2702 N N . LEU A 1 349 ? -8.32 -13.977 -27.766 1 96.25 349 LEU A N 1
ATOM 2703 C CA . LEU A 1 349 ? -9.109 -12.789 -28.094 1 96.25 349 LEU A CA 1
ATOM 2704 C C . LEU A 1 349 ? -10.32 -12.672 -27.172 1 96.25 349 LEU A C 1
ATOM 2706 O O . LEU A 1 349 ? -10.789 -11.57 -26.891 1 96.25 349 LEU A O 1
ATOM 2710 N N . LEU A 1 350 ? -10.773 -13.805 -26.703 1 92.62 350 LEU A N 1
ATOM 2711 C CA . LEU A 1 350 ? -11.969 -13.828 -25.859 1 92.62 350 LEU A CA 1
ATOM 2712 C C . LEU A 1 350 ? -11.609 -13.68 -24.391 1 92.62 350 LEU A C 1
ATOM 2714 O O . LEU A 1 350 ? -12.484 -13.445 -23.547 1 92.62 350 LEU A O 1
ATOM 2718 N N . ASP A 1 351 ? -10.336 -13.797 -24.094 1 92.88 351 ASP A N 1
ATOM 2719 C CA . ASP A 1 351 ? -9.875 -13.695 -22.703 1 92.88 351 ASP A CA 1
ATOM 2720 C C . ASP A 1 351 ? -10.133 -12.297 -22.141 1 92.88 351 ASP A C 1
ATOM 2722 O O . ASP A 1 351 ? -9.93 -11.297 -22.828 1 92.88 351 ASP A O 1
ATOM 2726 N N . PRO A 1 352 ? -10.523 -12.211 -20.906 1 89.56 352 PRO A N 1
ATOM 2727 C CA . PRO A 1 352 ? -10.797 -10.898 -20.312 1 89.56 352 PRO A CA 1
ATOM 2728 C C . PRO A 1 352 ? -9.578 -9.977 -20.344 1 89.56 352 PRO A C 1
ATOM 2730 O O . PRO A 1 352 ? -9.734 -8.758 -20.453 1 89.56 352 PRO A O 1
ATOM 2733 N N . ALA A 1 353 ? -8.391 -10.484 -20.266 1 93.75 353 ALA A N 1
ATOM 2734 C CA . ALA A 1 353 ? -7.168 -9.688 -20.281 1 93.75 353 ALA A CA 1
ATOM 2735 C C . ALA A 1 353 ? -6.977 -8.992 -21.625 1 93.75 353 ALA A C 1
ATOM 2737 O O . ALA A 1 353 ? -6.289 -7.973 -21.719 1 93.75 353 ALA A O 1
ATOM 2738 N N . ALA A 1 354 ? -7.594 -9.57 -22.688 1 95.75 354 ALA A N 1
ATOM 2739 C CA . ALA A 1 354 ? -7.426 -9.039 -24.031 1 95.75 354 ALA A CA 1
ATOM 2740 C C . ALA A 1 354 ? -7.957 -7.613 -24.141 1 95.75 354 ALA A C 1
ATOM 2742 O O . ALA A 1 354 ? -7.391 -6.777 -24.844 1 95.75 354 ALA A O 1
ATOM 2743 N N . LYS A 1 355 ? -8.938 -7.297 -23.359 1 94.62 355 LYS A N 1
ATOM 2744 C CA . LYS A 1 355 ? -9.656 -6.031 -23.469 1 94.62 355 LYS A CA 1
ATOM 2745 C C . LYS A 1 355 ? -8.836 -4.883 -22.875 1 94.62 355 LYS A C 1
ATOM 2747 O O . LYS A 1 355 ? -9.07 -3.719 -23.203 1 94.62 355 LYS A O 1
ATOM 2752 N N . SER A 1 356 ? -7.91 -5.234 -22.047 1 96.25 356 SER A N 1
ATOM 2753 C CA . SER A 1 356 ? -7.172 -4.18 -21.359 1 96.25 356 SER A CA 1
ATOM 2754 C C . SER A 1 356 ? -5.828 -3.91 -22.031 1 96.25 356 SER A C 1
ATOM 2756 O O . SER A 1 356 ? -5.117 -2.982 -21.641 1 96.25 356 SER A O 1
ATOM 2758 N N . ASN A 1 357 ? -5.457 -4.738 -23 1 98.12 357 ASN A N 1
ATOM 2759 C CA . ASN A 1 357 ? -4.199 -4.5 -23.703 1 98.12 357 ASN A CA 1
ATOM 2760 C C . ASN A 1 357 ? -4.211 -3.154 -24.438 1 98.12 357 ASN A C 1
ATOM 2762 O O . ASN A 1 357 ? -5.211 -2.781 -25.047 1 98.12 357 ASN A O 1
ATOM 2766 N N . PRO A 1 358 ? -3.131 -2.414 -24.422 1 98 358 PRO A N 1
ATOM 2767 C CA . PRO A 1 358 ? -3.139 -1.04 -24.922 1 98 358 PRO A CA 1
ATOM 2768 C C . PRO A 1 358 ? -3.27 -0.976 -26.438 1 98 358 PRO A C 1
ATOM 2770 O O . PRO A 1 358 ? -3.662 0.058 -26.984 1 98 358 PRO A O 1
ATOM 2773 N N . VAL A 1 359 ? -2.91 -2.043 -27.188 1 98.31 359 VAL A N 1
ATOM 2774 C CA . VAL A 1 359 ? -2.986 -2.086 -28.641 1 98.31 359 VAL A CA 1
ATOM 2775 C C . VAL A 1 359 ? -3.943 -3.193 -29.078 1 98.31 359 VAL A C 1
ATOM 2777 O O . VAL A 1 359 ? -3.852 -4.328 -28.594 1 98.31 359 VAL A O 1
ATOM 2780 N N . ARG A 1 360 ? -4.863 -2.848 -29.906 1 96.69 360 ARG A N 1
ATOM 2781 C CA . ARG A 1 360 ? -5.758 -3.863 -30.453 1 96.69 360 ARG A CA 1
ATOM 2782 C C . ARG A 1 360 ? -4.98 -4.91 -31.25 1 96.69 360 ARG A C 1
ATOM 2784 O O . ARG A 1 360 ? -3.988 -4.59 -31.906 1 96.69 360 ARG A O 1
ATOM 2791 N N . PHE A 1 361 ? -5.438 -6.117 -31.125 1 97.88 361 PHE A N 1
ATOM 2792 C CA . PHE A 1 361 ? -4.742 -7.188 -31.828 1 97.88 361 PHE A CA 1
ATOM 2793 C C . PHE A 1 361 ? -5.734 -8.172 -32.438 1 97.88 361 PHE A C 1
ATOM 2795 O O . PHE A 1 361 ? -6.895 -8.234 -32.031 1 97.88 361 PHE A O 1
ATOM 2802 N N . THR A 1 362 ? -5.242 -8.883 -33.438 1 97.75 362 THR A N 1
ATOM 2803 C CA . THR A 1 362 ? -6.043 -9.859 -34.156 1 97.75 362 THR A CA 1
ATOM 2804 C C . THR A 1 362 ? -5.551 -11.281 -33.875 1 97.75 362 THR A C 1
ATOM 2806 O O . THR A 1 362 ? -4.543 -11.469 -33.188 1 97.75 362 THR A O 1
ATOM 2809 N N . GLU A 1 363 ? -6.324 -12.234 -34.406 1 97.56 363 GLU A N 1
ATOM 2810 C CA . GLU A 1 363 ? -5.906 -13.625 -34.281 1 97.56 363 GLU A CA 1
ATOM 2811 C C . GLU A 1 363 ? -4.535 -13.844 -34.938 1 97.56 363 GLU A C 1
ATOM 2813 O O . GLU A 1 363 ? -3.703 -14.578 -34.375 1 97.56 363 GLU A O 1
ATOM 2818 N N . ASN A 1 364 ? -4.309 -13.211 -36.031 1 97.5 364 ASN A N 1
ATOM 2819 C CA . ASN A 1 364 ? -3.035 -13.352 -36.75 1 97.5 364 ASN A CA 1
ATOM 2820 C C . ASN A 1 364 ? -1.879 -12.797 -35.906 1 97.5 364 ASN A C 1
ATOM 2822 O O . ASN A 1 364 ? -0.776 -13.344 -35.938 1 97.5 364 ASN A O 1
ATOM 2826 N N . ASP A 1 365 ? -2.129 -11.688 -35.25 1 97.81 365 ASP A N 1
ATOM 2827 C CA . ASP A 1 365 ? -1.105 -11.125 -34.375 1 97.81 365 ASP A CA 1
ATOM 2828 C C . ASP A 1 365 ? -0.714 -12.117 -33.281 1 97.81 365 ASP A C 1
ATOM 2830 O O . ASP A 1 365 ? 0.47 -12.281 -32.969 1 97.81 365 ASP A O 1
ATOM 2834 N N . VAL A 1 366 ? -1.704 -12.781 -32.688 1 98.12 366 VAL A N 1
ATOM 2835 C CA . VAL A 1 366 ? -1.472 -13.766 -31.625 1 98.12 366 VAL A CA 1
ATOM 2836 C C . VAL A 1 366 ? -0.634 -14.922 -32.156 1 98.12 366 VAL A C 1
ATOM 2838 O O . VAL A 1 366 ? 0.335 -15.344 -31.531 1 98.12 366 VAL A O 1
ATOM 2841 N N . LYS A 1 367 ? -1.001 -15.422 -33.375 1 96.38 367 LYS A N 1
ATOM 2842 C CA . LYS A 1 367 ? -0.262 -16.531 -33.969 1 96.38 367 LYS A CA 1
ATOM 2843 C C . LYS A 1 367 ? 1.201 -16.156 -34.188 1 96.38 367 LYS A C 1
ATOM 2845 O O . LYS A 1 367 ? 2.1 -16.953 -33.906 1 96.38 367 LYS A O 1
ATOM 2850 N N . GLU A 1 368 ? 1.392 -14.961 -34.656 1 95.94 368 GLU A N 1
ATOM 2851 C CA . GLU A 1 368 ? 2.75 -14.5 -34.938 1 95.94 368 GLU A CA 1
ATOM 2852 C C . GLU A 1 368 ? 3.562 -14.398 -33.625 1 95.94 368 GLU A C 1
ATOM 2854 O O . GLU A 1 368 ? 4.738 -14.773 -33.625 1 95.94 368 GLU A O 1
ATOM 2859 N N . ILE A 1 369 ? 2.967 -13.875 -32.594 1 96.5 369 ILE A N 1
ATOM 2860 C CA . ILE A 1 369 ? 3.643 -13.727 -31.312 1 96.5 369 ILE A CA 1
ATOM 2861 C C . ILE A 1 369 ? 4.023 -15.102 -30.766 1 96.5 369 ILE A C 1
ATOM 2863 O O . ILE A 1 369 ? 5.152 -15.305 -30.328 1 96.5 369 ILE A O 1
ATOM 2867 N N . VAL A 1 370 ? 3.094 -16.062 -30.797 1 94.94 370 VAL A N 1
ATOM 2868 C CA . VAL A 1 370 ? 3.336 -17.406 -30.281 1 94.94 370 VAL A CA 1
ATOM 2869 C C . VAL A 1 370 ? 4.449 -18.078 -31.094 1 94.94 370 VAL A C 1
ATOM 2871 O O . VAL A 1 370 ? 5.316 -18.75 -30.516 1 94.94 370 VAL A O 1
ATOM 2874 N N . LYS A 1 371 ? 4.473 -17.812 -32.406 1 91.81 371 LYS A N 1
ATOM 2875 C CA . LYS A 1 371 ? 5.484 -18.406 -33.281 1 91.81 371 LYS A CA 1
ATOM 2876 C C . LYS A 1 371 ? 6.875 -17.875 -32.938 1 91.81 371 LYS A C 1
ATOM 2878 O O . LYS A 1 371 ? 7.871 -18.578 -33.062 1 91.81 371 LYS A O 1
ATOM 2883 N N . GLN A 1 372 ? 6.918 -16.641 -32.5 1 89.25 372 GLN A N 1
ATOM 2884 C CA . GLN A 1 372 ? 8.188 -16.016 -32.125 1 89.25 372 GLN A CA 1
ATOM 2885 C C . GLN A 1 372 ? 8.766 -16.641 -30.859 1 89.25 372 GLN A C 1
ATOM 2887 O O . GLN A 1 372 ? 9.969 -16.578 -30.625 1 89.25 372 GLN A O 1
ATOM 2892 N N . CYS A 1 373 ? 7.93 -17.109 -29.969 1 84.12 373 CYS A N 1
ATOM 2893 C CA . CYS A 1 373 ? 8.352 -17.656 -28.688 1 84.12 373 CYS A CA 1
ATOM 2894 C C . CYS A 1 373 ? 8.734 -19.125 -28.828 1 84.12 373 CYS A C 1
ATOM 2896 O O . CYS A 1 373 ? 9.289 -19.719 -27.906 1 84.12 373 CYS A O 1
ATOM 2898 N N . LEU A 1 374 ? 8.383 -19.719 -29.953 1 72.25 374 LEU A N 1
ATOM 2899 C CA . LEU A 1 374 ? 8.703 -21.109 -30.25 1 72.25 374 LEU A CA 1
ATOM 2900 C C . LEU A 1 374 ? 10.133 -21.25 -30.766 1 72.25 374 LEU A C 1
ATOM 2902 O O . LEU A 1 374 ? 10.648 -20.328 -31.406 1 72.25 374 LEU A O 1
ATOM 2906 N N . MET B 1 1 ? 20.656 -7.039 27.562 1 17.89 1 MET B N 1
ATOM 2907 C CA . MET B 1 1 ? 20.312 -6.344 26.328 1 17.89 1 MET B CA 1
ATOM 2908 C C . MET B 1 1 ? 18.844 -6.594 25.969 1 17.89 1 MET B C 1
ATOM 2910 O O . MET B 1 1 ? 18.453 -7.738 25.734 1 17.89 1 MET B O 1
ATOM 2914 N N . LEU B 1 2 ? 18 -5.965 26.625 1 20.58 2 LEU B N 1
ATOM 2915 C CA . LEU B 1 2 ? 16.562 -6.152 26.5 1 20.58 2 LEU B CA 1
ATOM 2916 C C . LEU B 1 2 ? 16.141 -6.203 25.031 1 20.58 2 LEU B C 1
ATOM 2918 O O . LEU B 1 2 ? 16.359 -5.238 24.281 1 20.58 2 LEU B O 1
ATOM 2922 N N . LYS B 1 3 ? 16.297 -7.371 24.5 1 28.47 3 LYS B N 1
ATOM 2923 C CA . LYS B 1 3 ? 15.844 -7.578 23.125 1 28.47 3 LYS B CA 1
ATOM 2924 C C . LYS B 1 3 ? 14.508 -6.879 22.891 1 28.47 3 LYS B C 1
ATOM 2926 O O . LYS B 1 3 ? 13.477 -7.289 23.422 1 28.47 3 LYS B O 1
ATOM 2931 N N . LEU B 1 4 ? 14.453 -5.598 22.906 1 28.09 4 LEU B N 1
ATOM 2932 C CA . LEU B 1 4 ? 13.211 -4.953 22.484 1 28.09 4 LEU B CA 1
ATOM 2933 C C . LEU B 1 4 ? 12.516 -5.77 21.406 1 28.09 4 LEU B C 1
ATOM 2935 O O . LEU B 1 4 ? 13.086 -6.02 20.344 1 28.09 4 LEU B O 1
ATOM 2939 N N . ARG B 1 5 ? 11.844 -6.766 21.797 1 36.22 5 ARG B N 1
ATOM 2940 C CA . ARG B 1 5 ? 11 -7.523 20.891 1 36.22 5 ARG B CA 1
ATOM 2941 C C . ARG B 1 5 ? 10.289 -6.594 19.906 1 36.22 5 ARG B C 1
ATOM 2943 O O . ARG B 1 5 ? 9.383 -5.852 20.297 1 36.22 5 ARG B O 1
ATOM 2950 N N . PHE B 1 6 ? 11.016 -5.918 18.984 1 45.31 6 PHE B N 1
ATOM 2951 C CA . PHE B 1 6 ? 10.445 -5.062 17.953 1 45.31 6 PHE B CA 1
ATOM 2952 C C . PHE B 1 6 ? 9.195 -5.691 17.359 1 45.31 6 PHE B C 1
ATOM 2954 O O . PHE B 1 6 ? 9.141 -6.902 17.141 1 45.31 6 PHE B O 1
ATOM 2961 N N . PRO B 1 7 ? 8.109 -5 17.578 1 56.41 7 PRO B N 1
ATOM 2962 C CA . PRO B 1 7 ? 6.895 -5.48 16.922 1 56.41 7 PRO B CA 1
ATOM 2963 C C . PRO B 1 7 ? 7.117 -5.863 15.461 1 56.41 7 PRO B C 1
ATOM 2965 O O . PRO B 1 7 ? 8.023 -5.328 14.812 1 56.41 7 PRO B O 1
ATOM 2968 N N . LEU B 1 8 ? 6.699 -6.977 15.023 1 69.12 8 LEU B N 1
ATOM 2969 C CA . LEU B 1 8 ? 6.766 -7.496 13.664 1 69.12 8 LEU B CA 1
ATOM 2970 C C . LEU B 1 8 ? 6.41 -6.418 12.648 1 69.12 8 LEU B C 1
ATOM 2972 O O . LEU B 1 8 ? 5.5 -5.617 12.875 1 69.12 8 LEU B O 1
ATOM 2976 N N . PRO B 1 9 ? 7.32 -6.18 11.711 1 84.38 9 PRO B N 1
ATOM 2977 C CA . PRO B 1 9 ? 7.012 -5.207 10.656 1 84.38 9 PRO B CA 1
ATOM 2978 C C . PRO B 1 9 ? 5.691 -5.504 9.953 1 84.38 9 PRO B C 1
ATOM 2980 O O . PRO B 1 9 ? 5.672 -6.207 8.938 1 84.38 9 PRO B O 1
ATOM 2983 N N . VAL B 1 10 ? 4.668 -5.012 10.523 1 91.25 10 VAL B N 1
ATOM 2984 C CA . VAL B 1 10 ? 3.324 -5.191 9.984 1 91.25 10 VAL B CA 1
ATOM 2985 C C . VAL B 1 10 ? 2.855 -3.895 9.328 1 91.25 10 VAL B C 1
ATOM 2987 O O . VAL B 1 10 ? 2.984 -2.812 9.906 1 91.25 10 VAL B O 1
ATOM 2990 N N . PHE B 1 11 ? 2.443 -4.059 8.148 1 93.81 11 PHE B N 1
ATOM 2991 C CA . PHE B 1 11 ? 1.887 -2.926 7.422 1 93.81 11 PHE B CA 1
ATOM 2992 C C . PHE B 1 11 ? 0.366 -2.908 7.527 1 93.81 11 PHE B C 1
ATOM 2994 O O . PHE B 1 11 ? -0.293 -3.912 7.254 1 93.81 11 PHE B O 1
ATOM 3001 N N . ARG B 1 12 ? -0.187 -1.822 7.984 1 94.19 12 ARG B N 1
ATOM 3002 C CA . ARG B 1 12 ? -1.612 -1.513 8.023 1 94.19 12 ARG B CA 1
ATOM 3003 C C . ARG B 1 12 ? -1.908 -0.209 7.285 1 94.19 12 ARG B C 1
ATOM 3005 O O . ARG B 1 12 ? -1.076 0.701 7.266 1 94.19 12 ARG B O 1
ATOM 3012 N N . ASN B 1 13 ? -3.037 -0.159 6.625 1 94.12 13 ASN B N 1
ATOM 3013 C CA . ASN B 1 13 ? -3.408 1.057 5.91 1 94.12 13 ASN B CA 1
ATOM 3014 C C . ASN B 1 13 ? -4.922 1.217 5.82 1 94.12 13 ASN B C 1
ATOM 3016 O O . ASN B 1 13 ? -5.668 0.43 6.406 1 94.12 13 ASN B O 1
ATOM 3020 N N . ALA B 1 14 ? -5.398 2.348 5.289 1 95.81 14 ALA B N 1
ATOM 3021 C CA . ALA B 1 14 ? -6.816 2.611 5.066 1 95.81 14 ALA B CA 1
ATOM 3022 C C . ALA B 1 14 ? -7.457 1.499 4.238 1 95.81 14 ALA B C 1
ATOM 3024 O O . ALA B 1 14 ? -6.773 0.804 3.486 1 95.81 14 ALA B O 1
ATOM 3025 N N . ARG B 1 15 ? -8.734 1.361 4.41 1 94.44 15 ARG B N 1
ATOM 3026 C CA . ARG B 1 15 ? -9.445 0.288 3.725 1 94.44 15 ARG B CA 1
ATOM 3027 C C . ARG B 1 15 ? -9.484 0.527 2.219 1 94.44 15 ARG B C 1
ATOM 3029 O O . ARG B 1 15 ? -9.219 -0.387 1.435 1 94.44 15 ARG B O 1
ATOM 3036 N N . GLU B 1 16 ? -9.828 1.755 1.867 1 96 16 GLU B N 1
ATOM 3037 C CA . GLU B 1 16 ? -9.891 2.141 0.461 1 96 16 GLU B CA 1
ATOM 3038 C C . GLU B 1 16 ? -9.172 3.465 0.222 1 96 16 GLU B C 1
ATOM 3040 O O . GLU B 1 16 ? -9.25 4.379 1.048 1 96 16 GLU B O 1
ATOM 3045 N N . ILE B 1 17 ? -8.43 3.561 -0.891 1 97.44 17 ILE B N 1
ATOM 3046 C CA . ILE B 1 17 ? -7.773 4.801 -1.289 1 97.44 17 ILE B CA 1
ATOM 3047 C C . ILE B 1 17 ? -8.141 5.137 -2.732 1 97.44 17 ILE B C 1
ATOM 3049 O O . ILE B 1 17 ? -7.73 4.441 -3.664 1 97.44 17 ILE B O 1
ATOM 3053 N N . ALA B 1 18 ? -8.953 6.184 -2.898 1 96.75 18 ALA B N 1
ATOM 3054 C CA . ALA B 1 18 ? -9.203 6.734 -4.227 1 96.75 18 ALA B CA 1
ATOM 3055 C C . ALA B 1 18 ? -8.156 7.781 -4.594 1 96.75 18 ALA B C 1
ATOM 3057 O O . ALA B 1 18 ? -7.879 8.688 -3.807 1 96.75 18 ALA B O 1
ATOM 3058 N N . ASN B 1 19 ? -7.594 7.672 -5.707 1 94.69 19 ASN B N 1
ATOM 3059 C CA . ASN B 1 19 ? -6.492 8.562 -6.051 1 94.69 19 ASN B CA 1
ATOM 3060 C C . ASN B 1 19 ? -6.566 9.016 -7.508 1 94.69 19 ASN B C 1
ATOM 3062 O O . ASN B 1 19 ? -7.137 8.32 -8.352 1 94.69 19 ASN B O 1
ATOM 3066 N N . GLY B 1 20 ? -6.012 10.211 -7.719 1 93.06 20 GLY B N 1
ATOM 3067 C CA . GLY B 1 20 ? -5.914 10.727 -9.078 1 93.06 20 GLY B CA 1
ATOM 3068 C C . GLY B 1 20 ? -6.945 11.789 -9.391 1 93.06 20 GLY B C 1
ATOM 3069 O O . GLY B 1 20 ? -7.629 12.281 -8.484 1 93.06 20 GLY B O 1
ATOM 3070 N N . ARG B 1 21 ? -6.996 12.141 -10.672 1 91.5 21 ARG B N 1
ATOM 3071 C CA . ARG B 1 21 ? -7.941 13.156 -11.117 1 91.5 21 ARG B CA 1
ATOM 3072 C C . ARG B 1 21 ? -9.383 12.703 -10.906 1 91.5 21 ARG B C 1
ATOM 3074 O O . ARG B 1 21 ? -9.727 11.562 -11.234 1 91.5 21 ARG B O 1
ATOM 3081 N N . ASN B 1 22 ? -10.18 13.484 -10.242 1 93.44 22 ASN B N 1
ATOM 3082 C CA . ASN B 1 22 ? -11.602 13.25 -10.008 1 93.44 22 ASN B CA 1
ATOM 3083 C C . ASN B 1 22 ? -11.828 12.18 -8.945 1 93.44 22 ASN B C 1
ATOM 3085 O O . ASN B 1 22 ? -12.914 11.617 -8.844 1 93.44 22 ASN B O 1
ATOM 3089 N N . ALA B 1 23 ? -10.758 11.93 -8.227 1 95.62 23 ALA B N 1
ATOM 3090 C CA . ALA B 1 23 ? -10.898 10.93 -7.168 1 95.62 23 ALA B CA 1
ATOM 3091 C C . ALA B 1 23 ? -12.039 11.297 -6.219 1 95.62 23 ALA B C 1
ATOM 3093 O O . ALA B 1 23 ? -12.617 10.422 -5.566 1 95.62 23 ALA B O 1
ATOM 3094 N N . ARG B 1 24 ? -12.445 12.539 -6.133 1 96.38 24 ARG B N 1
ATOM 3095 C CA . ARG B 1 24 ? -13.539 13 -5.285 1 96.38 24 ARG B CA 1
ATOM 3096 C C . ARG B 1 24 ? -14.852 12.305 -5.648 1 96.38 24 ARG B C 1
ATOM 3098 O O . ARG B 1 24 ? -15.766 12.234 -4.832 1 96.38 24 ARG B O 1
ATOM 3105 N N . MET B 1 25 ? -14.953 11.742 -6.82 1 95.88 25 MET B N 1
ATOM 3106 C CA . MET B 1 25 ? -16.156 11.039 -7.266 1 95.88 25 MET B CA 1
ATOM 3107 C C . MET B 1 25 ? -16.438 9.82 -6.395 1 95.88 25 MET B C 1
ATOM 3109 O O . MET B 1 25 ? -17.547 9.305 -6.379 1 95.88 25 MET B O 1
ATOM 3113 N N . ALA B 1 26 ? -15.398 9.375 -5.691 1 95.88 26 ALA B N 1
ATOM 3114 C CA . ALA B 1 26 ? -15.586 8.25 -4.777 1 95.88 26 ALA B CA 1
ATOM 3115 C C . ALA B 1 26 ? -16.641 8.578 -3.719 1 95.88 26 ALA B C 1
ATOM 3117 O O . ALA B 1 26 ? -17.234 7.672 -3.137 1 95.88 26 ALA B O 1
ATOM 3118 N N . LEU B 1 27 ? -16.859 9.812 -3.457 1 97.31 27 LEU B N 1
ATOM 3119 C CA . LEU B 1 27 ? -17.844 10.258 -2.473 1 97.31 27 LEU B CA 1
ATOM 3120 C C . LEU B 1 27 ? -19.25 9.797 -2.854 1 97.31 27 LEU B C 1
ATOM 3122 O O . LEU B 1 27 ? -20.094 9.602 -1.983 1 97.31 27 LEU B O 1
ATOM 3126 N N . LYS B 1 28 ? -19.453 9.578 -4.137 1 95.44 28 LYS B N 1
ATOM 3127 C CA . LYS B 1 28 ? -20.766 9.125 -4.621 1 95.44 28 LYS B CA 1
ATOM 3128 C C . LYS B 1 28 ? -21.047 7.695 -4.164 1 95.44 28 LYS B C 1
ATOM 3130 O O . LYS B 1 28 ? -22.203 7.266 -4.141 1 95.44 28 LYS B O 1
ATOM 3135 N N . GLY B 1 29 ? -20 6.996 -3.846 1 92.88 29 GLY B N 1
ATOM 3136 C CA . GLY B 1 29 ? -20.141 5.598 -3.477 1 92.88 29 GLY B CA 1
ATOM 3137 C C . GLY B 1 29 ? -20.328 5.387 -1.985 1 92.88 29 GLY B C 1
ATOM 3138 O O . GLY B 1 29 ? -20.484 4.254 -1.525 1 92.88 29 GLY B O 1
ATOM 3139 N N . LEU B 1 30 ? -20.344 6.453 -1.205 1 94.81 30 LEU B N 1
ATOM 3140 C CA . LEU B 1 30 ? -20.484 6.324 0.24 1 94.81 30 LEU B CA 1
ATOM 3141 C C . LEU B 1 30 ? -21.844 5.727 0.595 1 94.81 30 LEU B C 1
ATOM 3143 O O . LEU B 1 30 ? -22.859 6.039 -0.045 1 94.81 30 LEU B O 1
ATOM 3147 N N . VAL B 1 31 ? -21.859 4.906 1.5 1 93.75 31 VAL B N 1
ATOM 3148 C CA . VAL B 1 31 ? -23.094 4.418 2.107 1 93.75 31 VAL B CA 1
ATOM 3149 C C . VAL B 1 31 ? -23.297 5.082 3.469 1 93.75 31 VAL B C 1
ATOM 3151 O O . VAL B 1 31 ? -22.781 4.605 4.48 1 93.75 31 VAL B O 1
ATOM 3154 N N . ALA B 1 32 ? -24.016 6.113 3.496 1 96.69 32 ALA B N 1
ATOM 3155 C CA . ALA B 1 32 ? -24.219 6.918 4.699 1 96.69 32 ALA B CA 1
ATOM 3156 C C . ALA B 1 32 ? -25.609 7.527 4.73 1 96.69 32 ALA B C 1
ATOM 3158 O O . ALA B 1 32 ? -26.141 7.93 3.695 1 96.69 32 ALA B O 1
ATOM 3159 N N . ASN B 1 33 ? -26.25 7.496 5.809 1 98.06 33 ASN B N 1
ATOM 3160 C CA . ASN B 1 33 ? -27.5 8.219 6.004 1 98.06 33 ASN B CA 1
ATOM 3161 C C . ASN B 1 33 ? -27.25 9.688 6.336 1 98.06 33 ASN B C 1
ATOM 3163 O O . ASN B 1 33 ? -27.812 10.578 5.695 1 98.06 33 ASN B O 1
ATOM 3167 N N . ARG B 1 34 ? -26.375 9.906 7.324 1 98.69 34 ARG B N 1
ATOM 3168 C CA . ARG B 1 34 ? -25.984 11.242 7.766 1 98.69 34 ARG B CA 1
ATOM 3169 C C . ARG B 1 34 ? -24.453 11.398 7.746 1 98.69 34 ARG B C 1
ATOM 3171 O O . ARG B 1 34 ? -23.75 10.68 8.445 1 98.69 34 ARG B O 1
ATOM 3178 N N . ALA B 1 35 ? -24.016 12.375 6.949 1 98.75 35 ALA B N 1
ATOM 3179 C CA . ALA B 1 35 ? -22.578 12.586 6.82 1 98.75 35 ALA B CA 1
ATOM 3180 C C . ALA B 1 35 ? -22.172 13.953 7.375 1 98.75 35 ALA B C 1
ATOM 3182 O O . ALA B 1 35 ? -22.781 14.969 7.027 1 98.75 35 ALA B O 1
ATOM 3183 N N . ALA B 1 36 ? -21.25 13.938 8.312 1 98.81 36 ALA B N 1
ATOM 3184 C CA . ALA B 1 36 ? -20.656 15.188 8.773 1 98.81 36 ALA B CA 1
ATOM 3185 C C . ALA B 1 36 ? -19.344 15.477 8.031 1 98.81 36 ALA B C 1
ATOM 3187 O O . ALA B 1 36 ? -18.453 14.641 8 1 98.81 36 ALA B O 1
ATOM 3188 N N . LEU B 1 37 ? -19.297 16.609 7.422 1 98.69 37 LEU B N 1
ATOM 3189 C CA . LEU B 1 37 ? -18.109 17.047 6.707 1 98.69 37 LEU B CA 1
ATOM 3190 C C . LEU B 1 37 ? -17.391 18.141 7.488 1 98.69 37 LEU B C 1
ATOM 3192 O O . LEU B 1 37 ? -17.875 19.266 7.59 1 98.69 37 LEU B O 1
ATOM 3196 N N . ILE B 1 38 ? -16.25 17.75 8.023 1 98.06 38 ILE B N 1
ATOM 3197 C CA . ILE B 1 38 ? -15.43 18.703 8.758 1 98.06 38 ILE B CA 1
ATOM 3198 C C . ILE B 1 38 ? -14.391 19.312 7.82 1 98.06 38 ILE B C 1
ATOM 3200 O O . ILE B 1 38 ? -13.594 18.594 7.211 1 98.06 38 ILE B O 1
ATOM 3204 N N . ILE B 1 39 ? -14.344 20.672 7.719 1 96.81 39 ILE B N 1
ATOM 3205 C CA . ILE B 1 39 ? -13.477 21.312 6.742 1 96.81 39 ILE B CA 1
ATOM 3206 C C . ILE B 1 39 ? -12.773 22.516 7.387 1 96.81 39 ILE B C 1
ATOM 3208 O O . ILE B 1 39 ? -13.188 22.984 8.445 1 96.81 39 ILE B O 1
ATOM 3212 N N . SER B 1 40 ? -11.68 22.953 6.75 1 91.19 40 SER B N 1
ATOM 3213 C CA . SER B 1 40 ? -11.055 24.234 7.082 1 91.19 40 SER B CA 1
ATOM 3214 C C . SER B 1 40 ? -11.781 25.391 6.406 1 91.19 40 SER B C 1
ATOM 3216 O O . SER B 1 40 ? -12.414 25.219 5.367 1 91.19 40 SER B O 1
ATOM 3218 N N . PRO B 1 41 ? -11.641 26.594 6.98 1 88.62 41 PRO B N 1
ATOM 3219 C CA . PRO B 1 41 ? -12.258 27.75 6.336 1 88.62 41 PRO B CA 1
ATOM 3220 C C . PRO B 1 41 ? -11.703 28 4.934 1 88.62 41 PRO B C 1
ATOM 3222 O O . PRO B 1 41 ? -12.445 28.422 4.043 1 88.62 41 PRO B O 1
ATOM 3225 N N . SER B 1 42 ? -10.453 27.719 4.785 1 87.75 42 SER B N 1
ATOM 3226 C CA . SER B 1 42 ? -9.859 27.906 3.469 1 87.75 42 SER B CA 1
ATOM 3227 C C . SER B 1 42 ? -10.547 27.047 2.42 1 87.75 42 SER B C 1
ATOM 3229 O O . SER B 1 42 ? -10.75 27.484 1.284 1 87.75 42 SER B O 1
ATOM 3231 N N . PHE B 1 43 ? -10.984 25.875 2.803 1 92.75 43 PHE B N 1
ATOM 3232 C CA . PHE B 1 43 ? -11.656 25.016 1.824 1 92.75 43 PHE B CA 1
ATOM 3233 C C . PHE B 1 43 ? -13.102 25.469 1.623 1 92.75 43 PHE B C 1
ATOM 3235 O O . PHE B 1 43 ? -13.672 25.266 0.548 1 92.75 43 PHE B O 1
ATOM 3242 N N . GLY B 1 44 ? -13.656 26.016 2.678 1 93.31 44 GLY B N 1
ATOM 3243 C CA . GLY B 1 44 ? -15 26.562 2.543 1 93.31 44 GLY B CA 1
ATOM 3244 C C . GLY B 1 44 ? -15.141 27.547 1.405 1 93.31 44 GLY B C 1
ATOM 3245 O O . GLY B 1 44 ? -16.219 27.688 0.818 1 93.31 44 GLY B O 1
ATOM 3246 N N . SER B 1 45 ? -14.016 28.188 1.069 1 93.06 45 SER B N 1
ATOM 3247 C CA . SER B 1 45 ? -14.008 29.203 0.016 1 93.06 45 SER B CA 1
ATOM 3248 C C . SER B 1 45 ? -13.508 28.609 -1.304 1 93.06 45 SER B C 1
ATOM 3250 O O . SER B 1 45 ? -13.367 29.344 -2.293 1 93.06 45 SER B O 1
ATOM 3252 N N . SER B 1 46 ? -13.281 27.359 -1.318 1 95.5 46 SER B N 1
ATOM 3253 C CA . SER B 1 46 ? -12.75 26.703 -2.508 1 95.5 46 SER B CA 1
ATOM 3254 C C . SER B 1 46 ? -13.805 26.625 -3.609 1 95.5 46 SER B C 1
ATOM 3256 O O . SER B 1 46 ? -14.992 26.453 -3.33 1 95.5 46 SER B O 1
ATOM 3258 N N . GLN B 1 47 ? -13.32 26.625 -4.891 1 96.69 47 GLN B N 1
ATOM 3259 C CA . GLN B 1 47 ? -14.211 26.453 -6.031 1 96.69 47 GLN B CA 1
ATOM 3260 C C . GLN B 1 47 ? -14.805 25.047 -6.039 1 96.69 47 GLN B C 1
ATOM 3262 O O . GLN B 1 47 ? -15.82 24.797 -6.695 1 96.69 47 GLN B O 1
ATOM 3267 N N . TYR B 1 48 ? -14.234 24.156 -5.238 1 96.94 48 TYR B N 1
ATOM 3268 C CA . TYR B 1 48 ? -14.656 22.75 -5.262 1 96.94 48 TYR B CA 1
ATOM 3269 C C . TYR B 1 48 ? -15.633 22.469 -4.125 1 96.94 48 TYR B C 1
ATOM 3271 O O . TYR B 1 48 ? -16.188 21.359 -4.039 1 96.94 48 TYR B O 1
ATOM 3279 N N . PHE B 1 49 ? -15.867 23.438 -3.242 1 97 49 PHE B N 1
ATOM 3280 C CA . PHE B 1 49 ? -16.625 23.203 -2.016 1 97 49 PHE B CA 1
ATOM 3281 C C . PHE B 1 49 ? -18.031 22.703 -2.332 1 97 49 PHE B C 1
ATOM 3283 O O . PHE B 1 49 ? -18.422 21.625 -1.867 1 97 49 PHE B O 1
ATOM 3290 N N . GLU B 1 50 ? -18.734 23.359 -3.146 1 97.5 50 GLU B N 1
ATOM 3291 C CA . GLU B 1 50 ? -20.109 23 -3.469 1 97.5 50 GLU B CA 1
ATOM 3292 C C . GLU B 1 50 ? -20.172 21.625 -4.141 1 97.5 50 GLU B C 1
ATOM 3294 O O . GLU B 1 50 ? -21.062 20.828 -3.855 1 97.5 50 GLU B O 1
ATOM 3299 N N . GLN B 1 51 ? -19.234 21.438 -4.984 1 97.19 51 GLN B N 1
ATOM 3300 C CA . GLN B 1 51 ? -19.203 20.156 -5.691 1 97.19 51 GLN B CA 1
ATOM 3301 C C . GLN B 1 51 ? -19 19 -4.727 1 97.19 51 GLN B C 1
ATOM 3303 O O . GLN B 1 51 ? -19.656 17.969 -4.84 1 97.19 51 GLN B O 1
ATOM 3308 N N . VAL B 1 52 ? -18.062 19.156 -3.834 1 97.81 52 VAL B N 1
ATOM 3309 C CA . VAL B 1 52 ? -17.766 18.109 -2.869 1 97.81 52 VAL B CA 1
ATOM 3310 C C . VAL B 1 52 ? -19 17.812 -2.027 1 97.81 52 VAL B C 1
ATOM 3312 O O . VAL B 1 52 ? -19.359 16.641 -1.842 1 97.81 52 VAL B O 1
ATOM 3315 N N . VAL B 1 53 ? -19.656 18.844 -1.561 1 98.06 53 VAL B N 1
ATOM 3316 C CA . VAL B 1 53 ? -20.859 18.656 -0.733 1 98.06 53 VAL B CA 1
ATOM 3317 C C . VAL B 1 53 ? -21.922 17.906 -1.521 1 98.06 53 VAL B C 1
ATOM 3319 O O . VAL B 1 53 ? -22.547 16.984 -0.998 1 98.06 53 VAL B O 1
ATOM 3322 N N . ARG B 1 54 ? -22.062 18.188 -2.781 1 97.19 54 ARG B N 1
ATOM 3323 C CA . ARG B 1 54 ? -23.078 17.578 -3.627 1 97.19 54 ARG B CA 1
ATOM 3324 C C . ARG B 1 54 ? -22.75 16.125 -3.934 1 97.19 54 ARG B C 1
ATOM 3326 O O . ARG B 1 54 ? -23.641 15.297 -4.129 1 97.19 54 ARG B O 1
ATOM 3333 N N . LEU B 1 55 ? -21.469 15.852 -4.004 1 97.5 55 LEU B N 1
ATOM 3334 C CA . LEU B 1 55 ? -21.031 14.508 -4.375 1 97.5 55 LEU B CA 1
ATOM 3335 C C . LEU B 1 55 ? -21.266 13.523 -3.236 1 97.5 55 LEU B C 1
ATOM 3337 O O . LEU B 1 55 ? -21.359 12.32 -3.465 1 97.5 55 LEU B O 1
ATOM 3341 N N . ILE B 1 56 ? -21.344 14.023 -1.962 1 97.94 56 ILE B N 1
ATOM 3342 C CA . ILE B 1 56 ? -21.484 13.141 -0.811 1 97.94 56 ILE B CA 1
ATOM 3343 C C . ILE B 1 56 ? -22.828 12.422 -0.875 1 97.94 56 ILE B C 1
ATOM 3345 O O . ILE B 1 56 ? -23.891 13.047 -0.769 1 97.94 56 ILE B O 1
ATOM 3349 N N . ASN B 1 57 ? -22.75 11.172 -1.078 1 95.56 57 ASN B N 1
ATOM 3350 C CA . ASN B 1 57 ? -23.953 10.359 -1.121 1 95.56 57 ASN B CA 1
ATOM 3351 C C . ASN B 1 57 ? -24.484 10.062 0.281 1 95.56 57 ASN B C 1
ATOM 3353 O O . ASN B 1 57 ? -24.188 9.008 0.849 1 95.56 57 ASN B O 1
ATOM 3357 N N . ALA B 1 58 ? -25.312 10.883 0.793 1 96.5 58 ALA B N 1
ATOM 3358 C CA . ALA B 1 58 ? -25.984 10.742 2.086 1 96.5 58 ALA B CA 1
ATOM 3359 C C . ALA B 1 58 ? -27.344 11.438 2.08 1 96.5 58 ALA B C 1
ATOM 3361 O O . ALA B 1 58 ? -27.578 12.336 1.27 1 96.5 58 ALA B O 1
ATOM 3362 N N . GLN B 1 59 ? -28.188 10.992 2.875 1 97.12 59 GLN B N 1
ATOM 3363 C CA . GLN B 1 59 ? -29.516 11.617 2.982 1 97.12 59 GLN B CA 1
ATOM 3364 C C . GLN B 1 59 ? -29.406 13.047 3.512 1 97.12 59 GLN B C 1
ATOM 3366 O O . GLN B 1 59 ? -30.188 13.914 3.119 1 97.12 59 GLN B O 1
ATOM 3371 N N . SER B 1 60 ? -28.484 13.258 4.457 1 97.94 60 SER B N 1
ATOM 3372 C CA . SER B 1 60 ? -28.219 14.578 5.02 1 97.94 60 SER B CA 1
ATOM 3373 C C . SER B 1 60 ? -26.719 14.805 5.199 1 97.94 60 SER B C 1
ATOM 3375 O O . SER B 1 60 ? -25.984 13.891 5.586 1 97.94 60 SER B O 1
ATOM 3377 N N . VAL B 1 61 ? -26.359 16.047 4.91 1 98.38 61 VAL B N 1
ATOM 3378 C CA . VAL B 1 61 ? -24.953 16.422 5.062 1 98.38 61 VAL B CA 1
ATOM 3379 C C . VAL B 1 61 ? -24.859 17.656 5.949 1 98.38 61 VAL B C 1
ATOM 3381 O O . VAL B 1 61 ? -25.547 18.656 5.715 1 98.38 61 VAL B O 1
ATOM 3384 N N . ARG B 1 62 ? -24.047 17.547 6.977 1 98.31 62 ARG B N 1
ATOM 3385 C CA . ARG B 1 62 ? -23.75 18.703 7.832 1 98.31 62 ARG B CA 1
ATOM 3386 C C . ARG B 1 62 ? -22.297 19.141 7.664 1 98.31 62 ARG B C 1
ATOM 3388 O O . ARG B 1 62 ? -21.375 18.328 7.852 1 98.31 62 ARG B O 1
ATOM 3395 N N . VAL B 1 63 ? -22.172 20.391 7.32 1 98.25 63 VAL B N 1
ATOM 3396 C CA . VAL B 1 63 ? -20.828 20.938 7.184 1 98.25 63 VAL B CA 1
ATOM 3397 C C . VAL B 1 63 ? -20.406 21.609 8.484 1 98.25 63 VAL B C 1
ATOM 3399 O O . VAL B 1 63 ? -21.156 22.438 9.016 1 98.25 63 VAL B O 1
ATOM 3402 N N . ILE B 1 64 ? -19.297 21.188 9 1 97.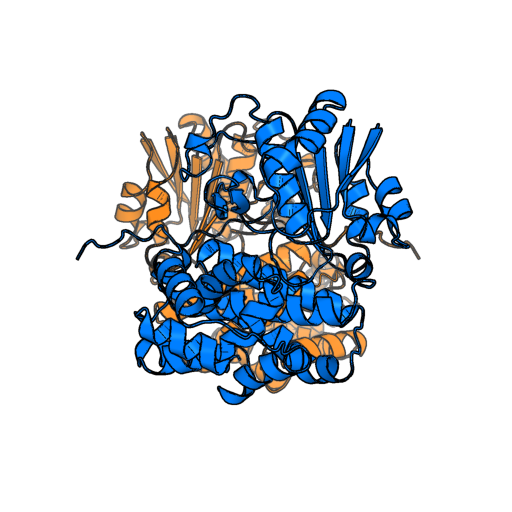44 64 ILE B N 1
ATOM 3403 C CA . ILE B 1 64 ? -18.703 21.781 10.195 1 97.44 64 ILE B CA 1
ATOM 3404 C C . ILE B 1 64 ? -17.375 22.453 9.844 1 97.44 64 ILE B C 1
ATOM 3406 O O . ILE B 1 64 ? -16.406 21.781 9.523 1 97.44 64 ILE B O 1
ATOM 3410 N N . GLU B 1 65 ? -17.297 23.734 9.891 1 95.12 65 GLU B N 1
ATOM 3411 C CA . GLU B 1 65 ? -16.094 24.5 9.586 1 95.12 65 GLU B CA 1
ATOM 3412 C C . GLU B 1 65 ? -15.312 24.844 10.852 1 95.12 65 GLU B C 1
ATOM 3414 O O . GLU B 1 65 ? -15.883 25.375 11.812 1 95.12 65 GLU B O 1
ATOM 3419 N N . ARG B 1 66 ? -14.039 24.469 10.781 1 90.56 66 ARG B N 1
ATOM 3420 C CA . ARG B 1 66 ? -13.195 24.734 11.945 1 90.56 66 ARG B CA 1
ATOM 3421 C C . ARG B 1 66 ? -11.844 25.297 11.523 1 90.56 66 ARG B C 1
ATOM 3423 O O . ARG B 1 66 ? -11.289 24.891 10.5 1 90.56 66 ARG B O 1
ATOM 3430 N N . SER B 1 67 ? -11.391 26.203 12.336 1 84.31 67 SER B N 1
ATOM 3431 C CA . SER B 1 67 ? -10.062 26.781 12.148 1 84.31 67 SER B CA 1
ATOM 3432 C C . SER B 1 67 ? -9.148 26.484 13.328 1 84.31 67 SER B C 1
ATOM 3434 O O . SER B 1 67 ? -9.18 27.188 14.336 1 84.31 67 SER B O 1
ATOM 3436 N N . TRP B 1 68 ? -8.586 25.438 13.297 1 79.94 68 TRP B N 1
ATOM 3437 C CA . TRP B 1 68 ? -7.617 25.125 14.352 1 79.94 68 TRP B CA 1
ATOM 3438 C C . TRP B 1 68 ? -6.23 25.641 13.977 1 79.94 68 TRP B C 1
ATOM 3440 O O . TRP B 1 68 ? -5.789 25.469 12.836 1 79.94 68 TRP B O 1
ATOM 3450 N N . GLN B 1 69 ? -5.75 26.641 14.727 1 69.75 69 GLN B N 1
ATOM 3451 C CA . GLN B 1 69 ? -4.367 27.062 14.539 1 69.75 69 GLN B CA 1
ATOM 3452 C C . GLN B 1 69 ? -3.393 26.016 15.062 1 69.75 69 GLN B C 1
ATOM 3454 O O . GLN B 1 69 ? -3.059 26 16.25 1 69.75 69 GLN B O 1
ATOM 3459 N N . GLY B 1 70 ? -3 25.125 14.273 1 74 70 GLY B N 1
ATOM 3460 C CA . GLY B 1 70 ? -2.199 24 14.742 1 74 70 GLY B CA 1
ATOM 3461 C C . GLY B 1 70 ? -3.033 22.859 15.266 1 74 70 GLY B C 1
ATOM 3462 O O . GLY B 1 70 ? -4.125 22.594 14.766 1 74 70 GLY B O 1
ATOM 3463 N N . GLU B 1 71 ? -2.512 22.141 16.266 1 81 71 GLU B N 1
ATOM 3464 C CA . GLU B 1 71 ? -3.203 21 16.859 1 81 71 GLU B CA 1
ATOM 3465 C C . GLU B 1 71 ? -4.27 21.438 17.844 1 81 71 GLU B C 1
ATOM 3467 O O . GLU B 1 71 ? -4.043 22.359 18.641 1 81 71 GLU B O 1
ATOM 3472 N N . PRO B 1 72 ? -5.398 20.859 17.766 1 83.56 72 PRO B N 1
ATOM 3473 C CA . PRO B 1 72 ? -6.484 21.281 18.656 1 83.56 72 PRO B CA 1
ATOM 3474 C C . PRO B 1 72 ? -6.332 20.75 20.078 1 83.56 72 PRO B C 1
ATOM 3476 O O . PRO B 1 72 ? -5.781 19.672 20.281 1 83.56 72 PRO B O 1
ATOM 3479 N N . SER B 1 73 ? -6.82 21.562 20.969 1 83.12 73 SER B N 1
ATOM 3480 C CA . SER B 1 73 ? -6.973 21.109 22.344 1 83.12 73 SER B CA 1
ATOM 3481 C C . SER B 1 73 ? -8.305 20.391 22.547 1 83.12 73 SER B C 1
ATOM 3483 O O . SER B 1 73 ? -9.18 20.453 21.688 1 83.12 73 SER B O 1
ATOM 3485 N N . VAL B 1 74 ? -8.391 19.734 23.672 1 80 74 VAL B N 1
ATOM 3486 C CA . VAL B 1 74 ? -9.641 19.047 24 1 80 74 VAL B CA 1
ATOM 3487 C C . VAL B 1 74 ? -10.781 20.062 24.031 1 80 74 VAL B C 1
ATOM 3489 O O . VAL B 1 74 ? -11.891 19.766 23.562 1 80 74 VAL B O 1
ATOM 3492 N N . GLU B 1 75 ? -10.492 21.219 24.562 1 83.44 75 GLU B N 1
ATOM 3493 C CA . GLU B 1 75 ? -11.508 22.266 24.672 1 83.44 75 GLU B CA 1
ATOM 3494 C C . GLU B 1 75 ? -11.977 22.719 23.297 1 83.44 75 GLU B C 1
ATOM 3496 O O . GLU B 1 75 ? -13.172 2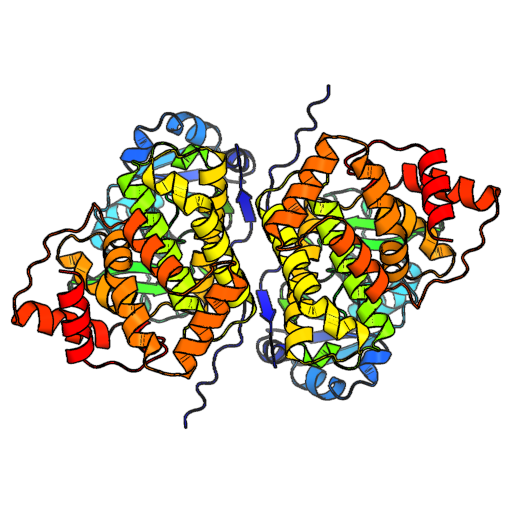2.953 23.078 1 83.44 75 GLU B O 1
ATOM 3501 N N . GLU B 1 76 ? -11.109 22.812 22.453 1 86.38 76 GLU B N 1
ATOM 3502 C CA . GLU B 1 76 ? -11.438 23.266 21.109 1 86.38 76 GLU B CA 1
ATOM 3503 C C . GLU B 1 76 ? -12.25 22.219 20.359 1 86.38 76 GLU B C 1
ATOM 3505 O O . GLU B 1 76 ? -13 22.547 19.422 1 86.38 76 GLU B O 1
ATOM 3510 N N . LEU B 1 77 ? -12.094 21.016 20.781 1 91.75 77 LEU B N 1
ATOM 3511 C CA . LEU B 1 77 ? -12.789 19.922 20.109 1 91.75 77 LEU B CA 1
ATOM 3512 C C . LEU B 1 77 ? -14.234 19.828 20.594 1 91.75 77 LEU B C 1
ATOM 3514 O O . LEU B 1 77 ? -15.078 19.203 19.938 1 91.75 77 LEU B O 1
ATOM 3518 N N . SER B 1 78 ? -14.531 20.422 21.75 1 90.5 78 SER B N 1
ATOM 3519 C CA . SER B 1 78 ? -15.828 20.281 22.391 1 90.5 78 SER B CA 1
ATOM 3520 C C . SER B 1 78 ? -16.953 20.75 21.484 1 90.5 78 SER B C 1
ATOM 3522 O O . SER B 1 78 ? -18.016 20.109 21.422 1 90.5 78 SER B O 1
ATOM 3524 N N . GLY B 1 79 ? -16.719 21.844 20.797 1 91.75 79 GLY B N 1
ATOM 3525 C CA . GLY B 1 79 ? -17.734 22.328 19.891 1 91.75 79 GLY B CA 1
ATOM 3526 C C . GLY B 1 79 ? -18.062 21.359 18.766 1 91.75 79 GLY B C 1
ATOM 3527 O O . GLY B 1 79 ? -19.234 21.141 18.438 1 91.75 79 GLY B O 1
ATOM 3528 N N . VAL B 1 80 ? -17.094 20.766 18.188 1 95.44 80 VAL B N 1
ATOM 3529 C CA . VAL B 1 80 ? -17.266 19.812 17.094 1 95.44 80 VAL B CA 1
ATOM 3530 C C . VAL B 1 80 ? -17.969 18.562 17.609 1 95.44 80 VAL B C 1
ATOM 3532 O O . VAL B 1 80 ? -18.875 18.047 16.969 1 95.44 80 VAL B O 1
ATOM 3535 N N . ILE B 1 81 ? -17.547 18.109 18.797 1 95.88 81 ILE B N 1
ATOM 3536 C CA . ILE B 1 81 ? -18.141 16.922 19.406 1 95.88 81 ILE B CA 1
ATOM 3537 C C . ILE B 1 81 ? -19.625 17.156 19.656 1 95.88 81 ILE B C 1
ATOM 3539 O O . ILE B 1 81 ? -20.453 16.281 19.391 1 95.88 81 ILE B O 1
ATOM 3543 N N . GLY B 1 82 ? -19.906 18.344 20.188 1 96.06 82 GLY B N 1
ATOM 3544 C CA . GLY B 1 82 ? -21.312 18.688 20.406 1 96.06 82 GLY B CA 1
ATOM 3545 C C . GLY B 1 82 ? -22.125 18.656 19.125 1 96.06 82 GLY B C 1
ATOM 3546 O O . GLY B 1 82 ? -23.266 18.172 19.125 1 96.06 82 GLY B O 1
ATOM 3547 N N . GLU B 1 83 ? -21.578 19.141 18.094 1 97.19 83 GLU B N 1
ATOM 3548 C CA . GLU B 1 83 ? -22.281 19.156 16.812 1 97.19 83 GLU B CA 1
ATOM 3549 C C . GLU B 1 83 ? -22.484 17.734 16.281 1 97.19 83 GLU B C 1
ATOM 3551 O O . GLU B 1 83 ? -23.531 17.422 15.727 1 97.19 83 GLU B O 1
ATOM 3556 N N . LEU B 1 84 ? -21.484 16.891 16.406 1 98.25 84 LEU B N 1
ATOM 3557 C CA . LEU B 1 84 ? -21.609 15.492 15.992 1 98.25 84 LEU B CA 1
ATOM 3558 C C . LEU B 1 84 ? -22.688 14.789 16.797 1 98.25 84 LEU B C 1
ATOM 3560 O O . LEU B 1 84 ? -23.484 14.031 16.234 1 98.25 84 LEU B O 1
ATOM 3564 N N . GLU B 1 85 ? -22.734 15.078 18.109 1 97.88 85 GLU B N 1
ATOM 3565 C CA . GLU B 1 85 ? -23.719 14.453 18.984 1 97.88 85 GLU B CA 1
ATOM 3566 C C . GLU B 1 85 ? -25.141 14.875 18.609 1 97.88 85 GLU B C 1
ATOM 3568 O O . GLU B 1 85 ? -26.078 14.07 18.672 1 97.88 85 GLU B O 1
ATOM 3573 N N . ASP B 1 86 ? -25.234 16.078 18.266 1 97.94 86 ASP B N 1
ATOM 3574 C CA . ASP B 1 86 ? -26.531 16.594 17.875 1 97.94 86 ASP B CA 1
ATOM 3575 C C . ASP B 1 86 ? -26.984 16.016 16.531 1 97.94 86 ASP B C 1
ATOM 3577 O O . ASP B 1 86 ? -28.141 15.633 16.375 1 97.94 86 ASP B O 1
ATOM 3581 N N . PHE B 1 87 ? -26.062 15.883 15.602 1 98.44 87 PHE B N 1
ATOM 3582 C CA . PHE B 1 87 ? -26.375 15.484 14.234 1 98.44 87 PHE B CA 1
ATOM 3583 C C . PHE B 1 87 ? -26.406 13.969 14.102 1 98.44 87 PHE B C 1
ATOM 3585 O O . PHE B 1 87 ? -27.141 13.43 13.273 1 98.44 87 PHE B O 1
ATOM 3592 N N . LYS B 1 88 ? -25.562 13.273 14.875 1 98.5 88 LYS B N 1
ATOM 3593 C CA . LYS B 1 88 ? -25.469 11.82 14.945 1 98.5 88 LYS B CA 1
ATOM 3594 C C . LYS B 1 88 ? -25.141 11.219 13.578 1 98.5 88 LYS B C 1
ATOM 3596 O O . LYS B 1 88 ? -25.844 10.328 13.102 1 98.5 88 LYS B O 1
ATOM 3601 N N . PRO B 1 89 ? -24.031 11.625 13.039 1 98.75 89 PRO B N 1
ATOM 3602 C CA . PRO B 1 89 ? -23.625 11.086 11.742 1 98.75 89 PRO B CA 1
ATOM 3603 C C . PRO B 1 89 ? -23.203 9.617 11.812 1 98.75 89 PRO B C 1
ATOM 3605 O O . PRO B 1 89 ? -22.703 9.172 12.852 1 98.75 89 PRO B O 1
ATOM 3608 N N . ASP B 1 90 ? -23.406 8.922 10.734 1 98.75 90 ASP B N 1
ATOM 3609 C CA . ASP B 1 90 ? -22.875 7.57 10.617 1 98.75 90 ASP B CA 1
ATOM 3610 C C . ASP B 1 90 ? -21.656 7.543 9.703 1 98.75 90 ASP B C 1
ATOM 3612 O O . ASP B 1 90 ? -21.078 6.48 9.453 1 98.75 90 ASP B O 1
ATOM 3616 N N . TYR B 1 91 ? -21.266 8.688 9.188 1 98.75 91 TYR B N 1
ATOM 3617 C CA . TYR B 1 91 ? -20.016 8.867 8.445 1 98.75 91 TYR B CA 1
ATOM 3618 C C . TYR B 1 91 ? -19.422 10.25 8.703 1 98.75 91 TYR B C 1
ATOM 3620 O O . TYR B 1 91 ? -20.125 11.258 8.617 1 98.75 91 TYR B O 1
ATOM 3628 N N . ILE B 1 92 ? -18.234 10.32 9.086 1 98.88 92 ILE B N 1
ATOM 3629 C CA . ILE B 1 92 ? -17.5 11.57 9.297 1 98.88 92 ILE B CA 1
ATOM 3630 C C . ILE B 1 92 ? -16.406 11.727 8.25 1 98.88 92 ILE B C 1
ATOM 3632 O O . ILE B 1 92 ? -15.609 10.812 8.047 1 98.88 92 ILE B O 1
ATOM 3636 N N . LEU B 1 93 ? -16.406 12.797 7.535 1 98.75 93 LEU B N 1
ATOM 3637 C CA . LEU B 1 93 ? -15.406 13.125 6.523 1 98.75 93 LEU B CA 1
ATOM 3638 C C . LEU B 1 93 ? -14.57 14.32 6.953 1 98.75 93 LEU B C 1
ATOM 3640 O O . LEU B 1 93 ? -15.117 15.359 7.344 1 98.75 93 LEU B O 1
ATOM 3644 N N . ALA B 1 94 ? -13.328 14.164 6.922 1 98.25 94 ALA B N 1
ATOM 3645 C CA . ALA B 1 94 ? -12.398 15.266 7.199 1 98.25 94 ALA B CA 1
ATOM 3646 C C . ALA B 1 94 ? -11.711 15.734 5.922 1 98.25 94 ALA B C 1
ATOM 3648 O O . ALA B 1 94 ? -11.023 14.953 5.258 1 98.25 94 ALA B O 1
ATOM 3649 N N . LEU B 1 95 ? -11.875 16.922 5.59 1 97.69 95 LEU B N 1
ATOM 3650 C CA . LEU B 1 95 ? -11.297 17.5 4.383 1 97.69 95 LEU B CA 1
ATOM 3651 C C . LEU B 1 95 ? -10.461 18.734 4.719 1 97.69 95 LEU B C 1
ATOM 3653 O O . LEU B 1 95 ? -11.008 19.766 5.102 1 97.69 95 LEU B O 1
ATOM 3657 N N . GLY B 1 96 ? -9.195 18.625 4.672 1 94.94 96 GLY B N 1
ATOM 3658 C CA . GLY B 1 96 ? -8.289 19.703 5.035 1 94.94 96 GLY B CA 1
ATOM 3659 C C . GLY B 1 96 ? -6.859 19.234 5.234 1 94.94 96 GLY B C 1
ATOM 3660 O O . GLY B 1 96 ? -6.461 18.203 4.707 1 94.94 96 GLY B O 1
ATOM 3661 N N . GLY B 1 97 ? -6.059 20.047 5.852 1 92.62 97 GLY B N 1
ATOM 3662 C CA . GLY B 1 97 ? -4.691 19.656 6.164 1 92.62 97 GLY B CA 1
ATOM 3663 C C . GLY B 1 97 ? -4.594 18.703 7.344 1 92.62 97 GLY B C 1
ATOM 3664 O O . GLY B 1 97 ? -5.602 18.141 7.773 1 92.62 97 GLY B O 1
ATOM 3665 N N . GLY B 1 98 ? -3.43 18.516 7.816 1 92.38 98 GLY B N 1
ATOM 3666 C CA . GLY B 1 98 ? -3.172 17.578 8.906 1 92.38 98 GLY B CA 1
ATOM 3667 C C . GLY B 1 98 ? -3.928 17.938 10.172 1 92.38 98 GLY B C 1
ATOM 3668 O O . GLY B 1 98 ? -4.449 17.047 10.859 1 92.38 98 GLY B O 1
ATOM 3669 N N . SER B 1 99 ? -3.988 19.219 10.469 1 90.81 99 SER B N 1
ATOM 3670 C CA . SER B 1 99 ? -4.652 19.656 11.695 1 90.81 99 SER B CA 1
ATOM 3671 C C . SER B 1 99 ? -6.145 19.359 11.648 1 90.81 99 SER B C 1
ATOM 3673 O O . SER B 1 99 ? -6.734 18.969 12.664 1 90.81 99 SER B O 1
ATOM 3675 N N . ILE B 1 100 ? -6.746 19.516 10.5 1 94.56 100 ILE B N 1
ATOM 3676 C CA . ILE B 1 100 ? -8.172 19.25 10.344 1 94.56 100 ILE B CA 1
ATOM 3677 C C . ILE B 1 100 ? -8.43 17.75 10.461 1 94.56 100 ILE B C 1
ATOM 3679 O O . ILE B 1 100 ? -9.352 17.312 11.156 1 94.56 100 ILE B O 1
ATOM 3683 N N . ILE B 1 101 ? -7.613 16.953 9.797 1 96.19 101 ILE B N 1
ATOM 3684 C CA . ILE B 1 101 ? -7.805 15.516 9.805 1 96.19 101 ILE B CA 1
ATOM 3685 C C . ILE B 1 101 ? -7.555 14.969 11.211 1 96.19 101 ILE B C 1
ATOM 3687 O O . ILE B 1 101 ? -8.336 14.156 11.711 1 96.19 101 ILE B O 1
ATOM 3691 N N . ASP B 1 102 ? -6.523 15.445 11.898 1 95.06 102 ASP B N 1
ATOM 3692 C CA . ASP B 1 102 ? -6.242 14.992 13.258 1 95.06 102 ASP B CA 1
ATOM 3693 C C . ASP B 1 102 ? -7.359 15.406 14.211 1 95.06 102 ASP B C 1
ATOM 3695 O O . ASP B 1 102 ? -7.797 14.609 15.047 1 95.06 102 ASP B O 1
ATOM 3699 N N . GLY B 1 103 ? -7.727 16.672 14.07 1 94.88 103 GLY B N 1
ATOM 3700 C CA . GLY B 1 103 ? -8.836 17.125 14.891 1 94.88 103 GLY B CA 1
ATOM 3701 C C . GLY B 1 103 ? -10.102 16.312 14.688 1 94.88 103 GLY B C 1
ATOM 3702 O O . GLY B 1 103 ? -10.805 15.992 15.648 1 94.88 103 GLY B O 1
ATOM 3703 N N . ALA B 1 104 ? -10.391 15.984 13.438 1 97 104 ALA B N 1
ATOM 3704 C CA . ALA B 1 104 ? -11.57 15.188 13.117 1 97 104 ALA B CA 1
ATOM 3705 C C . ALA B 1 104 ? -11.461 13.781 13.703 1 97 104 ALA B C 1
ATOM 3707 O O . ALA B 1 104 ? -12.453 13.227 14.188 1 97 104 ALA B O 1
ATOM 3708 N N . LYS B 1 105 ? -10.273 13.18 13.633 1 96.94 105 LYS B N 1
ATOM 3709 C CA . LYS B 1 105 ? -10.039 11.875 14.258 1 96.94 105 LYS B CA 1
ATOM 3710 C C . LYS B 1 105 ? -10.359 11.914 15.75 1 96.94 105 LYS B C 1
ATOM 3712 O O . LYS B 1 105 ? -11.023 11.016 16.266 1 96.94 105 LYS B O 1
ATOM 3717 N N . LEU B 1 106 ? -9.859 12.93 16.406 1 95.12 106 LEU B N 1
ATOM 3718 C CA . LEU B 1 106 ? -10.062 13.062 17.844 1 95.12 106 LEU B CA 1
ATOM 3719 C C . LEU B 1 106 ? -11.539 13.281 18.156 1 95.12 106 LEU B C 1
ATOM 3721 O O . LEU B 1 106 ? -12.07 12.672 19.094 1 95.12 106 LEU B O 1
ATOM 3725 N N . ALA B 1 107 ? -12.156 14.148 17.375 1 96.12 107 ALA B N 1
ATOM 3726 C CA . ALA B 1 107 ? -13.594 14.352 17.578 1 96.12 107 ALA B CA 1
ATOM 3727 C C . ALA B 1 107 ? -14.359 13.047 17.375 1 96.12 107 ALA B C 1
ATOM 3729 O O . ALA B 1 107 ? -15.289 12.742 18.125 1 96.12 107 ALA B O 1
ATOM 3730 N N . TRP B 1 108 ? -13.977 12.297 16.359 1 97.75 108 TRP B N 1
ATOM 3731 C CA . TRP B 1 108 ? -14.562 10.992 16.062 1 97.75 108 TRP B CA 1
ATOM 3732 C C . TRP B 1 108 ? -14.406 10.047 17.25 1 97.75 108 TRP B C 1
ATOM 3734 O O . TRP B 1 108 ? -15.367 9.375 17.641 1 97.75 108 TRP B O 1
ATOM 3744 N N . LEU B 1 109 ? -13.242 10.031 17.844 1 95.81 109 LEU B N 1
ATOM 3745 C CA . LEU B 1 109 ? -12.961 9.195 19 1 95.81 109 LEU B CA 1
ATOM 3746 C C . LEU B 1 109 ? -13.914 9.516 20.156 1 95.81 109 LEU B C 1
ATOM 3748 O O . LEU B 1 109 ? -14.516 8.609 20.734 1 95.81 109 LEU B O 1
ATOM 3752 N N . PHE B 1 110 ? -14.031 10.797 20.391 1 94.5 110 PHE B N 1
ATOM 3753 C CA . PHE B 1 110 ? -14.867 11.211 21.516 1 94.5 110 PHE B CA 1
ATOM 3754 C C . PHE B 1 110 ? -16.344 11 21.188 1 94.5 110 PHE B C 1
ATOM 3756 O O . PHE B 1 110 ? -17.141 10.734 22.094 1 94.5 110 PHE B O 1
ATOM 3763 N N . TYR B 1 111 ? -16.703 11.117 19.938 1 96.69 111 TYR B N 1
ATOM 3764 C CA . TYR B 1 111 ? -18.062 10.812 19.5 1 96.69 111 TYR B CA 1
ATOM 3765 C C . TYR B 1 111 ? -18.391 9.336 19.719 1 96.69 111 TYR B C 1
ATOM 3767 O O . TYR B 1 111 ? -19.469 9 20.188 1 96.69 111 TYR B O 1
ATOM 3775 N N . GLU B 1 112 ? -17.469 8.438 19.359 1 97.06 112 GLU B N 1
ATOM 3776 C CA . GLU B 1 112 ? -17.625 6.996 19.531 1 97.06 112 GLU B CA 1
ATOM 3777 C C . GLU B 1 112 ? -17.625 6.602 21 1 97.06 112 GLU B C 1
ATOM 3779 O O . GLU B 1 112 ? -18.328 5.676 21.406 1 97.06 112 GLU B O 1
ATOM 3784 N N . CYS B 1 113 ? -16.75 7.379 21.797 1 94.31 113 CYS B N 1
ATOM 3785 C CA . CYS B 1 113 ? -16.531 7.047 23.203 1 94.31 113 CYS B CA 1
ATOM 3786 C C . CYS B 1 113 ? -16.703 8.273 24.078 1 94.31 113 CYS B C 1
ATOM 3788 O O . CYS B 1 113 ? -15.75 8.766 24.672 1 94.31 113 CYS B O 1
ATOM 3790 N N . PRO B 1 114 ? -17.859 8.633 24.391 1 90.12 114 PRO B N 1
ATOM 3791 C CA . PRO B 1 114 ? -18.141 9.867 25.125 1 90.12 114 PRO B CA 1
ATOM 3792 C C . PRO B 1 114 ? -17.641 9.836 26.562 1 90.12 114 PRO B C 1
ATOM 3794 O O . PRO B 1 114 ? -17.422 10.883 27.172 1 90.12 114 PRO B O 1
ATOM 3797 N N . THR B 1 115 ? -17.406 8.664 27.094 1 87.88 115 THR B N 1
ATOM 3798 C CA . THR B 1 115 ? -17.016 8.555 28.5 1 87.88 115 THR B CA 1
ATOM 3799 C C . THR B 1 115 ? -15.531 8.219 28.609 1 87.88 115 THR B C 1
ATOM 3801 O O . THR B 1 115 ? -15.062 7.766 29.656 1 87.88 115 THR B O 1
ATOM 3804 N N . LEU B 1 116 ? -14.852 8.414 27.547 1 85.94 116 LEU B N 1
ATOM 3805 C CA . LEU B 1 116 ? -13.43 8.07 27.562 1 85.94 116 LEU B CA 1
ATOM 3806 C C . LEU B 1 116 ? -12.672 8.922 28.578 1 85.94 116 LEU B C 1
ATOM 3808 O O . LEU B 1 116 ? -12.812 10.141 28.594 1 85.94 116 LEU B O 1
ATOM 3812 N N . GLU B 1 117 ? -11.945 8.25 29.375 1 80.31 117 GLU B N 1
ATOM 3813 C CA . GLU B 1 117 ? -11.133 8.93 30.375 1 80.31 117 GLU B CA 1
ATOM 3814 C C . GLU B 1 117 ? -9.875 9.523 29.75 1 80.31 117 GLU B C 1
ATOM 3816 O O . GLU B 1 117 ? -9.234 8.891 28.906 1 80.31 117 GLU B O 1
ATOM 3821 N N . SER B 1 118 ? -9.562 10.641 30.188 1 76.31 118 SER B N 1
ATOM 3822 C CA . SER B 1 118 ? -8.43 11.383 29.641 1 76.31 118 SER B CA 1
ATOM 3823 C C . SER B 1 118 ? -7.125 10.609 29.812 1 76.31 118 SER B C 1
ATOM 3825 O O . SER B 1 118 ? -6.219 10.719 28.984 1 76.31 118 SER B O 1
ATOM 3827 N N . GLU B 1 119 ? -7.082 9.812 30.859 1 75.81 119 GLU B N 1
ATOM 3828 C CA . GLU B 1 119 ? -5.867 9.062 31.156 1 75.81 119 GLU B CA 1
ATOM 3829 C C . GLU B 1 119 ? -5.578 8.023 30.094 1 75.81 119 GLU B C 1
ATOM 3831 O O . GLU B 1 119 ? -4.422 7.645 29.875 1 75.81 119 GLU B O 1
ATOM 3836 N N . LEU B 1 120 ? -6.652 7.656 29.422 1 79.69 120 LEU B N 1
ATOM 3837 C CA . LEU B 1 120 ? -6.508 6.586 28.453 1 79.69 120 LEU B CA 1
ATOM 3838 C C . LEU B 1 120 ? -6.086 7.145 27.094 1 79.69 120 LEU B C 1
ATOM 3840 O O . LEU B 1 120 ? -5.609 6.402 26.234 1 79.69 120 LEU B O 1
ATOM 3844 N N . LEU B 1 121 ? -6.211 8.398 26.953 1 82.44 121 LEU B N 1
ATOM 3845 C CA . LEU B 1 121 ? -6.004 9.031 25.656 1 82.44 121 LEU B CA 1
ATOM 3846 C C . LEU B 1 121 ? -4.574 8.82 25.172 1 82.44 121 LEU B C 1
ATOM 3848 O O . LEU B 1 121 ? -4.344 8.656 23.969 1 82.44 121 LEU B O 1
ATOM 3852 N N . TYR B 1 122 ? -3.664 8.719 26.094 1 80 122 TYR B N 1
ATOM 3853 C CA . TYR B 1 122 ? -2.27 8.727 25.672 1 80 122 TYR B CA 1
ATOM 3854 C C . TYR B 1 122 ? -1.616 7.371 25.906 1 80 122 TYR B C 1
ATOM 3856 O O . TYR B 1 122 ? -0.399 7.23 25.766 1 80 122 TYR B O 1
ATOM 3864 N N . ARG B 1 123 ? -2.465 6.367 26.312 1 76.88 123 ARG B N 1
ATOM 3865 C CA . ARG B 1 123 ? -1.973 5 26.406 1 76.88 123 ARG B CA 1
ATOM 3866 C C . ARG B 1 123 ? -2.174 4.254 25.094 1 76.88 123 ARG B C 1
ATOM 3868 O O . ARG B 1 123 ? -3.309 4.023 24.672 1 76.88 123 ARG B O 1
ATOM 3875 N N . PRO B 1 124 ? -1.031 3.92 24.547 1 68.69 124 PRO B N 1
ATOM 3876 C CA . PRO B 1 124 ? -1.15 3.285 23.234 1 68.69 124 PRO B CA 1
ATOM 3877 C C . PRO B 1 124 ? -1.967 1.996 23.281 1 68.69 124 PRO B C 1
ATOM 3879 O O . PRO B 1 124 ? -1.809 1.188 24.203 1 68.69 124 PRO B O 1
ATOM 3882 N N . PHE B 1 125 ? -2.91 1.832 22.438 1 67.56 125 PHE B N 1
ATOM 3883 C CA . PHE B 1 125 ? -3.711 0.654 22.125 1 67.56 125 PHE B CA 1
ATOM 3884 C C . PHE B 1 125 ? -4.656 0.321 23.281 1 67.56 125 PHE B C 1
ATOM 3886 O O . PHE B 1 125 ? -5.055 -0.834 23.453 1 67.56 125 PHE B O 1
ATOM 3893 N N . ALA B 1 126 ? -4.941 1.325 24.047 1 76.75 126 ALA B N 1
ATOM 3894 C CA . ALA B 1 126 ? -5.867 1.142 25.156 1 76.75 126 ALA B CA 1
ATOM 3895 C C . ALA B 1 126 ? -7.242 1.717 24.828 1 76.75 126 ALA B C 1
ATOM 3897 O O . ALA B 1 126 ? -8.172 1.603 25.625 1 76.75 126 ALA B O 1
ATOM 3898 N N . LEU B 1 127 ? -7.273 2.184 23.656 1 85.81 127 LEU B N 1
ATOM 3899 C CA . LEU B 1 127 ? -8.508 2.852 23.25 1 85.81 127 LEU B CA 1
ATOM 3900 C C . LEU B 1 127 ? -9.539 1.84 22.766 1 85.81 127 LEU B C 1
ATOM 3902 O O . LEU B 1 127 ? -9.172 0.792 22.219 1 85.81 127 LEU B O 1
ATOM 3906 N N . PRO B 1 128 ? -10.766 2.139 23 1 87.38 128 PRO B N 1
ATOM 3907 C CA . PRO B 1 128 ? -11.805 1.256 22.469 1 87.38 128 PRO B CA 1
ATOM 3908 C C . PRO B 1 128 ? -11.859 1.26 20.938 1 87.38 128 PRO B C 1
ATOM 3910 O O . PRO B 1 128 ? -11.266 2.135 20.297 1 87.38 128 PRO B O 1
ATOM 3913 N N . SER B 1 129 ? -12.508 0.18 20.453 1 91.25 129 SER B N 1
ATOM 3914 C CA . SER B 1 129 ? -12.688 0.097 19.016 1 91.25 129 SER B CA 1
ATOM 3915 C C . SER B 1 129 ? -13.594 1.207 18.5 1 91.25 129 SER B C 1
ATOM 3917 O O . SER B 1 129 ? -14.531 1.618 19.188 1 91.25 129 SER B O 1
ATOM 3919 N N . LEU B 1 130 ? -13.352 1.694 17.406 1 95.69 130 LEU B N 1
ATOM 3920 C CA . LEU B 1 130 ? -14.172 2.705 16.75 1 95.69 130 LEU B CA 1
ATOM 3921 C C . LEU B 1 130 ? -15.078 2.074 15.695 1 95.69 130 LEU B C 1
ATOM 3923 O O . LEU B 1 130 ? -15.117 0.849 15.562 1 95.69 130 LEU B O 1
ATOM 3927 N N . ARG B 1 131 ? -15.984 2.797 15.039 1 96.81 131 ARG B N 1
ATOM 3928 C CA . ARG B 1 131 ? -16.875 2.395 13.961 1 96.81 131 ARG B CA 1
ATOM 3929 C C . ARG B 1 131 ? -18.141 1.747 14.516 1 96.81 131 ARG B C 1
ATOM 3931 O O . ARG B 1 131 ? -18.781 0.946 13.836 1 96.81 131 ARG B O 1
ATOM 3938 N N . GLY B 1 132 ? -18.422 1.981 15.734 1 96.44 132 GLY B N 1
ATOM 3939 C CA . GLY B 1 132 ? -19.719 1.605 16.266 1 96.44 132 GLY B CA 1
ATOM 3940 C C . GLY B 1 132 ? -20.828 2.561 15.875 1 96.44 132 GLY B C 1
ATOM 3941 O O . GLY B 1 132 ? -21.969 2.139 15.664 1 96.44 132 GLY B O 1
ATOM 3942 N N . ARG B 1 133 ? -20.375 3.818 15.727 1 97.5 133 ARG B N 1
ATOM 3943 C CA . ARG B 1 133 ? -21.359 4.848 15.422 1 97.5 133 ARG B CA 1
ATOM 3944 C C . ARG B 1 133 ? -21.125 5.43 14.031 1 97.5 133 ARG B C 1
ATOM 3946 O O . ARG B 1 133 ? -22.078 5.75 13.32 1 97.5 133 ARG B O 1
ATOM 3953 N N . ALA B 1 134 ? -19.891 5.582 13.641 1 98.62 134 ALA B N 1
ATOM 3954 C CA . ALA B 1 134 ? -19.625 6.234 12.367 1 98.62 134 ALA B CA 1
ATOM 3955 C C . ALA B 1 134 ? -18.375 5.676 11.711 1 98.62 134 ALA B C 1
ATOM 3957 O O . ALA B 1 134 ? -17.422 5.297 12.406 1 98.62 134 ALA B O 1
ATOM 3958 N N . LYS B 1 135 ? -18.328 5.609 10.398 1 98.44 135 LYS B N 1
ATOM 3959 C CA . LYS B 1 135 ? -17.109 5.41 9.617 1 98.44 135 LYS B CA 1
ATOM 3960 C C . LYS B 1 135 ? -16.375 6.727 9.398 1 98.44 135 LYS B C 1
ATOM 3962 O O . LYS B 1 135 ? -16.875 7.793 9.766 1 98.44 135 LYS B O 1
ATOM 3967 N N . PHE B 1 136 ? -15.195 6.691 8.875 1 98.75 136 PHE B N 1
ATOM 3968 C CA . PHE B 1 136 ? -14.367 7.883 8.773 1 98.75 136 PHE B CA 1
ATOM 3969 C C . PHE B 1 136 ? -13.688 7.957 7.41 1 98.75 136 PHE B C 1
ATOM 3971 O O . PHE B 1 136 ? -13.195 6.945 6.898 1 98.75 136 PHE B O 1
ATOM 3978 N N . ALA B 1 137 ? -13.719 9.086 6.773 1 98.62 137 ALA B N 1
ATOM 3979 C CA . ALA B 1 137 ? -12.977 9.352 5.547 1 98.62 137 ALA B CA 1
ATOM 3980 C C . ALA B 1 137 ? -12.023 10.539 5.723 1 98.62 137 ALA B C 1
ATOM 3982 O O . ALA B 1 137 ? -12.359 11.516 6.391 1 98.62 137 ALA B O 1
ATOM 3983 N N . ALA B 1 138 ? -10.883 10.445 5.168 1 98.62 138 ALA B N 1
ATOM 3984 C CA . ALA B 1 138 ? -9.898 11.531 5.184 1 98.62 138 ALA B CA 1
ATOM 3985 C C . ALA B 1 138 ? -9.578 12 3.766 1 98.62 138 ALA B C 1
ATOM 3987 O O . ALA B 1 138 ? -9.273 11.188 2.889 1 98.62 138 ALA B O 1
ATOM 3988 N N . ILE B 1 139 ? -9.641 13.266 3.525 1 98.19 139 ILE B N 1
ATOM 3989 C CA . ILE B 1 139 ? -9.383 13.898 2.234 1 98.19 139 ILE B CA 1
ATOM 3990 C C . ILE B 1 139 ? -8.375 15.031 2.402 1 98.19 139 ILE B C 1
ATOM 3992 O O . ILE B 1 139 ? -8.758 16.188 2.562 1 98.19 139 ILE B O 1
ATOM 3996 N N . PRO B 1 140 ? -7.137 14.711 2.271 1 97.19 140 PRO B N 1
ATOM 3997 C CA . PRO B 1 140 ? -6.121 15.734 2.525 1 97.19 140 PRO B CA 1
ATOM 3998 C C . PRO B 1 140 ? -6.094 16.812 1.448 1 97.19 140 PRO B C 1
ATOM 4000 O O . PRO B 1 140 ? -6.27 16.516 0.264 1 97.19 140 PRO B O 1
ATOM 4003 N N . THR B 1 141 ? -5.863 18.031 1.908 1 95.06 141 THR B N 1
ATOM 4004 C CA . THR B 1 141 ? -5.727 19.141 0.986 1 95.06 141 THR B CA 1
ATOM 4005 C C . THR B 1 141 ? -4.305 19.703 1.017 1 95.06 141 THR B C 1
ATOM 4007 O O . THR B 1 141 ? -4.066 20.844 0.613 1 95.06 141 THR B O 1
ATOM 4010 N N . THR B 1 142 ? -3.42 18.969 1.607 1 93.38 142 THR B N 1
ATOM 4011 C CA . THR B 1 142 ? -1.986 19.234 1.544 1 93.38 142 THR B CA 1
ATOM 4012 C C . THR B 1 142 ? -1.221 17.984 1.122 1 93.38 142 THR B C 1
ATOM 4014 O O . THR B 1 142 ? -1.808 16.906 0.978 1 93.38 142 THR B O 1
ATOM 4017 N N . VAL B 1 143 ? 0.064 18.125 0.843 1 95.88 143 VAL B N 1
ATOM 4018 C CA . VAL B 1 143 ? 0.864 17.016 0.324 1 95.88 143 VAL B CA 1
ATOM 4019 C C . VAL B 1 143 ? 2.012 16.719 1.285 1 95.88 143 VAL B C 1
ATOM 4021 O O . VAL B 1 143 ? 3.158 16.547 0.862 1 95.88 143 VAL B O 1
ATOM 4024 N N . GLY B 1 144 ? 1.661 16.594 2.633 1 93.5 144 GLY B N 1
ATOM 4025 C CA . GLY B 1 144 ? 2.826 16.453 3.49 1 93.5 144 GLY B CA 1
ATOM 4026 C C . GLY B 1 144 ? 2.545 15.656 4.754 1 93.5 144 GLY B C 1
ATOM 4027 O O . GLY B 1 144 ? 3.275 14.719 5.082 1 93.5 144 GLY B O 1
ATOM 4028 N N . ALA B 1 145 ? 1.464 15.883 5.449 1 90.75 145 ALA B N 1
ATOM 4029 C CA . ALA B 1 145 ? 1.25 15.445 6.824 1 90.75 145 ALA B CA 1
ATOM 4030 C C . ALA B 1 145 ? 1.097 13.922 6.895 1 90.75 145 ALA B C 1
ATOM 4032 O O . ALA B 1 145 ? 1.532 13.297 7.859 1 90.75 145 ALA B O 1
ATOM 4033 N N . GLY B 1 146 ? 0.506 13.383 5.867 1 95.81 146 GLY B N 1
ATOM 4034 C CA . GLY B 1 146 ? 0.262 11.953 5.887 1 95.81 146 GLY B CA 1
ATOM 4035 C C . GLY B 1 146 ? -0.785 11.539 6.906 1 95.81 146 GLY B C 1
ATOM 4036 O O . GLY B 1 146 ? -0.906 10.359 7.238 1 95.81 146 GLY B O 1
ATOM 4037 N N . SER B 1 147 ? -1.496 12.445 7.441 1 95.81 147 SER B N 1
ATOM 4038 C CA . SER B 1 147 ? -2.48 12.188 8.484 1 95.81 147 SER B CA 1
ATOM 4039 C C . SER B 1 147 ? -3.557 11.227 8.008 1 95.81 147 SER B C 1
ATOM 4041 O O . SER B 1 147 ? -4.125 10.477 8.805 1 95.81 147 SER B O 1
ATOM 4043 N N . GL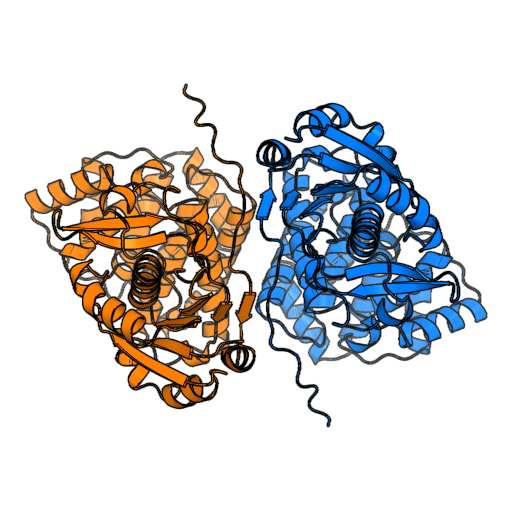U B 1 148 ? -3.83 11.195 6.738 1 97.81 148 GLU B N 1
ATOM 4044 C CA . GLU B 1 148 ? -4.875 10.359 6.156 1 97.81 148 GLU B CA 1
ATOM 4045 C C . GLU B 1 148 ? -4.496 8.883 6.211 1 97.81 148 GLU B C 1
ATOM 4047 O O . GLU B 1 148 ? -5.348 8.016 6.02 1 97.81 148 GLU B O 1
ATOM 4052 N N . VAL B 1 149 ? -3.191 8.609 6.484 1 97.69 149 VAL B N 1
ATOM 4053 C CA . VAL B 1 149 ? -2.781 7.207 6.531 1 97.69 149 VAL B CA 1
ATOM 4054 C C . VAL B 1 149 ? -2.043 6.93 7.84 1 97.69 149 VAL B C 1
ATOM 4056 O O . VAL B 1 149 ? -1.219 6.012 7.91 1 97.69 149 VAL B O 1
ATOM 4059 N N . SER B 1 150 ? -2.303 7.73 8.836 1 95.5 150 SER B N 1
ATOM 4060 C CA . SER B 1 150 ? -1.639 7.582 10.125 1 95.5 150 SER B CA 1
ATOM 4061 C C . SER B 1 150 ? -2.598 7.051 11.188 1 95.5 150 SER B C 1
ATOM 4063 O O . SER B 1 150 ? -3.783 7.391 11.188 1 95.5 150 SER B O 1
ATOM 4065 N N . SER B 1 151 ? -2.074 6.258 12.102 1 95.25 151 SER B N 1
ATOM 4066 C CA . SER B 1 151 ? -2.822 5.746 13.25 1 95.25 151 SER B CA 1
ATOM 4067 C C . SER B 1 151 ? -2.789 6.727 14.414 1 95.25 151 SER B C 1
ATOM 4069 O O . SER B 1 151 ? -3.26 6.41 15.508 1 95.25 151 SER B O 1
ATOM 4071 N N . ALA B 1 152 ? -2.203 7.891 14.164 1 93 152 ALA B N 1
ATOM 4072 C CA . ALA B 1 152 ? -2.027 8.859 15.242 1 93 152 ALA B CA 1
ATOM 4073 C C . ALA B 1 152 ? -2.795 10.148 14.953 1 93 152 ALA B C 1
ATOM 4075 O O . ALA B 1 152 ? -3.068 10.469 13.797 1 93 152 ALA B O 1
ATOM 4076 N N . ALA B 1 153 ? -3.182 10.766 15.977 1 93.06 153 ALA B N 1
ATOM 4077 C CA . ALA B 1 153 ? -3.705 12.133 15.953 1 93.06 153 ALA B CA 1
ATOM 4078 C C . ALA B 1 153 ? -3.066 12.984 17.047 1 93.06 153 ALA B C 1
ATOM 4080 O O . ALA B 1 153 ? -2.98 12.555 18.203 1 93.06 153 ALA B O 1
ATOM 4081 N N . VAL B 1 154 ? -2.572 14.078 16.656 1 88.19 154 VAL B N 1
ATOM 4082 C CA . VAL B 1 154 ? -1.836 14.922 17.594 1 88.19 154 VAL B CA 1
ATOM 4083 C C . VAL B 1 154 ? -2.768 15.984 18.172 1 88.19 154 VAL B C 1
ATOM 4085 O O . VAL B 1 154 ? -3.559 16.594 17.453 1 88.19 154 VAL B O 1
ATOM 4088 N N . MET B 1 155 ? -2.711 16.094 19.438 1 86.12 155 MET B N 1
ATOM 4089 C CA . MET B 1 155 ? -3.488 17.094 20.156 1 86.12 155 MET B CA 1
ATOM 4090 C C . MET B 1 155 ? -2.594 17.922 21.062 1 86.12 155 MET B C 1
ATOM 4092 O O . MET B 1 155 ? -1.512 17.484 21.453 1 86.12 155 MET B O 1
ATOM 4096 N N . LEU B 1 156 ? -3.021 19.141 21.281 1 81.94 156 LEU B N 1
ATOM 4097 C CA . LEU B 1 156 ? -2.338 20 22.234 1 81.94 156 LEU B CA 1
ATOM 4098 C C . LEU B 1 156 ? -2.852 19.734 23.656 1 81.94 156 LEU B C 1
ATOM 4100 O O . LEU B 1 156 ? -4.051 19.844 23.906 1 81.94 156 LEU B O 1
ATOM 4104 N N . ASP B 1 157 ? -1.926 19.328 24.5 1 79.19 157 ASP B N 1
ATOM 4105 C CA . ASP B 1 157 ? -2.262 19.234 25.922 1 79.19 157 ASP B CA 1
ATOM 4106 C C . ASP B 1 157 ? -2.184 20.594 26.594 1 79.19 157 ASP B C 1
ATOM 4108 O O . ASP B 1 157 ? -1.094 21.141 26.797 1 79.19 157 ASP B O 1
ATOM 4112 N N . SER B 1 158 ? -3.281 21.078 26.969 1 76.69 158 SER B N 1
ATOM 4113 C CA . SER B 1 158 ? -3.346 22.438 27.5 1 76.69 158 SER B CA 1
ATOM 4114 C C . SER B 1 158 ? -2.658 22.531 28.859 1 76.69 158 SER B C 1
ATOM 4116 O O . SER B 1 158 ? -2.242 23.625 29.266 1 76.69 158 SER B O 1
ATOM 4118 N N . VAL B 1 159 ? -2.537 21.438 29.547 1 76.25 159 VAL B N 1
ATOM 4119 C CA . VAL B 1 159 ? -1.931 21.438 30.875 1 76.25 159 VAL B CA 1
ATOM 4120 C C . VAL B 1 159 ? -0.416 21.594 30.75 1 76.25 159 VAL B C 1
ATOM 4122 O O . VAL B 1 159 ? 0.189 22.422 31.422 1 76.25 159 VAL B O 1
ATOM 4125 N N . THR B 1 160 ? 0.169 20.891 29.828 1 74 160 THR B N 1
ATOM 4126 C CA . THR B 1 160 ? 1.621 20.891 29.703 1 74 160 THR B CA 1
ATOM 4127 C C . THR B 1 160 ? 2.055 21.766 28.531 1 74 160 THR B C 1
ATOM 4129 O O . THR B 1 160 ? 3.25 21.984 28.312 1 74 160 THR B O 1
ATOM 4132 N N . ASN B 1 161 ? 1.098 22.234 27.859 1 75.88 161 ASN B N 1
ATOM 4133 C CA . ASN B 1 161 ? 1.364 23.031 26.656 1 75.88 161 ASN B CA 1
ATOM 4134 C C . ASN B 1 161 ? 2.301 22.297 25.703 1 75.88 161 ASN B C 1
ATOM 4136 O O . ASN B 1 161 ? 3.307 22.859 25.266 1 75.88 161 ASN B O 1
ATOM 4140 N N . SER B 1 162 ? 2.035 21 25.562 1 76.88 162 SER B N 1
ATOM 4141 C CA . SER B 1 162 ? 2.854 20.172 24.688 1 76.88 162 SER B CA 1
ATOM 4142 C C . SER B 1 162 ? 1.989 19.312 23.766 1 76.88 162 SER B C 1
ATOM 4144 O O . SER B 1 162 ? 0.83 19.031 24.078 1 76.88 162 SER B O 1
ATOM 4146 N N . LYS B 1 163 ? 2.547 18.953 22.578 1 78.56 163 LYS B N 1
ATOM 4147 C CA . LYS B 1 163 ? 1.876 18.062 21.625 1 78.56 163 LYS B CA 1
ATOM 4148 C C . LYS B 1 163 ? 1.921 16.609 22.094 1 78.56 163 LYS B C 1
ATOM 4150 O O . LYS B 1 163 ? 2.969 16.125 22.531 1 78.56 163 LYS B O 1
ATOM 4155 N N . LYS B 1 164 ? 0.763 16.078 22.156 1 83.62 164 LYS B N 1
ATOM 4156 C CA . LYS B 1 164 ? 0.664 14.672 22.5 1 83.62 164 LYS B CA 1
ATOM 4157 C C . LYS B 1 164 ? -0.078 13.891 21.422 1 83.62 164 LYS B C 1
ATOM 4159 O O . LYS B 1 164 ? -1.039 14.391 20.844 1 83.62 164 LYS B O 1
ATOM 4164 N N . ALA B 1 165 ? 0.403 12.734 21.25 1 87.56 165 ALA B N 1
ATOM 4165 C CA . ALA B 1 165 ? -0.207 11.906 20.203 1 87.56 165 ALA B CA 1
ATOM 4166 C C . ALA B 1 165 ? -1.168 10.883 20.812 1 87.56 165 ALA B C 1
ATOM 4168 O O . ALA B 1 165 ? -0.854 10.258 21.828 1 87.56 165 ALA B O 1
ATOM 4169 N N . VAL B 1 166 ? -2.334 10.859 20.297 1 91.06 166 VAL B N 1
ATOM 4170 C CA . VAL B 1 166 ? -3.27 9.766 20.547 1 91.06 166 VAL B CA 1
ATOM 4171 C C . VAL B 1 166 ? -3.131 8.711 19.453 1 91.06 166 VAL B C 1
ATOM 4173 O O . VAL B 1 166 ? -3.197 9.031 18.266 1 91.06 166 VAL B O 1
ATOM 4176 N N . VAL B 1 167 ? -2.918 7.426 19.844 1 92.62 167 VAL B N 1
ATOM 4177 C CA . VAL B 1 167 ? -2.555 6.43 18.828 1 92.62 167 VAL B CA 1
ATOM 4178 C C . VAL B 1 167 ? -3.523 5.254 18.891 1 92.62 167 VAL B C 1
ATOM 4180 O O . VAL B 1 167 ? -3.762 4.691 19.969 1 92.62 167 VAL B O 1
ATOM 4183 N N . THR B 1 168 ? -4.109 4.926 17.844 1 93.56 168 THR B N 1
ATOM 4184 C CA . THR B 1 168 ? -4.906 3.723 17.641 1 93.56 168 THR B CA 1
ATOM 4185 C C . THR B 1 168 ? -4.988 3.373 16.156 1 93.56 168 THR B C 1
ATOM 4187 O O . THR B 1 168 ? -5.109 4.262 15.305 1 93.56 168 THR B O 1
ATOM 4190 N N . HIS B 1 169 ? -4.918 2.127 15.789 1 93.31 169 HIS B N 1
ATOM 4191 C CA . HIS B 1 169 ? -5.02 1.72 14.391 1 93.31 169 HIS B CA 1
ATOM 4192 C C . HIS B 1 169 ? -6.414 1.983 13.844 1 93.31 169 HIS B C 1
ATOM 4194 O O . HIS B 1 169 ? -6.609 2.014 12.625 1 93.31 169 HIS B O 1
ATOM 4200 N N . ASP B 1 170 ? -7.359 2.199 14.734 1 95.06 170 ASP B N 1
ATOM 4201 C CA . ASP B 1 170 ? -8.727 2.465 14.297 1 95.06 170 ASP B CA 1
ATOM 4202 C C . ASP B 1 170 ? -8.844 3.855 13.672 1 95.06 170 ASP B C 1
ATOM 4204 O O . ASP B 1 170 ? -9.828 4.164 13.008 1 95.06 170 ASP B O 1
ATOM 4208 N N . PHE B 1 171 ? -7.805 4.672 13.836 1 96.56 171 PHE B N 1
ATOM 4209 C CA . PHE B 1 171 ? -7.789 5.992 13.211 1 96.56 171 PHE B CA 1
ATOM 4210 C C . PHE B 1 171 ? -7.582 5.879 11.703 1 96.56 171 PHE B C 1
ATOM 4212 O O . PHE B 1 171 ? -7.781 6.848 10.969 1 96.56 171 PHE B O 1
ATOM 4219 N N . LEU B 1 172 ? -7.098 4.68 11.25 1 97.38 172 LEU B N 1
ATOM 4220 C CA . LEU B 1 172 ? -6.969 4.496 9.805 1 97.38 172 LEU B CA 1
ATOM 4221 C C . LEU B 1 172 ? -8.328 4.547 9.125 1 97.38 172 LEU B C 1
ATOM 4223 O O . LEU B 1 172 ? -9.25 3.816 9.508 1 97.38 172 LEU B O 1
ATOM 4227 N N . PRO B 1 173 ? -8.477 5.363 8.109 1 98.31 173 PRO B N 1
ATOM 4228 C CA . PRO B 1 173 ? -9.805 5.664 7.566 1 98.31 173 PRO B CA 1
ATOM 4229 C C . PRO B 1 173 ? -10.391 4.496 6.773 1 98.31 173 PRO B C 1
ATOM 4231 O O . PRO B 1 173 ? -9.656 3.592 6.363 1 98.31 173 PRO B O 1
ATOM 4234 N N . ASP B 1 174 ? -11.719 4.574 6.645 1 97.75 174 ASP B N 1
ATOM 4235 C CA . ASP B 1 174 ? -12.414 3.672 5.73 1 97.75 174 ASP B CA 1
ATOM 4236 C C . ASP B 1 174 ? -12.172 4.07 4.277 1 97.75 174 ASP B C 1
ATOM 4238 O O . ASP B 1 174 ? -12.148 3.213 3.391 1 97.75 174 ASP B O 1
ATOM 4242 N N . LEU B 1 175 ? -11.984 5.355 4.086 1 97.81 175 LEU B N 1
ATOM 4243 C CA . LEU B 1 175 ? -11.781 5.898 2.746 1 97.81 175 LEU B CA 1
ATOM 4244 C C . LEU B 1 175 ? -10.82 7.078 2.779 1 97.81 175 LEU B C 1
ATOM 4246 O O . LEU B 1 175 ? -10.961 7.98 3.609 1 97.81 175 LEU B O 1
ATOM 4250 N N . VAL B 1 176 ? -9.812 7 2 1 98.44 176 VAL B N 1
ATOM 4251 C CA . VAL B 1 176 ? -8.93 8.133 1.738 1 98.44 176 VAL B CA 1
ATOM 4252 C C . VAL B 1 176 ? -9.109 8.609 0.299 1 98.44 176 VAL B C 1
ATOM 4254 O O . VAL B 1 176 ? -9.203 7.793 -0.624 1 98.44 176 VAL B O 1
ATOM 4257 N N . ILE B 1 177 ? -9.25 9.891 0.088 1 97.88 177 ILE B N 1
ATOM 4258 C CA . ILE B 1 177 ? -9.359 10.453 -1.254 1 97.88 177 ILE B CA 1
ATOM 4259 C C . ILE B 1 177 ? -8.18 11.391 -1.517 1 97.88 177 ILE B C 1
ATOM 4261 O O . ILE B 1 177 ? -8.008 12.391 -0.815 1 97.88 177 ILE B O 1
ATOM 4265 N N . LEU B 1 178 ?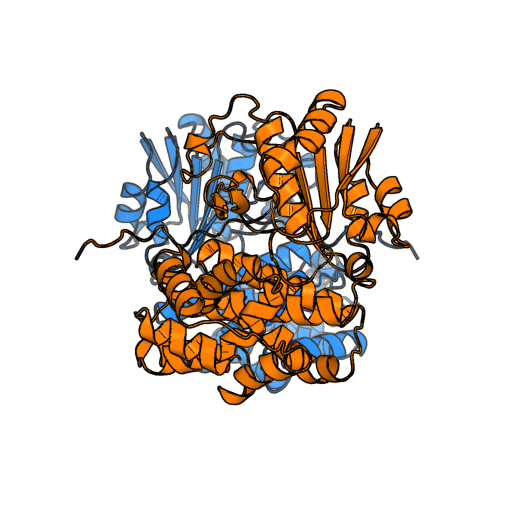 -7.398 11.008 -2.439 1 97.5 178 LEU B N 1
ATOM 4266 C CA . LEU B 1 178 ? -6.301 11.836 -2.93 1 97.5 178 LEU B CA 1
ATOM 4267 C C . LEU B 1 178 ? -6.637 12.438 -4.289 1 97.5 178 LEU B C 1
ATOM 4269 O O . LEU B 1 178 ? -6.418 11.805 -5.324 1 97.5 178 LEU B O 1
ATOM 4273 N N . ASP B 1 179 ? -7.137 13.648 -4.281 1 96.94 179 ASP B N 1
ATOM 4274 C CA . ASP B 1 179 ? -7.559 14.352 -5.488 1 96.94 179 ASP B CA 1
ATOM 4275 C C . ASP B 1 179 ? -6.734 15.625 -5.695 1 96.94 179 ASP B C 1
ATOM 4277 O O . ASP B 1 179 ? -6.883 16.594 -4.949 1 96.94 179 ASP B O 1
ATOM 4281 N N . PRO B 1 180 ? -5.922 15.633 -6.793 1 96.31 180 PRO B N 1
ATOM 4282 C CA . PRO B 1 180 ? -5.031 16.781 -6.988 1 96.31 180 PRO B CA 1
ATOM 4283 C C . PRO B 1 180 ? -5.793 18.094 -7.156 1 96.31 180 PRO B C 1
ATOM 4285 O O . PRO B 1 180 ? -5.273 19.156 -6.82 1 96.31 180 PRO B O 1
ATOM 4288 N N . ASP B 1 181 ? -7.02 18.062 -7.602 1 96.31 181 ASP B N 1
ATOM 4289 C CA . ASP B 1 181 ? -7.812 19.281 -7.758 1 96.31 181 ASP B CA 1
ATOM 4290 C C . ASP B 1 181 ? -8.086 19.922 -6.406 1 96.31 181 ASP B C 1
ATOM 4292 O O . ASP B 1 181 ? -8.133 21.156 -6.301 1 96.31 181 ASP B O 1
ATOM 4296 N N . LEU B 1 182 ? -8.211 19.156 -5.387 1 96.81 182 LEU B N 1
ATOM 4297 C CA . LEU B 1 182 ? -8.562 19.656 -4.062 1 96.81 182 LEU B CA 1
ATOM 4298 C C . LEU B 1 182 ? -7.348 20.266 -3.373 1 96.81 182 LEU B C 1
ATOM 4300 O O . LEU B 1 182 ? -7.477 20.891 -2.32 1 96.81 182 LEU B O 1
ATOM 4304 N N . VAL B 1 183 ? -6.184 20.109 -3.979 1 95.88 183 VAL B N 1
ATOM 4305 C CA . VAL B 1 183 ? -4.938 20.672 -3.457 1 95.88 183 VAL B CA 1
ATOM 4306 C C . VAL B 1 183 ? -4.488 21.844 -4.324 1 95.88 183 VAL B C 1
ATOM 4308 O O . VAL B 1 183 ? -3.576 22.578 -3.951 1 95.88 183 VAL B O 1
ATOM 4311 N N . SER B 1 184 ? -5.168 22.094 -5.391 1 94.81 184 SER B N 1
ATOM 4312 C CA . SER B 1 184 ? -4.699 22.969 -6.457 1 94.81 184 SER B CA 1
ATOM 4313 C C . SER B 1 184 ? -4.711 24.422 -6.012 1 94.81 184 SER B C 1
ATOM 4315 O O . SER B 1 184 ? -4.008 25.266 -6.586 1 94.81 184 SER B O 1
ATOM 4317 N N . GLU B 1 185 ? -5.531 24.719 -4.902 1 94.5 185 GLU B N 1
ATOM 4318 C CA . GLU B 1 185 ? -5.668 26.109 -4.48 1 94.5 185 GLU B CA 1
ATOM 4319 C C . GLU B 1 185 ? -4.781 26.422 -3.277 1 94.5 185 GLU B C 1
ATOM 4321 O O . GLU B 1 185 ? -4.777 27.547 -2.77 1 94.5 185 GLU B O 1
ATOM 4326 N N . VAL B 1 186 ? -4.055 25.453 -2.805 1 93.81 186 VAL B N 1
ATOM 4327 C CA . VAL B 1 186 ? -3.15 25.672 -1.681 1 93.81 186 VAL B CA 1
ATOM 4328 C C . VAL B 1 186 ? -1.987 26.562 -2.115 1 93.81 186 VAL B C 1
ATOM 4330 O O . VAL B 1 186 ? -1.395 26.344 -3.176 1 93.81 186 VAL B O 1
ATOM 4333 N N . PRO B 1 187 ? -1.661 27.562 -1.329 1 92.81 187 PRO B N 1
ATOM 4334 C CA . PRO B 1 187 ? -0.568 28.469 -1.701 1 92.81 187 PRO B CA 1
ATOM 4335 C C . PRO B 1 187 ? 0.769 27.734 -1.845 1 92.81 187 PRO B C 1
ATOM 4337 O O . PRO B 1 187 ? 1.063 26.828 -1.076 1 92.81 187 PRO B O 1
ATOM 4340 N N . PRO B 1 188 ? 1.582 28.172 -2.803 1 93.75 188 PRO B N 1
ATOM 4341 C CA . PRO B 1 188 ? 2.865 27.516 -3.08 1 93.75 188 PRO B CA 1
ATOM 4342 C C . PRO B 1 188 ? 3.75 27.406 -1.84 1 93.75 188 PRO B C 1
ATOM 4344 O O . PRO B 1 188 ? 4.402 26.391 -1.632 1 93.75 188 PRO B O 1
ATOM 4347 N N . LYS B 1 189 ? 3.707 28.453 -1.021 1 93.06 189 LYS B N 1
ATOM 4348 C CA . LYS B 1 189 ? 4.523 28.422 0.191 1 93.06 189 LYS B CA 1
ATOM 4349 C C . LYS B 1 189 ? 4.137 27.266 1.094 1 93.06 189 LYS B C 1
ATOM 4351 O O . LYS B 1 189 ? 5.004 26.594 1.663 1 93.06 189 LYS B O 1
ATOM 4356 N N . VAL B 1 190 ? 2.898 27.031 1.218 1 93.06 190 VAL B N 1
ATOM 4357 C CA . VAL B 1 190 ? 2.389 25.938 2.047 1 93.06 190 VAL B CA 1
ATOM 4358 C C . VAL B 1 190 ? 2.709 24.594 1.392 1 93.06 190 VAL B C 1
ATOM 4360 O O . VAL B 1 190 ? 3.127 23.656 2.066 1 93.06 190 VAL B O 1
ATOM 4363 N N . LEU B 1 191 ? 2.58 24.531 0.072 1 95.69 191 LEU B N 1
ATOM 4364 C CA . LEU B 1 191 ? 2.893 23.297 -0.648 1 95.69 191 LEU B CA 1
ATOM 4365 C C . LEU B 1 191 ? 4.355 22.922 -0.462 1 95.69 191 LEU B C 1
ATOM 4367 O O . LEU B 1 191 ? 4.668 21.766 -0.168 1 95.69 191 LEU B O 1
ATOM 4371 N N . LYS B 1 192 ? 5.207 23.891 -0.551 1 96.62 192 LYS B N 1
ATOM 4372 C CA . LYS B 1 192 ? 6.641 23.641 -0.432 1 96.62 192 LYS B CA 1
ATOM 4373 C C . LYS B 1 192 ? 6.992 23.109 0.955 1 96.62 192 LYS B C 1
ATOM 4375 O O . LYS B 1 192 ? 7.734 22.141 1.081 1 96.62 192 LYS B O 1
ATOM 4380 N N . THR B 1 193 ? 6.418 23.719 1.978 1 96 193 THR B N 1
ATOM 4381 C CA . THR B 1 193 ? 6.715 23.281 3.336 1 96 193 THR B CA 1
ATOM 4382 C C . THR B 1 193 ? 6.145 21.891 3.592 1 96 193 THR B C 1
ATOM 4384 O O . THR B 1 193 ? 6.738 21.094 4.316 1 96 193 THR B O 1
ATOM 4387 N N . THR B 1 194 ? 4.996 21.609 3.014 1 96.88 194 THR B N 1
ATOM 4388 C CA . THR B 1 194 ? 4.395 20.297 3.227 1 96.88 194 THR B CA 1
ATOM 4389 C C . THR B 1 194 ? 5.168 19.219 2.475 1 96.88 194 THR B C 1
ATOM 4391 O O . THR B 1 194 ? 5.301 18.094 2.959 1 96.88 194 THR B O 1
ATOM 4394 N N . VAL B 1 195 ? 5.715 19.531 1.283 1 98.19 195 VAL B N 1
ATOM 4395 C CA . VAL B 1 195 ? 6.578 18.594 0.576 1 98.19 195 VAL B CA 1
ATOM 4396 C C . VAL B 1 195 ? 7.828 18.312 1.406 1 98.19 195 VAL B C 1
ATOM 4398 O O . VAL B 1 195 ? 8.266 17.172 1.515 1 98.19 195 VAL B O 1
ATOM 4401 N N . ALA B 1 196 ? 8.344 19.359 2.008 1 98.06 196 ALA B N 1
ATOM 4402 C CA . ALA B 1 196 ? 9.508 19.188 2.881 1 98.06 196 ALA B CA 1
ATOM 4403 C C . ALA B 1 196 ? 9.18 18.281 4.062 1 98.06 196 ALA B C 1
ATOM 4405 O O . ALA B 1 196 ? 10.016 17.484 4.48 1 98.06 196 ALA B O 1
ATOM 4406 N N . ASP B 1 197 ? 8.016 18.422 4.547 1 97.88 197 ASP B N 1
ATOM 4407 C CA . ASP B 1 197 ? 7.559 17.578 5.648 1 97.88 197 ASP B CA 1
ATOM 4408 C C . ASP B 1 197 ? 7.5 16.109 5.227 1 97.88 197 ASP B C 1
ATOM 4410 O O . ASP B 1 197 ? 7.988 15.242 5.945 1 97.88 197 ASP B O 1
ATOM 4414 N N . ALA B 1 198 ? 6.91 15.867 4.074 1 98.56 198 ALA B N 1
ATOM 4415 C CA . ALA B 1 198 ? 6.844 14.508 3.547 1 98.56 198 ALA B CA 1
ATOM 4416 C C . ALA B 1 198 ? 8.242 13.922 3.365 1 98.56 198 ALA B C 1
ATOM 4418 O O . ALA B 1 198 ? 8.484 12.758 3.711 1 98.56 198 ALA B O 1
ATOM 4419 N N . LEU B 1 199 ? 9.102 14.742 2.848 1 98.69 199 LEU B N 1
ATOM 4420 C CA . LEU B 1 199 ? 10.484 14.328 2.643 1 98.69 199 LEU B CA 1
ATOM 4421 C C . LEU B 1 199 ? 11.141 13.945 3.967 1 98.69 199 LEU B C 1
ATOM 4423 O O . LEU B 1 199 ? 11.844 12.938 4.051 1 98.69 199 LEU B O 1
ATOM 4427 N N . SER B 1 200 ? 10.906 14.727 4.961 1 98.69 200 SER B N 1
ATOM 4428 C CA . SER B 1 200 ? 11.477 14.453 6.273 1 98.69 200 SER B CA 1
ATOM 4429 C C . SER B 1 200 ? 10.938 13.148 6.852 1 98.69 200 SER B C 1
ATOM 4431 O O . SER B 1 200 ? 11.68 12.375 7.461 1 98.69 200 SER B O 1
ATOM 4433 N N . HIS B 1 201 ? 9.609 12.906 6.656 1 98.62 201 HIS B N 1
ATOM 4434 C CA . HIS B 1 201 ? 9.016 11.648 7.078 1 98.62 201 HIS B CA 1
ATOM 4435 C C . HIS B 1 201 ? 9.719 10.461 6.43 1 98.62 201 HIS B C 1
ATOM 4437 O O . HIS B 1 201 ? 10.094 9.508 7.113 1 98.62 201 HIS B O 1
ATOM 4443 N N . ALA B 1 202 ? 9.883 10.555 5.141 1 98.62 202 ALA B N 1
ATOM 4444 C CA . ALA B 1 202 ? 10.477 9.461 4.371 1 98.62 202 ALA B CA 1
ATOM 4445 C C . ALA B 1 202 ? 11.914 9.195 4.812 1 98.62 202 ALA B C 1
ATOM 4447 O O . ALA B 1 202 ? 12.289 8.055 5.062 1 98.62 202 ALA B O 1
ATOM 4448 N N . ILE B 1 203 ? 12.688 10.242 4.984 1 98.81 203 ILE B N 1
ATOM 4449 C CA . ILE B 1 203 ? 14.117 10.125 5.262 1 98.81 203 ILE B CA 1
ATOM 4450 C C . ILE B 1 203 ? 14.328 9.633 6.691 1 98.81 203 ILE B C 1
ATOM 4452 O O . ILE B 1 203 ? 15.062 8.672 6.918 1 98.81 203 ILE B O 1
ATOM 4456 N N . GLU B 1 204 ? 13.648 10.242 7.645 1 98.62 204 GLU B N 1
ATOM 4457 C CA . GLU B 1 204 ? 13.836 9.836 9.031 1 98.62 204 GLU B CA 1
ATOM 4458 C C . GLU B 1 204 ? 13.305 8.43 9.273 1 98.62 204 GLU B C 1
ATOM 4460 O O . GLU B 1 204 ? 13.891 7.66 10.039 1 98.62 204 GLU B O 1
ATOM 4465 N N . GLY B 1 205 ? 12.188 8.148 8.625 1 98 205 GLY B N 1
ATOM 4466 C CA . GLY B 1 205 ? 11.672 6.797 8.758 1 98 205 GLY B CA 1
ATOM 4467 C C . GLY B 1 205 ? 12.602 5.742 8.188 1 98 205 GLY B C 1
ATOM 4468 O O . GLY B 1 205 ? 12.719 4.645 8.734 1 98 205 GLY B O 1
ATOM 4469 N N . TYR B 1 206 ? 13.266 6.043 7.113 1 97.88 206 TYR B N 1
ATOM 4470 C CA . TYR B 1 206 ? 14.172 5.113 6.453 1 97.88 206 TYR B CA 1
ATOM 4471 C C . TYR B 1 206 ? 15.375 4.797 7.34 1 97.88 206 TYR B C 1
ATOM 4473 O O . TYR B 1 206 ? 15.836 3.656 7.391 1 97.88 206 TYR B O 1
ATOM 4481 N N . VAL B 1 207 ? 15.859 5.773 8.086 1 98.19 207 VAL B N 1
ATOM 4482 C CA . VAL B 1 207 ? 17.078 5.57 8.859 1 98.19 207 VAL B CA 1
ATOM 4483 C C . VAL B 1 207 ? 16.734 5.285 10.32 1 98.19 207 VAL B C 1
ATOM 4485 O O . VAL B 1 207 ? 17.609 5.195 11.172 1 98.19 207 VAL B O 1
ATOM 4488 N N . SER B 1 208 ? 15.43 5.176 10.625 1 97.38 208 SER B N 1
ATOM 4489 C CA . SER B 1 208 ? 14.938 4.898 11.969 1 97.38 208 SER B CA 1
ATOM 4490 C C . SER B 1 208 ? 15.508 3.592 12.508 1 97.38 208 SER B C 1
ATOM 4492 O O . SER B 1 208 ? 15.859 2.695 11.734 1 97.38 208 SER B O 1
ATOM 4494 N N . LEU B 1 209 ? 15.547 3.459 13.781 1 95.75 209 LEU B N 1
ATOM 4495 C CA . LEU B 1 209 ? 15.961 2.217 14.422 1 95.75 209 LEU B CA 1
ATOM 4496 C C . LEU B 1 209 ? 14.914 1.126 14.227 1 95.75 209 LEU B C 1
ATOM 4498 O O . LEU B 1 209 ? 15.188 -0.053 14.461 1 95.75 209 LEU B O 1
ATOM 4502 N N . ILE B 1 210 ? 13.758 1.519 13.883 1 93.31 210 ILE B N 1
ATOM 4503 C CA . ILE B 1 210 ? 12.703 0.564 13.547 1 93.31 210 ILE B CA 1
ATOM 4504 C C . ILE B 1 210 ? 12.805 0.184 12.07 1 93.31 210 ILE B C 1
ATOM 4506 O O . ILE B 1 210 ? 12.375 0.941 11.195 1 93.31 210 ILE B O 1
ATOM 4510 N N . ASP B 1 211 ? 13.281 -0.929 11.844 1 88.69 211 ASP B N 1
ATOM 4511 C CA . ASP B 1 211 ? 13.484 -1.374 10.469 1 88.69 211 ASP B CA 1
ATOM 4512 C C . ASP B 1 211 ? 12.219 -2.025 9.914 1 88.69 211 ASP B C 1
ATOM 4514 O O . ASP B 1 211 ? 11.562 -2.803 10.602 1 88.69 211 ASP B O 1
ATOM 4518 N N . ASN B 1 212 ? 11.852 -1.687 8.812 1 92.75 212 ASN B N 1
ATOM 4519 C CA . ASN B 1 212 ? 10.711 -2.217 8.07 1 92.75 212 ASN B CA 1
ATOM 4520 C C . ASN B 1 212 ? 10.969 -2.215 6.562 1 92.75 212 ASN B C 1
ATOM 4522 O O . ASN B 1 212 ? 10.859 -1.175 5.91 1 92.75 212 ASN B O 1
ATOM 4526 N N . PRO B 1 213 ? 11.203 -3.354 5.973 1 91.25 213 PRO B N 1
ATOM 4527 C CA . PRO B 1 213 ? 11.617 -3.434 4.57 1 91.25 213 PRO B CA 1
ATOM 4528 C C . PRO B 1 213 ? 10.602 -2.816 3.617 1 91.25 213 PRO B C 1
ATOM 4530 O O . PRO B 1 213 ? 10.977 -2.143 2.656 1 91.25 213 PRO B O 1
ATOM 4533 N N . LEU B 1 214 ? 9.359 -3.078 3.822 1 92.69 214 LEU B N 1
ATOM 4534 C CA . LEU B 1 214 ? 8.328 -2.5 2.963 1 92.69 214 LEU B CA 1
ATOM 4535 C C . LEU B 1 214 ? 8.336 -0.978 3.064 1 92.69 214 LEU B C 1
ATOM 4537 O O . LEU B 1 214 ? 8.219 -0.285 2.051 1 92.69 214 LEU B O 1
ATOM 4541 N N . MET B 1 215 ? 8.453 -0.45 4.266 1 95.62 215 MET B N 1
ATOM 4542 C CA . MET B 1 215 ? 8.508 0.997 4.453 1 95.62 215 MET B CA 1
ATOM 4543 C C . MET B 1 215 ? 9.75 1.584 3.795 1 95.62 215 MET B C 1
ATOM 4545 O O . MET B 1 215 ? 9.719 2.703 3.277 1 95.62 215 MET B O 1
ATOM 4549 N N . ASN B 1 216 ? 10.875 0.82 3.869 1 94.5 216 ASN B N 1
ATOM 4550 C CA . ASN B 1 216 ? 12.07 1.276 3.164 1 94.5 216 ASN B CA 1
ATOM 4551 C C . ASN B 1 216 ? 11.789 1.524 1.686 1 94.5 216 ASN B C 1
ATOM 4553 O O . ASN B 1 216 ? 12.195 2.547 1.135 1 94.5 216 ASN B O 1
ATOM 4557 N N . THR B 1 217 ? 11.055 0.655 1.116 1 91.75 217 THR B N 1
ATOM 4558 C CA . THR B 1 217 ? 10.711 0.783 -0.295 1 91.75 217 THR B CA 1
ATOM 4559 C C . THR B 1 217 ? 9.844 2.016 -0.531 1 91.75 217 THR B C 1
ATOM 4561 O O . THR B 1 217 ? 10.047 2.75 -1.5 1 91.75 217 THR B O 1
ATOM 4564 N N . PHE B 1 218 ? 8.891 2.27 0.368 1 96 218 PHE B N 1
ATOM 4565 C CA . PHE B 1 218 ? 8.008 3.422 0.226 1 96 218 PHE B CA 1
ATOM 4566 C C . PHE B 1 218 ? 8.773 4.719 0.442 1 96 218 PHE B C 1
ATOM 4568 O O . PHE B 1 218 ? 8.5 5.727 -0.218 1 96 218 PHE B O 1
ATOM 4575 N N . ALA B 1 219 ? 9.734 4.711 1.35 1 97.69 219 ALA B N 1
ATOM 4576 C CA . ALA B 1 219 ? 10.578 5.883 1.568 1 97.69 219 ALA B CA 1
ATOM 4577 C C . ALA B 1 219 ? 11.383 6.219 0.317 1 97.69 219 ALA B C 1
ATOM 4579 O O . ALA B 1 219 ? 11.453 7.379 -0.094 1 97.69 219 ALA B O 1
ATOM 4580 N N . GLU B 1 220 ? 11.977 5.203 -0.255 1 94.44 220 GLU B N 1
ATOM 4581 C CA . GLU B 1 220 ? 12.75 5.375 -1.482 1 94.44 220 GLU B CA 1
ATOM 4582 C C . GLU B 1 220 ? 11.891 5.98 -2.592 1 94.44 220 GLU B C 1
ATOM 4584 O O . GLU B 1 220 ? 12.328 6.895 -3.291 1 94.44 220 GLU B O 1
ATOM 4589 N N . GLN B 1 221 ? 10.695 5.496 -2.676 1 92.88 221 GLN B N 1
ATOM 4590 C CA . GLN B 1 221 ? 9.789 5.98 -3.711 1 92.88 221 GLN B CA 1
ATOM 4591 C C . GLN B 1 221 ? 9.391 7.43 -3.459 1 92.88 221 GLN B C 1
ATOM 4593 O O . GLN B 1 221 ? 9.32 8.234 -4.395 1 92.88 221 GLN B O 1
ATOM 4598 N N . ALA B 1 222 ? 9.055 7.77 -2.25 1 97.38 222 ALA B N 1
ATOM 4599 C CA . ALA B 1 222 ? 8.688 9.141 -1.904 1 97.38 222 ALA B CA 1
ATOM 4600 C C . ALA B 1 222 ? 9.805 10.117 -2.26 1 97.38 222 ALA B C 1
ATOM 4602 O O . ALA B 1 222 ? 9.562 11.133 -2.91 1 97.38 222 ALA B O 1
ATOM 4603 N N . VAL B 1 223 ? 11.039 9.758 -1.907 1 97.75 223 VAL B N 1
ATOM 4604 C CA . VAL B 1 223 ? 12.188 10.617 -2.168 1 97.75 223 VAL B CA 1
ATOM 4605 C C . VAL B 1 223 ? 12.414 10.742 -3.672 1 97.75 223 VAL B C 1
ATOM 4607 O O . VAL B 1 223 ? 12.672 11.836 -4.18 1 97.75 223 VAL B O 1
ATOM 4610 N N . SER B 1 224 ? 12.266 9.617 -4.363 1 94.25 224 SER B N 1
ATOM 4611 C CA . SER B 1 224 ? 12.453 9.602 -5.812 1 94.25 224 SER B CA 1
ATOM 4612 C C . SER B 1 224 ? 11.461 10.539 -6.504 1 94.25 224 SER B C 1
ATOM 4614 O O . SER B 1 224 ? 11.852 11.328 -7.371 1 94.25 224 SER B O 1
ATOM 4616 N N . ILE B 1 225 ? 10.18 10.461 -6.164 1 94.62 225 ILE B N 1
ATOM 4617 C CA . ILE B 1 225 ? 9.141 11.289 -6.77 1 94.62 225 ILE B CA 1
ATOM 4618 C C . ILE B 1 225 ? 9.43 12.766 -6.504 1 94.62 225 ILE B C 1
ATOM 4620 O O . ILE B 1 225 ? 9.406 13.586 -7.422 1 94.62 225 ILE B O 1
ATOM 4624 N N . ILE B 1 226 ? 9.758 13.117 -5.27 1 97.56 226 ILE B N 1
ATOM 4625 C CA . ILE B 1 226 ? 9.984 14.508 -4.906 1 97.56 226 ILE B CA 1
ATOM 4626 C C . ILE B 1 226 ? 11.211 15.039 -5.645 1 97.56 226 ILE B C 1
ATOM 4628 O O . ILE B 1 226 ? 11.195 16.156 -6.152 1 97.56 226 ILE B O 1
ATOM 4632 N N . TYR B 1 227 ? 12.211 14.242 -5.738 1 96.56 227 TYR B N 1
ATOM 4633 C CA . TYR B 1 227 ? 13.438 14.648 -6.414 1 96.56 227 TYR B CA 1
ATOM 4634 C C . TYR B 1 227 ? 13.172 14.945 -7.887 1 96.56 227 TYR B C 1
ATOM 4636 O O . TYR B 1 227 ? 13.773 15.859 -8.461 1 96.56 227 TYR B O 1
ATOM 4644 N N . ARG B 1 228 ? 12.344 14.156 -8.508 1 92.44 228 ARG B N 1
ATOM 4645 C CA . ARG B 1 228 ? 12.039 14.32 -9.922 1 92.44 228 ARG B CA 1
ATOM 4646 C C . ARG B 1 228 ? 11.477 15.703 -10.203 1 92.44 228 ARG B C 1
ATOM 4648 O O . ARG B 1 228 ? 11.641 16.234 -11.312 1 92.44 228 ARG B O 1
ATOM 4655 N N . TYR B 1 229 ? 10.875 16.297 -9.234 1 95.12 229 TYR B N 1
ATOM 4656 C CA . TYR B 1 229 ? 10.227 17.594 -9.461 1 95.12 229 TYR B CA 1
ATOM 4657 C C . TYR B 1 229 ? 11.062 18.734 -8.898 1 95.12 229 TYR B C 1
ATOM 4659 O O . TYR B 1 229 ? 10.578 19.859 -8.758 1 95.12 229 TYR B O 1
ATOM 4667 N N . ARG B 1 230 ? 12.305 18.531 -8.633 1 94.44 230 ARG B N 1
ATOM 4668 C CA . ARG B 1 230 ? 13.172 19.484 -7.961 1 94.44 230 ARG B CA 1
ATOM 4669 C C . ARG B 1 230 ? 13.234 20.797 -8.734 1 94.44 230 ARG B C 1
ATOM 4671 O O . ARG B 1 230 ? 13.312 21.875 -8.133 1 94.44 230 ARG B O 1
ATOM 4678 N N . HIS B 1 231 ? 13.164 20.781 -10.047 1 93.81 231 HIS B N 1
ATOM 4679 C CA . HIS B 1 231 ? 13.266 21.984 -10.859 1 93.81 231 HIS B CA 1
ATOM 4680 C C . HIS B 1 231 ? 11.961 22.766 -10.852 1 93.81 231 HIS B C 1
ATOM 4682 O O . HIS B 1 231 ? 11.961 24 -10.93 1 93.81 231 HIS B O 1
ATOM 4688 N N . GLN B 1 232 ? 10.867 22.094 -10.727 1 94.56 232 GLN B N 1
ATOM 4689 C CA . GLN B 1 232 ? 9.547 22.719 -10.719 1 94.56 232 GLN B CA 1
ATOM 4690 C C . GLN B 1 232 ? 9.312 23.469 -9.406 1 94.56 232 GLN B C 1
ATOM 4692 O O . GLN B 1 232 ? 8.617 24.484 -9.383 1 94.56 232 GLN B O 1
ATOM 4697 N N . PHE B 1 233 ? 9.914 23.016 -8.344 1 94.12 233 PHE B N 1
ATOM 4698 C CA . PHE B 1 233 ? 9.781 23.688 -7.059 1 94.12 233 PHE B CA 1
ATOM 4699 C C . PHE B 1 233 ? 10.32 25.109 -7.137 1 94.12 233 PHE B C 1
ATOM 4701 O O . PHE B 1 233 ? 9.727 26.031 -6.582 1 94.12 233 PHE B O 1
ATOM 4708 N N . SER B 1 234 ? 11.352 25.328 -7.848 1 87.88 234 SER B N 1
ATOM 4709 C CA . SER B 1 234 ? 12.031 26.625 -7.941 1 87.88 234 SER B CA 1
ATOM 4710 C C . SER B 1 234 ? 11.211 27.625 -8.742 1 87.88 234 SER B C 1
ATOM 4712 O O . SER B 1 234 ? 11.25 28.828 -8.477 1 87.88 234 SER B O 1
ATOM 4714 N N . ASN B 1 235 ? 10.383 27.125 -9.656 1 88.75 235 ASN B N 1
ATOM 4715 C CA . ASN B 1 235 ? 9.641 28.016 -10.547 1 88.75 235 ASN B CA 1
ATOM 4716 C C . ASN B 1 235 ? 8.18 28.141 -10.125 1 88.75 235 ASN B C 1
ATOM 4718 O O . ASN B 1 235 ? 7.391 28.797 -10.797 1 88.75 235 ASN B O 1
ATOM 4722 N N . ASP B 1 236 ? 7.832 27.484 -9.086 1 87.5 236 ASP B N 1
ATOM 4723 C CA . ASP B 1 236 ? 6.477 27.469 -8.555 1 87.5 236 ASP B CA 1
ATOM 4724 C C . ASP B 1 236 ? 5.469 27.062 -9.625 1 87.5 236 ASP B C 1
ATOM 4726 O O . ASP B 1 236 ? 4.418 27.703 -9.773 1 87.5 236 ASP B O 1
ATOM 4730 N N . ASN B 1 237 ? 5.848 26.156 -10.422 1 89.44 237 ASN B N 1
ATOM 4731 C CA . ASN B 1 237 ? 4.969 25.562 -11.43 1 89.44 237 ASN B CA 1
ATOM 4732 C C . ASN B 1 237 ? 4.367 24.25 -10.938 1 89.44 237 ASN B C 1
ATOM 4734 O O . ASN B 1 237 ? 5.02 23.203 -10.992 1 89.44 237 ASN B O 1
ATOM 4738 N N . TRP B 1 238 ? 3.145 24.375 -10.477 1 94.25 238 TRP B N 1
ATOM 4739 C CA . TRP B 1 238 ? 2.5 23.203 -9.891 1 94.25 238 TRP B CA 1
ATOM 4740 C C . TRP B 1 238 ? 1.411 22.656 -10.805 1 94.25 238 TRP B C 1
ATOM 4742 O O . TRP B 1 238 ? 0.273 23.125 -10.781 1 94.25 238 TRP B O 1
ATOM 4752 N N . SER B 1 239 ? 1.774 21.641 -11.617 1 94.12 239 SER B N 1
ATOM 4753 C CA . SER B 1 239 ? 0.809 21.016 -12.516 1 94.12 239 SER B CA 1
ATOM 4754 C C . SER B 1 239 ? -0.051 19.984 -11.781 1 94.12 239 SER B C 1
ATOM 4756 O O . SER B 1 239 ? 0.305 19.531 -10.688 1 94.12 239 SER B O 1
ATOM 4758 N N . SER B 1 240 ? -1.136 19.656 -12.359 1 93.44 240 SER B N 1
ATOM 4759 C CA . SER B 1 240 ? -2.018 18.641 -11.797 1 93.44 240 SER B CA 1
ATOM 4760 C C . SER B 1 240 ? -1.298 17.312 -11.656 1 93.44 240 SER B C 1
ATOM 4762 O O . SER B 1 240 ? -1.488 16.594 -10.672 1 93.44 240 SER B O 1
ATOM 4764 N N . GLU B 1 241 ? -0.507 17 -12.609 1 91.06 241 GLU B N 1
ATOM 4765 C CA . GLU B 1 241 ? 0.257 15.758 -12.578 1 91.06 241 GLU B CA 1
ATOM 4766 C C . GLU B 1 241 ? 1.256 15.758 -11.422 1 91.06 241 GLU B C 1
ATOM 4768 O O . GLU B 1 241 ? 1.381 14.758 -10.703 1 91.06 241 GLU B O 1
ATOM 4773 N N . MET B 1 242 ? 1.925 16.844 -11.328 1 94.19 242 MET B N 1
ATOM 4774 C CA . MET B 1 242 ? 2.877 17 -10.227 1 94.19 242 MET B CA 1
ATOM 4775 C C . MET B 1 242 ? 2.182 16.859 -8.883 1 94.19 242 MET B C 1
ATOM 4777 O O . MET B 1 242 ? 2.652 16.125 -8.008 1 94.19 242 MET B O 1
ATOM 4781 N N . LEU B 1 243 ? 1.029 17.531 -8.742 1 96.31 243 LEU B N 1
ATOM 4782 C CA . LEU B 1 243 ? 0.291 17.484 -7.488 1 96.31 243 LEU B CA 1
ATOM 4783 C C . LEU B 1 243 ? -0.192 16.062 -7.188 1 96.31 243 LEU B C 1
ATOM 4785 O O . LEU B 1 243 ? -0.157 15.625 -6.039 1 96.31 243 LEU B O 1
ATOM 4789 N N . SER B 1 244 ? -0.585 15.375 -8.172 1 94.38 244 SER B N 1
ATOM 4790 C CA . SER B 1 244 ? -1.018 13.984 -8.016 1 94.38 244 SER B CA 1
ATOM 4791 C C . SER B 1 244 ? 0.12 13.109 -7.508 1 94.38 244 SER B C 1
ATOM 4793 O O . SER B 1 244 ? -0.059 12.336 -6.562 1 94.38 244 SER B O 1
ATOM 4795 N N . GLU B 1 245 ? 1.241 13.227 -8.094 1 93.88 245 GLU B N 1
ATOM 4796 C CA . GLU B 1 245 ? 2.389 12.406 -7.703 1 93.88 245 GLU B CA 1
ATOM 4797 C C . GLU B 1 245 ? 2.9 12.805 -6.32 1 93.88 245 GLU B C 1
ATOM 4799 O O . GLU B 1 245 ? 3.346 11.945 -5.551 1 93.88 245 GLU B O 1
ATOM 4804 N N . LEU B 1 246 ? 2.82 14.07 -6.043 1 97 246 LEU B N 1
ATOM 4805 C CA . LEU B 1 246 ? 3.27 14.531 -4.73 1 97 246 LEU B CA 1
ATOM 4806 C C . LEU B 1 246 ? 2.316 14.055 -3.637 1 97 246 LEU B C 1
ATOM 4808 O O . LEU B 1 246 ? 2.744 13.766 -2.516 1 97 246 LEU B O 1
ATOM 4812 N N . GLN B 1 247 ? 1.014 13.977 -3.934 1 96.75 247 GLN B N 1
ATOM 4813 C CA . GLN B 1 247 ? 0.075 13.383 -2.99 1 96.75 247 GLN B CA 1
ATOM 4814 C C . GLN B 1 247 ? 0.437 11.93 -2.701 1 96.75 247 GLN B C 1
ATOM 4816 O O . GLN B 1 247 ? 0.367 11.484 -1.554 1 96.75 247 GLN B O 1
ATOM 4821 N N . GLN B 1 248 ? 0.85 11.258 -3.703 1 95.56 248 GLN B N 1
ATOM 4822 C CA . GLN B 1 248 ? 1.268 9.875 -3.525 1 95.56 248 GLN B CA 1
ATOM 4823 C C . GLN B 1 248 ? 2.537 9.789 -2.684 1 95.56 248 GLN B C 1
ATOM 4825 O O . GLN B 1 248 ? 2.633 8.953 -1.782 1 95.56 248 GLN B O 1
ATOM 4830 N N . ALA B 1 249 ? 3.473 10.656 -3.016 1 97.19 249 ALA B N 1
ATOM 4831 C CA . ALA B 1 249 ? 4.711 10.68 -2.242 1 97.19 249 ALA B CA 1
ATOM 4832 C C . ALA B 1 249 ? 4.434 10.961 -0.769 1 97.19 249 ALA B C 1
ATOM 4834 O O . ALA B 1 249 ? 5.027 10.336 0.112 1 97.19 249 ALA B O 1
ATOM 4835 N N . ALA B 1 250 ? 3.537 11.898 -0.541 1 98.12 250 ALA B N 1
ATOM 4836 C CA . ALA B 1 250 ? 3.16 12.234 0.832 1 98.12 250 ALA B CA 1
ATOM 4837 C C . ALA B 1 250 ? 2.508 11.039 1.524 1 98.12 250 ALA B C 1
ATOM 4839 O O . ALA B 1 250 ? 2.75 10.797 2.709 1 98.12 250 ALA B O 1
ATOM 4840 N N . MET B 1 251 ? 1.69 10.328 0.851 1 97.75 251 MET B N 1
ATOM 4841 C CA . MET B 1 251 ? 1.073 9.125 1.402 1 97.75 251 MET B CA 1
ATOM 4842 C C . MET B 1 251 ? 2.127 8.078 1.732 1 97.75 251 MET B C 1
ATOM 4844 O O . MET B 1 251 ? 2.098 7.477 2.809 1 97.75 251 MET B O 1
ATOM 4848 N N . PHE B 1 252 ? 3.088 7.84 0.778 1 97.81 252 PHE B N 1
ATOM 4849 C CA . PHE B 1 252 ? 4.176 6.906 1.035 1 97.81 252 PHE B CA 1
ATOM 4850 C C . PHE B 1 252 ? 4.945 7.301 2.293 1 97.81 252 PHE B C 1
ATOM 4852 O O . PHE B 1 252 ? 5.191 6.465 3.164 1 97.81 252 PHE B O 1
ATOM 4859 N N . ALA B 1 253 ? 5.27 8.562 2.359 1 98.5 253 ALA B N 1
ATOM 4860 C CA . ALA B 1 253 ? 5.984 9.078 3.523 1 98.5 253 ALA B CA 1
ATOM 4861 C C . ALA B 1 253 ? 5.148 8.93 4.789 1 98.5 253 ALA B C 1
ATOM 4863 O O . ALA B 1 253 ? 5.684 8.68 5.871 1 98.5 253 ALA B O 1
ATOM 4864 N N . GLY B 1 254 ? 3.848 9.164 4.637 1 98 254 GLY B N 1
ATOM 4865 C CA . GLY B 1 254 ? 2.93 8.953 5.746 1 98 254 GLY B CA 1
ATOM 4866 C C . GLY B 1 254 ? 2.939 7.523 6.258 1 98 254 GLY B C 1
ATOM 4867 O O . GLY B 1 254 ? 2.967 7.293 7.469 1 98 254 GLY B O 1
ATOM 4868 N N . TRP B 1 255 ? 2.926 6.562 5.312 1 97.62 255 TRP B N 1
ATOM 4869 C CA . TRP B 1 255 ? 3.049 5.16 5.695 1 97.62 255 TRP B CA 1
ATOM 4870 C C . TRP B 1 255 ? 4.363 4.91 6.426 1 97.62 255 TRP B C 1
ATOM 4872 O O . TRP B 1 255 ? 4.395 4.203 7.438 1 97.62 255 TRP B O 1
ATOM 4882 N N . VAL B 1 256 ? 5.426 5.484 5.977 1 97.69 256 VAL B N 1
ATOM 4883 C CA . VAL B 1 256 ? 6.758 5.289 6.535 1 97.69 256 VAL B CA 1
ATOM 4884 C C . VAL B 1 256 ? 6.793 5.805 7.973 1 97.69 256 VAL B C 1
ATOM 4886 O O . VAL B 1 256 ? 7.195 5.082 8.891 1 97.69 256 VAL B O 1
ATOM 4889 N N . GLN B 1 257 ? 6.324 7.012 8.172 1 96.38 257 GLN B N 1
ATOM 4890 C CA . GLN B 1 257 ? 6.355 7.566 9.523 1 96.38 257 GLN B CA 1
ATOM 4891 C C . GLN B 1 257 ? 5.441 6.781 10.461 1 96.38 257 GLN B C 1
ATOM 4893 O O . GLN B 1 257 ? 5.75 6.621 11.648 1 96.38 257 GLN B O 1
ATOM 4898 N N . ASN B 1 258 ? 4.297 6.32 9.945 1 95.75 258 ASN B N 1
ATOM 4899 C CA . ASN B 1 258 ? 3.326 5.594 10.758 1 95.75 258 ASN B CA 1
ATOM 4900 C C . ASN B 1 258 ? 3.904 4.285 11.289 1 95.75 258 ASN B C 1
ATOM 4902 O O . ASN B 1 258 ? 3.492 3.801 12.344 1 95.75 258 ASN B O 1
ATOM 4906 N N . HIS B 1 259 ? 4.898 3.711 10.586 1 95.81 259 HIS B N 1
ATOM 4907 C CA . HIS B 1 259 ? 5.363 2.371 10.922 1 95.81 259 HIS B CA 1
ATOM 4908 C C . HIS B 1 259 ? 6.789 2.4 11.469 1 95.81 259 HIS B C 1
ATOM 4910 O O . HIS B 1 259 ? 7.184 1.513 12.227 1 95.81 259 HIS B O 1
ATOM 4916 N N . CYS B 1 260 ? 7.562 3.447 11.109 1 96 260 CYS B N 1
ATOM 4917 C CA . CYS B 1 260 ? 8.977 3.473 11.484 1 96 260 CYS B CA 1
ATOM 4918 C C . CYS B 1 260 ? 9.273 4.633 12.422 1 96 260 CYS B C 1
ATOM 4920 O O . CYS B 1 260 ? 10.383 4.742 12.953 1 96 260 CYS B O 1
ATOM 4922 N N . ILE B 1 261 ? 8.312 5.508 12.586 1 94.06 261 ILE B N 1
ATOM 4923 C CA . ILE B 1 261 ? 8.43 6.66 13.469 1 94.06 261 ILE B CA 1
ATOM 4924 C C . ILE B 1 261 ? 9.539 7.586 12.969 1 94.06 261 ILE B C 1
ATOM 4926 O O . ILE B 1 261 ? 10.469 7.141 12.289 1 94.06 261 ILE B O 1
ATOM 4930 N N . VAL B 1 262 ? 9.477 8.734 13.203 1 96.31 262 VAL B N 1
ATOM 4931 C CA . VAL B 1 262 ? 10.43 9.75 12.773 1 96.31 262 VAL B CA 1
ATOM 4932 C C . VAL B 1 262 ? 11.562 9.867 13.789 1 96.31 262 VAL B C 1
ATOM 4934 O O . VAL B 1 262 ? 11.742 8.984 14.625 1 96.31 262 VAL B O 1
ATOM 4937 N N . GLY B 1 263 ? 12.461 10.938 13.656 1 97.81 263 GLY B N 1
ATOM 4938 C CA . GLY B 1 263 ? 13.672 10.992 14.461 1 97.81 263 GLY B CA 1
ATOM 4939 C C . GLY B 1 263 ? 13.953 12.375 15.023 1 97.81 263 GLY B C 1
ATOM 4940 O O . GLY B 1 263 ? 13.047 13.039 15.539 1 97.81 263 GLY B O 1
ATOM 4941 N N . LEU B 1 264 ? 15.203 12.734 14.953 1 98.5 264 LEU B N 1
ATOM 4942 C CA . LEU B 1 264 ? 15.742 13.906 15.633 1 98.5 264 LEU B CA 1
ATOM 4943 C C . LEU B 1 264 ? 15.109 15.188 15.094 1 98.5 264 LEU B C 1
ATOM 4945 O O . LEU B 1 264 ? 14.805 16.109 15.859 1 98.5 264 LEU B O 1
ATOM 4949 N N . SER B 1 265 ? 14.922 15.312 13.82 1 98.19 265 SER B N 1
ATOM 4950 C CA . SER B 1 265 ? 14.312 16.516 13.266 1 98.19 265 SER B CA 1
ATOM 4951 C C . SER B 1 265 ? 12.93 16.766 13.859 1 98.19 265 SER B C 1
ATOM 4953 O O . SER B 1 265 ? 12.648 17.844 14.359 1 98.19 265 SER B O 1
ATOM 4955 N N . HIS B 1 266 ? 12.141 15.734 13.867 1 96.88 266 HIS B N 1
ATOM 4956 C CA . HIS B 1 266 ? 10.789 15.859 14.398 1 96.88 266 HIS B CA 1
ATOM 4957 C C . HIS B 1 266 ? 10.805 16.094 15.898 1 96.88 266 HIS B C 1
ATOM 4959 O O . HIS B 1 266 ? 9.984 16.844 16.422 1 96.88 266 HIS B O 1
ATOM 4965 N N . ALA B 1 267 ? 11.719 15.414 16.562 1 96.56 267 ALA B N 1
ATOM 4966 C CA . ALA B 1 267 ? 11.844 15.633 18 1 96.56 267 ALA B CA 1
ATOM 4967 C C . ALA B 1 267 ? 12.055 17.109 18.312 1 96.56 267 ALA B C 1
ATOM 4969 O O . ALA B 1 267 ? 11.484 17.641 19.266 1 96.56 267 ALA B O 1
ATOM 4970 N N . ILE B 1 268 ? 12.852 17.781 17.516 1 96.56 268 ILE B N 1
ATOM 4971 C CA . ILE B 1 268 ? 13.117 19.203 17.703 1 96.56 268 ILE B CA 1
ATOM 4972 C C . ILE B 1 268 ? 11.93 20.031 17.203 1 96.56 268 ILE B C 1
ATOM 4974 O O . ILE B 1 268 ? 11.445 20.922 17.906 1 96.56 268 ILE B O 1
ATOM 4978 N N . ALA B 1 269 ? 11.414 19.688 16.031 1 94.56 269 ALA B N 1
ATOM 4979 C CA . ALA B 1 269 ? 10.352 20.438 15.383 1 94.56 269 ALA B CA 1
ATOM 4980 C C . ALA B 1 269 ? 9.109 20.516 16.266 1 94.56 269 ALA B C 1
ATOM 4982 O O . ALA B 1 269 ? 8.406 21.531 16.281 1 94.56 269 ALA B O 1
ATOM 4983 N N . HIS B 1 270 ? 8.844 19.438 16.969 1 91.69 270 HIS B N 1
ATOM 4984 C CA . HIS B 1 270 ? 7.684 19.391 17.844 1 91.69 270 HIS B CA 1
ATOM 4985 C C . HIS B 1 270 ? 7.766 20.469 18.922 1 91.69 270 HIS B C 1
ATOM 4987 O O . HIS B 1 270 ? 6.738 20.922 19.438 1 91.69 270 HIS B O 1
ATOM 4993 N N . GLN B 1 271 ? 8.969 20.906 19.219 1 90.94 271 GLN B N 1
ATOM 4994 C CA . GLN B 1 271 ? 9.164 21.922 20.25 1 90.94 271 GLN B CA 1
ATOM 4995 C C . GLN B 1 271 ? 9.039 23.328 19.656 1 90.94 271 GLN B C 1
ATOM 4997 O O . GLN B 1 271 ? 8.836 24.297 20.391 1 90.94 271 GLN B O 1
ATOM 5002 N N . LEU B 1 272 ? 9.125 23.453 18.391 1 90.12 272 LEU B N 1
ATOM 5003 C CA . LEU B 1 272 ? 9.219 24.766 17.75 1 90.12 272 LEU B CA 1
ATOM 5004 C C . LEU B 1 272 ? 7.836 25.312 17.453 1 90.12 272 LEU B C 1
ATOM 5006 O O . LEU B 1 272 ? 7.691 26.516 17.172 1 90.12 272 LEU B O 1
ATOM 5010 N N . GLY B 1 273 ? 6.84 24.422 17.531 1 84.5 273 GLY B N 1
ATOM 5011 C CA . GLY B 1 273 ? 5.473 24.875 17.328 1 84.5 273 GLY B CA 1
ATOM 5012 C C . GLY B 1 273 ? 5.07 26 18.266 1 84.5 273 GLY B C 1
ATOM 5013 O O . GLY B 1 273 ? 4.309 26.891 17.891 1 84.5 273 GLY B O 1
ATOM 5014 N N . THR B 1 274 ? 5.57 26.031 19.453 1 81.44 274 THR B N 1
ATOM 5015 C CA . THR B 1 274 ? 5.234 27.031 20.469 1 81.44 274 THR B CA 1
ATOM 5016 C C . THR B 1 274 ? 5.809 28.391 20.078 1 81.44 274 THR B C 1
ATOM 5018 O O . THR B 1 274 ? 5.41 29.422 20.641 1 81.44 274 THR B O 1
ATOM 5021 N N . PHE B 1 275 ? 6.68 28.406 19.141 1 84 275 PHE B N 1
ATOM 5022 C CA . PHE B 1 275 ? 7.273 29.656 18.672 1 84 275 PHE B CA 1
ATOM 5023 C C . PHE B 1 275 ? 6.676 30.062 17.328 1 84 275 PHE B C 1
ATOM 5025 O O . PHE B 1 275 ? 7.273 30.844 16.594 1 84 275 PHE B O 1
ATOM 5032 N N . ASN B 1 276 ? 5.582 29.391 16.938 1 82.25 276 ASN B N 1
ATOM 5033 C CA . ASN B 1 276 ? 4.801 29.703 15.742 1 82.25 276 ASN B CA 1
ATOM 5034 C C . ASN B 1 276 ? 5.57 29.359 14.469 1 82.25 276 ASN B C 1
ATOM 5036 O O . ASN B 1 276 ? 5.496 30.078 13.477 1 82.25 276 ASN B O 1
ATOM 5040 N N . ILE B 1 277 ? 6.395 28.438 14.578 1 88.25 277 ILE B N 1
ATOM 5041 C CA . ILE B 1 277 ? 7.055 27.891 13.398 1 88.25 277 ILE B CA 1
ATOM 5042 C C . ILE B 1 277 ? 6.285 26.672 12.891 1 88.25 277 ILE B C 1
ATOM 5044 O O . ILE B 1 277 ? 6.129 25.688 13.617 1 88.25 277 ILE B O 1
ATOM 5048 N N . GLY B 1 278 ? 5.781 26.75 11.711 1 87.94 278 GLY B N 1
ATOM 5049 C CA . GLY B 1 278 ? 5.004 25.656 11.141 1 87.94 278 GLY B CA 1
ATOM 5050 C C . GLY B 1 278 ? 5.762 24.344 11.109 1 87.94 278 GLY B C 1
ATOM 5051 O O . GLY B 1 278 ? 6.973 24.328 10.883 1 87.94 278 GLY B O 1
ATOM 5052 N N . HIS B 1 279 ? 5.105 23.266 11.32 1 90.31 279 HIS B N 1
ATOM 5053 C CA . HIS B 1 279 ? 5.68 21.938 11.445 1 90.31 279 HIS B CA 1
ATOM 5054 C C . HIS B 1 279 ? 6.52 21.578 10.227 1 90.31 279 HIS B C 1
ATOM 5056 O O . HIS B 1 279 ? 7.684 21.203 10.359 1 90.31 279 HIS B O 1
ATOM 5062 N N . GLY B 1 280 ? 5.941 21.75 9.008 1 93.12 280 GLY B N 1
ATOM 5063 C CA . GLY B 1 280 ? 6.648 21.438 7.777 1 93.12 280 GLY B CA 1
ATOM 5064 C C . GLY B 1 280 ? 7.867 22.312 7.543 1 93.12 280 GLY B C 1
ATOM 5065 O O . GLY B 1 280 ? 8.898 21.828 7.074 1 93.12 280 GLY B O 1
ATOM 5066 N N . LEU B 1 281 ? 7.73 23.578 7.883 1 93.88 281 LEU B N 1
ATOM 5067 C CA . LEU B 1 281 ? 8.852 24.5 7.754 1 93.88 281 LEU B CA 1
ATOM 5068 C C . LEU B 1 281 ? 9.969 24.141 8.719 1 93.88 281 LEU B C 1
ATOM 5070 O O . LEU B 1 281 ? 11.141 24.094 8.336 1 93.88 281 LEU B O 1
ATOM 5074 N N . ALA B 1 282 ? 9.594 23.859 9.938 1 93.88 282 ALA B N 1
ATOM 5075 C CA . ALA B 1 282 ? 10.586 23.5 10.953 1 93.88 282 ALA B CA 1
ATOM 5076 C C . ALA B 1 282 ? 11.398 22.281 10.508 1 93.88 282 ALA B C 1
ATOM 5078 O O . ALA B 1 282 ? 12.633 22.328 10.508 1 93.88 282 ALA B O 1
ATOM 5079 N N . ASN B 1 283 ? 10.727 21.25 10.102 1 96.5 283 ASN B N 1
ATOM 5080 C CA . ASN B 1 283 ? 11.43 20.031 9.672 1 96.5 283 ASN B CA 1
ATOM 5081 C C . ASN B 1 283 ? 12.297 20.297 8.445 1 96.5 283 ASN B C 1
ATOM 5083 O O . ASN B 1 283 ? 13.414 19.797 8.352 1 96.5 283 ASN B O 1
ATOM 5087 N N . GLY B 1 284 ? 11.742 21.047 7.504 1 96.38 284 GLY B N 1
ATOM 5088 C CA . GLY B 1 284 ? 12.508 21.375 6.312 1 96.38 284 GLY B CA 1
ATOM 5089 C C . GLY B 1 284 ? 13.812 22.094 6.617 1 96.38 284 GLY B C 1
ATOM 5090 O O . GLY B 1 284 ? 14.836 21.812 5.992 1 96.38 284 GLY B O 1
ATOM 5091 N N . LEU B 1 285 ? 13.797 22.953 7.586 1 95.12 285 LEU B N 1
ATOM 5092 C CA . LEU B 1 285 ? 14.969 23.734 7.945 1 95.12 285 LEU B CA 1
ATOM 5093 C C . LEU B 1 285 ? 15.953 22.906 8.758 1 95.12 285 LEU B C 1
ATOM 5095 O O . LEU B 1 285 ? 17.172 23.078 8.641 1 95.12 285 LEU B O 1
ATOM 5099 N N . LEU B 1 286 ? 15.469 22 9.5 1 96.62 286 LEU B N 1
ATOM 5100 C CA . LEU B 1 286 ? 16.297 21.234 10.43 1 96.62 286 LEU B CA 1
ATOM 5101 C C . LEU B 1 286 ? 16.984 20.078 9.719 1 96.62 286 LEU B C 1
ATOM 5103 O O . LEU B 1 286 ? 18.078 19.672 10.102 1 96.62 286 LEU B O 1
ATOM 5107 N N . MET B 1 287 ? 16.422 19.531 8.688 1 97.94 287 MET B N 1
ATOM 5108 C CA . MET B 1 287 ? 16.766 18.234 8.109 1 97.94 287 MET B CA 1
ATOM 5109 C C . MET B 1 287 ? 18.219 18.25 7.609 1 97.94 287 MET B C 1
ATOM 5111 O O . MET B 1 287 ? 18.969 17.297 7.844 1 97.94 287 MET B O 1
ATOM 5115 N N . PRO B 1 288 ? 18.656 19.312 6.895 1 97.5 288 PRO B N 1
ATOM 5116 C CA . PRO B 1 288 ? 20.062 19.281 6.449 1 97.5 288 PRO B CA 1
ATOM 5117 C C . PRO B 1 288 ? 21.047 19.094 7.598 1 97.5 288 PRO B C 1
ATOM 5119 O O . PRO B 1 288 ? 21.938 18.25 7.504 1 97.5 288 PRO B O 1
ATOM 5122 N N . ALA B 1 289 ? 20.828 19.781 8.688 1 97.38 289 ALA B N 1
ATOM 5123 C CA . ALA B 1 289 ? 21.703 19.656 9.844 1 97.38 289 ALA B CA 1
ATOM 5124 C C . ALA B 1 289 ? 21.562 18.281 10.492 1 97.38 289 ALA B C 1
ATOM 5126 O O . ALA B 1 289 ? 22.562 17.703 10.938 1 97.38 289 ALA B O 1
ATOM 5127 N N . VAL B 1 290 ? 20.375 17.766 10.57 1 98.5 290 VAL B N 1
ATOM 5128 C CA . VAL B 1 290 ? 20.109 16.469 11.188 1 98.5 290 VAL B CA 1
ATOM 5129 C C . VAL B 1 290 ? 20.766 15.367 10.359 1 98.5 290 VAL B C 1
ATOM 5131 O O . VAL B 1 290 ? 21.359 14.438 10.906 1 98.5 290 VAL B O 1
ATOM 5134 N N . ILE B 1 291 ? 20.625 15.422 9 1 98.62 291 ILE B N 1
ATOM 5135 C CA . ILE B 1 291 ? 21.25 14.453 8.109 1 98.62 291 ILE B CA 1
ATOM 5136 C C . ILE B 1 291 ? 22.766 14.461 8.328 1 98.62 291 ILE B C 1
ATOM 5138 O O . ILE B 1 291 ? 23.391 13.406 8.492 1 98.62 291 ILE B O 1
ATOM 5142 N N . ASN B 1 292 ? 23.375 15.664 8.414 1 98.19 292 ASN B N 1
ATOM 5143 C CA . ASN B 1 292 ? 24.812 15.781 8.648 1 98.19 292 ASN B CA 1
ATOM 5144 C C . ASN B 1 292 ? 25.203 15.195 10 1 98.19 292 ASN B C 1
ATOM 5146 O O . ASN B 1 292 ? 26.234 14.531 10.117 1 98.19 292 ASN B O 1
ATOM 5150 N N . PHE B 1 293 ? 24.422 15.469 10.992 1 98.31 293 PHE B N 1
ATOM 5151 C CA . PHE B 1 293 ? 24.688 14.938 12.32 1 98.31 293 PHE B CA 1
ATOM 5152 C C . PHE B 1 293 ? 24.688 13.414 12.297 1 98.31 293 PHE B C 1
ATOM 5154 O O . PHE B 1 293 ? 25.625 12.781 12.789 1 98.31 293 PHE B O 1
ATOM 5161 N N . ASN B 1 294 ? 23.609 12.766 11.703 1 98.5 294 ASN B N 1
ATOM 5162 C CA . ASN B 1 294 ? 23.469 11.312 11.688 1 98.5 294 ASN B CA 1
ATOM 5163 C C . ASN B 1 294 ? 24.562 10.656 10.828 1 98.5 294 ASN B C 1
ATOM 5165 O O . ASN B 1 294 ? 24.984 9.539 11.109 1 98.5 294 ASN B O 1
ATOM 5169 N N . TYR B 1 295 ? 25.031 11.391 9.812 1 97.38 295 TYR B N 1
ATOM 5170 C CA . TYR B 1 295 ? 26.047 10.883 8.898 1 97.38 295 TYR B CA 1
ATOM 5171 C C . TYR B 1 295 ? 27.359 10.609 9.633 1 97.38 295 TYR B C 1
ATOM 5173 O O . TYR B 1 295 ? 28.234 9.898 9.125 1 97.38 295 TYR B O 1
ATOM 5181 N N . ARG B 1 296 ? 27.516 11.102 10.805 1 95.88 296 ARG B N 1
ATOM 5182 C CA . ARG B 1 296 ? 28.75 10.938 11.578 1 95.88 296 ARG B CA 1
ATOM 5183 C C . ARG B 1 296 ? 28.938 9.492 12.016 1 95.88 296 ARG B C 1
ATOM 5185 O O . ARG B 1 296 ? 30.047 9.07 12.305 1 95.88 296 ARG B O 1
ATOM 5192 N N . GLU B 1 297 ? 27.859 8.789 12.125 1 97.25 297 GLU B N 1
ATOM 5193 C CA . GLU B 1 297 ? 27.906 7.387 12.516 1 97.25 297 GLU B CA 1
ATOM 5194 C C . GLU B 1 297 ? 27.828 6.473 11.297 1 97.25 297 GLU B C 1
ATOM 5196 O O . GLU B 1 297 ? 26.969 6.637 10.438 1 97.25 297 GLU B O 1
ATOM 5201 N N . HIS B 1 298 ? 28.625 5.535 11.188 1 97.12 298 HIS B N 1
ATOM 5202 C CA . HIS B 1 298 ? 28.859 4.727 10 1 97.12 298 HIS B CA 1
ATOM 5203 C C . HIS B 1 298 ? 27.594 3.975 9.594 1 97.12 298 HIS B C 1
ATOM 5205 O O . HIS B 1 298 ? 27.234 3.953 8.414 1 97.12 298 HIS B O 1
ATOM 5211 N N . THR B 1 299 ? 26.969 3.379 10.523 1 96.5 299 THR B N 1
ATOM 5212 C CA . THR B 1 299 ? 25.766 2.604 10.211 1 96.5 299 THR B CA 1
ATOM 5213 C C . THR B 1 299 ? 24.672 3.5 9.656 1 96.5 299 THR B C 1
ATOM 5215 O O . THR B 1 299 ? 24.016 3.15 8.672 1 96.5 299 THR B O 1
ATOM 5218 N N . ALA B 1 300 ? 24.484 4.629 10.242 1 97.56 300 ALA B N 1
ATOM 5219 C CA . ALA B 1 300 ? 23.484 5.594 9.758 1 97.56 300 ALA B CA 1
ATOM 5220 C C . ALA B 1 300 ? 23.875 6.125 8.383 1 97.56 300 ALA B C 1
ATOM 5222 O O . ALA B 1 300 ? 23.016 6.234 7.492 1 97.56 300 ALA B O 1
ATOM 5223 N N . ALA B 1 301 ? 25.141 6.438 8.203 1 98.12 301 ALA B N 1
ATOM 5224 C CA . ALA B 1 301 ? 25.625 6.941 6.922 1 98.12 301 ALA B CA 1
ATOM 5225 C C . ALA B 1 301 ? 25.344 5.945 5.797 1 98.12 301 ALA B C 1
ATOM 5227 O O . ALA B 1 301 ? 24.953 6.34 4.699 1 98.12 301 ALA B O 1
ATOM 5228 N N . THR B 1 302 ? 25.562 4.715 6.109 1 97.69 302 THR B N 1
ATOM 5229 C CA . THR B 1 302 ? 25.328 3.662 5.125 1 97.69 302 THR B CA 1
ATOM 5230 C C . THR B 1 302 ? 23.859 3.617 4.711 1 97.69 302 THR B C 1
ATOM 5232 O O . THR B 1 302 ? 23.562 3.451 3.529 1 97.69 302 THR B O 1
ATOM 5235 N N . LYS B 1 303 ? 22.969 3.773 5.625 1 97.5 303 LYS B N 1
ATOM 5236 C CA . LYS B 1 303 ? 21.547 3.787 5.316 1 97.5 303 LYS B CA 1
ATOM 5237 C C . LYS B 1 303 ? 21.188 4.988 4.449 1 97.5 303 LYS B C 1
ATOM 5239 O O . LYS B 1 303 ? 20.391 4.863 3.508 1 97.5 303 LYS B O 1
ATOM 5244 N N . TYR B 1 304 ? 21.766 6.141 4.801 1 98.44 304 TYR B N 1
ATOM 5245 C CA . TYR B 1 304 ? 21.531 7.32 3.977 1 98.44 304 TYR B CA 1
ATOM 5246 C C . TYR B 1 304 ? 22.016 7.102 2.551 1 98.44 304 TYR B C 1
ATOM 5248 O O . TYR B 1 304 ? 21.344 7.48 1.591 1 98.44 304 TYR B O 1
ATOM 5256 N N . GLU B 1 305 ? 23.156 6.504 2.42 1 98 305 GLU B N 1
ATOM 5257 C CA . GLU B 1 305 ? 23.719 6.25 1.101 1 98 305 GLU B CA 1
ATOM 5258 C C . GLU B 1 305 ? 22.844 5.297 0.295 1 98 305 GLU B C 1
ATOM 5260 O O . GLU B 1 305 ? 22.672 5.473 -0.913 1 98 305 GLU B O 1
ATOM 5265 N N . GLN B 1 306 ? 22.328 4.344 0.978 1 95 306 GLN B N 1
ATOM 5266 C CA . GLN B 1 306 ? 21.422 3.408 0.32 1 95 306 GLN B CA 1
ATOM 5267 C C . GLN B 1 306 ? 20.156 4.113 -0.157 1 95 306 GLN B C 1
ATOM 5269 O O . GLN B 1 306 ? 19.703 3.885 -1.278 1 95 306 GLN B O 1
ATOM 5274 N N . LEU B 1 307 ? 19.594 4.922 0.684 1 97.06 307 LEU B N 1
ATOM 5275 C CA . LEU B 1 307 ? 18.406 5.688 0.315 1 97.06 307 LEU B CA 1
ATOM 5276 C C . LEU B 1 307 ? 18.672 6.559 -0.906 1 97.06 307 LEU B C 1
ATOM 5278 O O . LEU B 1 307 ? 17.875 6.598 -1.839 1 97.06 307 LEU B O 1
ATOM 5282 N N . ILE B 1 308 ? 19.797 7.246 -0.856 1 97.38 308 ILE B N 1
ATOM 5283 C CA . ILE B 1 308 ? 20.188 8.148 -1.934 1 97.38 308 ILE B CA 1
ATOM 5284 C C . ILE B 1 308 ? 20.312 7.371 -3.24 1 97.38 308 ILE B C 1
ATOM 5286 O O . ILE B 1 308 ? 19.719 7.746 -4.254 1 97.38 308 ILE B O 1
ATOM 5290 N N . TYR B 1 309 ? 20.938 6.281 -3.154 1 92.69 309 TYR B N 1
ATOM 5291 C CA . TYR B 1 309 ? 21.188 5.453 -4.332 1 92.69 309 TYR B CA 1
ATOM 5292 C C . TYR B 1 309 ? 19.875 4.879 -4.867 1 92.69 309 TYR B C 1
ATOM 5294 O O . TYR B 1 309 ? 19.578 5.02 -6.055 1 92.69 309 TYR B O 1
ATOM 5302 N N . LYS B 1 310 ? 19.125 4.348 -3.982 1 89.69 310 LYS B N 1
ATOM 5303 C CA . LYS B 1 310 ? 17.922 3.631 -4.391 1 89.69 310 LYS B CA 1
ATOM 5304 C C . LYS B 1 310 ? 16.828 4.602 -4.828 1 89.69 310 LYS B C 1
ATOM 5306 O O . LYS B 1 310 ? 15.891 4.215 -5.527 1 89.69 310 LYS B O 1
ATOM 5311 N N . SER B 1 311 ? 16.891 5.855 -4.434 1 93.25 311 SER B N 1
ATOM 5312 C CA . SER B 1 311 ? 15.898 6.859 -4.824 1 93.25 311 SER B CA 1
ATOM 5313 C C . SER B 1 311 ? 16.312 7.566 -6.113 1 93.25 311 SER B C 1
ATOM 5315 O O . SER B 1 311 ? 15.578 8.422 -6.617 1 93.25 311 SER B O 1
ATOM 5317 N N . GLY B 1 312 ? 17.469 7.281 -6.602 1 89.38 312 GLY B N 1
ATOM 5318 C CA . GLY B 1 312 ? 17.922 7.836 -7.871 1 89.38 312 GLY B CA 1
ATOM 5319 C C . GLY B 1 312 ? 18.609 9.18 -7.727 1 89.38 312 GLY B C 1
ATOM 5320 O O . GLY B 1 312 ? 18.719 9.938 -8.695 1 89.38 312 GLY B O 1
ATOM 5321 N N . LEU B 1 313 ? 18.984 9.547 -6.52 1 95.44 313 LEU B N 1
ATOM 5322 C CA . LEU B 1 313 ? 19.75 10.773 -6.316 1 95.44 313 LEU B CA 1
ATOM 5323 C C . LEU B 1 313 ? 21.234 10.531 -6.574 1 95.44 313 LEU B C 1
ATOM 5325 O O . LEU B 1 313 ? 21.734 9.43 -6.344 1 95.44 313 LEU B O 1
ATOM 5329 N N . PRO B 1 314 ? 21.953 11.547 -7 1 96.06 314 PRO B N 1
ATOM 5330 C CA . PRO B 1 314 ? 23.359 11.359 -7.312 1 96.06 314 PRO B CA 1
ATOM 5331 C C . PRO B 1 314 ? 24.25 11.289 -6.066 1 96.06 314 PRO B C 1
ATOM 5333 O O . PRO B 1 314 ? 25.281 10.633 -6.078 1 96.06 314 PRO B O 1
ATOM 5336 N N . ASN B 1 315 ? 23.922 12.039 -5.031 1 97.56 315 ASN B N 1
ATOM 5337 C CA . ASN B 1 315 ? 24.734 12.094 -3.82 1 97.56 315 ASN B CA 1
ATOM 5338 C C . ASN B 1 315 ? 23.984 12.773 -2.676 1 97.56 315 ASN B C 1
ATOM 5340 O O . ASN B 1 315 ? 22.828 13.172 -2.83 1 97.56 315 ASN B O 1
ATOM 5344 N N . LYS B 1 316 ? 24.641 12.859 -1.559 1 98 316 LYS B N 1
ATOM 5345 C CA . LYS B 1 316 ? 24.078 13.453 -0.351 1 98 316 LYS B CA 1
ATOM 5346 C C . LYS B 1 316 ? 23.734 14.93 -0.565 1 98 316 LYS B C 1
ATOM 5348 O O . LYS B 1 316 ? 22.719 15.414 -0.089 1 98 316 LYS B O 1
ATOM 5353 N N . GLU B 1 317 ? 24.531 15.641 -1.295 1 98.06 317 GLU B N 1
ATOM 5354 C CA . GLU B 1 317 ? 24.344 17.062 -1.541 1 98.06 317 GLU B CA 1
ATOM 5355 C C . GLU B 1 317 ? 23.016 17.312 -2.26 1 98.06 317 GLU B C 1
ATOM 5357 O O . GLU B 1 317 ? 22.344 18.312 -1.989 1 98.06 317 GLU B O 1
ATOM 5362 N N . ALA B 1 318 ? 22.672 16.422 -3.141 1 97.81 318 ALA B N 1
ATOM 5363 C CA . ALA B 1 318 ? 21.406 16.562 -3.854 1 97.81 318 ALA B CA 1
ATOM 5364 C C . ALA B 1 318 ? 20.219 16.453 -2.896 1 97.81 318 ALA B C 1
ATOM 5366 O O . ALA B 1 318 ? 19.219 17.141 -3.066 1 97.81 318 ALA B O 1
ATOM 5367 N N . LEU B 1 319 ? 20.391 15.609 -1.931 1 97.88 319 LEU B N 1
ATOM 5368 C CA . LEU B 1 319 ? 19.344 15.445 -0.919 1 97.88 319 LEU B CA 1
ATOM 5369 C C . LEU B 1 319 ? 19.203 16.703 -0.071 1 97.88 319 LEU B C 1
ATOM 5371 O O . LEU B 1 319 ? 18.094 17.156 0.189 1 97.88 319 LEU B O 1
ATOM 5375 N N . LEU B 1 320 ? 20.344 17.312 0.32 1 97.88 320 LEU B N 1
ATOM 5376 C CA . LEU B 1 320 ? 20.344 18.531 1.115 1 97.88 320 LEU B CA 1
ATOM 5377 C C . LEU B 1 320 ? 19.781 19.703 0.315 1 97.88 320 LEU B C 1
ATOM 5379 O O . LEU B 1 320 ? 19.031 20.531 0.854 1 97.88 320 LEU B O 1
ATOM 5383 N N . GLU B 1 321 ? 20.078 19.734 -0.929 1 96.94 321 GLU B N 1
ATOM 5384 C CA . GLU B 1 321 ? 19.625 20.812 -1.815 1 96.94 321 GLU B CA 1
ATOM 5385 C C . GLU B 1 321 ? 18.109 20.797 -1.988 1 96.94 321 GLU B C 1
ATOM 5387 O O . GLU B 1 321 ? 17.5 21.828 -2.225 1 96.94 321 GLU B O 1
ATOM 5392 N N . LEU B 1 322 ? 17.5 19.609 -1.912 1 97.19 322 LEU B N 1
ATOM 5393 C CA . LEU B 1 322 ? 16.047 19.531 -2.008 1 97.19 322 LEU B CA 1
ATOM 5394 C C . LEU B 1 322 ? 15.383 20.359 -0.926 1 97.19 322 LEU B C 1
ATOM 5396 O O . LEU B 1 322 ? 14.391 21.047 -1.191 1 97.19 322 LEU B O 1
ATOM 5400 N N . PHE B 1 323 ? 15.945 20.297 0.297 1 97.19 323 PHE B N 1
ATOM 5401 C CA . PHE B 1 323 ? 15.367 21.078 1.388 1 97.19 323 PHE B CA 1
ATOM 5402 C C . PHE B 1 323 ? 15.586 22.562 1.164 1 97.19 323 PHE B C 1
ATOM 5404 O O . PHE B 1 323 ? 14.719 23.391 1.479 1 97.19 323 PHE B O 1
ATOM 5411 N N . GLU B 1 324 ? 16.703 22.891 0.61 1 95 324 GLU B N 1
ATOM 5412 C CA . GLU B 1 324 ? 17.016 24.297 0.326 1 95 324 GLU B CA 1
ATOM 5413 C C . GLU B 1 324 ? 16.031 24.875 -0.687 1 95 324 GLU B C 1
ATOM 5415 O O . GLU B 1 324 ? 15.531 25.984 -0.51 1 95 324 GLU B O 1
ATOM 5420 N N . VAL B 1 325 ? 15.75 24.125 -1.685 1 95.62 325 VAL B N 1
ATOM 5421 C CA . VAL B 1 325 ? 14.852 24.609 -2.732 1 95.62 325 VAL B CA 1
ATOM 5422 C C . VAL B 1 325 ? 13.43 24.703 -2.186 1 95.62 325 VAL B C 1
ATOM 5424 O O . VAL B 1 325 ? 12.672 25.609 -2.568 1 95.62 325 VAL B O 1
ATOM 5427 N N . LEU B 1 326 ? 13.078 23.844 -1.288 1 96.44 326 LEU B N 1
ATOM 5428 C CA . LEU B 1 326 ? 11.711 23.781 -0.782 1 96.44 326 LEU B CA 1
ATOM 5429 C C . LEU B 1 326 ? 11.461 24.859 0.26 1 96.44 326 LEU B C 1
ATOM 5431 O O . LEU B 1 326 ? 10.43 25.531 0.228 1 96.44 326 LEU B O 1
ATOM 5435 N N . VAL B 1 327 ? 12.5 25.125 1.191 1 94.81 327 VAL B N 1
ATOM 5436 C CA . VAL B 1 327 ? 12.141 25.984 2.32 1 94.81 327 VAL B CA 1
ATOM 5437 C C . VAL B 1 327 ? 13.188 27.078 2.5 1 94.81 327 VAL B C 1
ATOM 5439 O O . VAL B 1 327 ? 13.055 27.938 3.367 1 94.81 327 VAL B O 1
ATOM 5442 N N . GLY B 1 328 ? 14.234 27.109 1.702 1 89.69 328 GLY B N 1
ATOM 5443 C CA . GLY B 1 328 ? 15.328 28.062 1.865 1 89.69 328 GLY B CA 1
ATOM 5444 C C . GLY B 1 328 ? 14.883 29.5 1.862 1 89.69 328 GLY B C 1
ATOM 5445 O O . GLY B 1 328 ? 15.375 30.312 2.65 1 89.69 328 GLY B O 1
ATOM 5446 N N . GLU B 1 329 ? 13.914 29.812 1.119 1 87.31 329 GLU B N 1
ATOM 5447 C CA . GLU B 1 329 ? 13.43 31.188 0.977 1 87.31 329 GLU B CA 1
ATOM 5448 C C . GLU B 1 329 ? 12.539 31.578 2.148 1 87.31 329 GLU B C 1
ATOM 5450 O O . GLU B 1 329 ? 12.227 32.75 2.332 1 87.31 329 GLU B O 1
ATOM 5455 N N . GLN B 1 330 ? 12.18 30.641 2.9 1 85.44 330 GLN B N 1
ATOM 5456 C CA . GLN B 1 330 ? 11.25 30.906 3.998 1 85.44 330 GLN B CA 1
ATOM 5457 C C . GLN B 1 330 ? 11.977 30.875 5.344 1 85.44 330 GLN B C 1
ATOM 5459 O O . GLN B 1 330 ? 11.336 30.812 6.395 1 85.44 330 GLN B O 1
ATOM 5464 N N . LYS B 1 331 ? 13.25 30.859 5.234 1 78.56 331 LYS B N 1
ATOM 5465 C CA . LYS B 1 331 ? 14.031 30.828 6.465 1 78.56 331 LYS B CA 1
ATOM 5466 C C . LYS B 1 331 ? 13.68 32 7.367 1 78.56 331 LYS B C 1
ATOM 5468 O O . LYS B 1 331 ? 13.531 33.125 6.891 1 78.56 331 LYS B O 1
ATOM 5473 N N . THR B 1 332 ? 13.125 31.625 8.445 1 72.5 332 THR B N 1
ATOM 5474 C CA . THR B 1 332 ? 12.742 32.625 9.414 1 72.5 332 THR B CA 1
ATOM 5475 C C . THR B 1 332 ? 13.891 32.938 10.375 1 72.5 332 THR B C 1
ATOM 5477 O O . THR B 1 332 ? 14.789 32.094 10.547 1 72.5 332 THR B O 1
ATOM 5480 N N . ASP B 1 333 ? 13.984 34.156 10.758 1 69.62 333 ASP B N 1
ATOM 5481 C CA . ASP B 1 333 ? 14.953 34.531 11.773 1 69.62 333 ASP B CA 1
ATOM 5482 C C . ASP B 1 333 ? 14.539 34.031 13.156 1 69.62 333 ASP B C 1
ATOM 5484 O O . ASP B 1 333 ? 13.75 34.656 13.844 1 69.62 333 ASP B O 1
ATOM 5488 N N . MET B 1 334 ? 14.805 32.781 13.305 1 75.19 334 MET B N 1
ATOM 5489 C CA . MET B 1 334 ? 14.547 32.219 14.617 1 75.19 334 MET B CA 1
ATOM 5490 C C . MET B 1 334 ? 15.617 32.656 15.625 1 75.19 334 MET B C 1
ATOM 5492 O O . MET B 1 334 ? 16.812 32.5 15.367 1 75.19 334 MET B O 1
ATOM 5496 N N . HIS B 1 335 ? 15.289 33.5 16.562 1 82.69 335 HIS B N 1
ATOM 5497 C CA . HIS B 1 335 ? 16.203 33.875 17.625 1 82.69 335 HIS B CA 1
ATOM 5498 C C . HIS B 1 335 ? 15.758 33.312 18.969 1 82.69 335 HIS B C 1
ATOM 5500 O O . HIS B 1 335 ? 14.648 33.594 19.422 1 82.69 335 HIS B O 1
ATOM 5506 N N . PHE B 1 336 ? 16.594 32.406 19.469 1 90.62 336 PHE B N 1
ATOM 5507 C CA . PHE B 1 336 ? 16.281 31.781 20.75 1 90.62 336 PHE B CA 1
ATOM 5508 C C . PHE B 1 336 ? 17.281 32.219 21.812 1 90.62 336 PHE B C 1
ATOM 5510 O O . PHE B 1 336 ? 18.469 32.312 21.547 1 90.62 336 PHE B O 1
ATOM 5517 N N . SER B 1 337 ? 16.766 32.5 22.969 1 92.88 337 SER B N 1
ATOM 5518 C CA . SER B 1 337 ? 17.656 32.688 24.125 1 92.88 337 SER B CA 1
ATOM 5519 C C . SER B 1 337 ? 18.297 31.375 24.547 1 92.88 337 SER B C 1
ATOM 5521 O O . SER B 1 337 ? 17.859 30.297 24.109 1 92.88 337 SER B O 1
ATOM 5523 N N . GLU B 1 338 ? 19.328 31.516 25.344 1 94.31 338 GLU B N 1
ATOM 5524 C CA . GLU B 1 338 ? 19.984 30.328 25.844 1 94.31 338 GLU B CA 1
ATOM 5525 C C . GLU B 1 338 ? 19 29.469 26.656 1 94.31 338 GLU B C 1
ATOM 5527 O O . GLU B 1 338 ? 19.062 28.234 26.625 1 94.31 338 GLU B O 1
ATOM 5532 N N . GLN B 1 339 ? 18.203 30.125 27.359 1 95.5 339 GLN B N 1
ATOM 5533 C CA . GLN B 1 339 ? 17.203 29.406 28.141 1 95.5 339 GLN B CA 1
ATOM 5534 C C . GLN B 1 339 ? 16.203 28.688 27.25 1 95.5 339 GLN B C 1
ATOM 5536 O O . GLN B 1 339 ? 15.836 27.547 27.531 1 95.5 339 GLN B O 1
ATOM 5541 N N . GLN B 1 340 ? 15.773 29.344 26.234 1 94 340 GLN B N 1
ATOM 5542 C CA . GLN B 1 340 ? 14.859 28.734 25.281 1 94 340 GLN B CA 1
ATOM 5543 C C . GLN B 1 340 ? 15.5 27.531 24.594 1 94 340 GLN B C 1
ATOM 5545 O O . GLN B 1 340 ? 14.867 26.484 24.438 1 94 340 GLN B O 1
ATOM 5550 N N . LEU B 1 341 ? 16.719 27.703 24.203 1 95.5 341 LEU B N 1
ATOM 5551 C CA . LEU B 1 341 ? 17.453 26.625 23.562 1 95.5 341 LEU B CA 1
ATOM 5552 C C . LEU B 1 341 ? 17.562 25.422 24.484 1 95.5 341 LEU B C 1
ATOM 5554 O O . LEU B 1 341 ? 17.422 24.266 24.047 1 95.5 341 LEU B O 1
ATOM 5558 N N . THR B 1 342 ? 17.812 25.688 25.75 1 96.38 342 THR B N 1
ATOM 5559 C CA . THR B 1 342 ? 17.922 24.609 26.734 1 96.38 342 THR B CA 1
ATOM 5560 C C . THR B 1 342 ? 16.594 23.875 26.875 1 96.38 342 THR B C 1
ATOM 5562 O O . THR B 1 342 ? 16.562 22.641 26.906 1 96.38 342 THR B O 1
ATOM 5565 N N . THR B 1 343 ? 15.57 24.641 26.906 1 94.75 343 THR B N 1
ATOM 5566 C CA . THR B 1 343 ? 14.234 24.062 27.031 1 94.75 343 THR B CA 1
ATOM 5567 C C . THR B 1 343 ? 13.898 23.203 25.812 1 94.75 343 THR B C 1
ATOM 5569 O O . THR B 1 343 ? 13.383 22.094 25.953 1 94.75 343 THR B O 1
ATOM 5572 N N . ILE B 1 344 ? 14.164 23.75 24.672 1 94.75 344 ILE B N 1
ATOM 5573 C CA . ILE B 1 344 ? 13.938 23.016 23.422 1 94.75 344 ILE B CA 1
ATOM 5574 C C . ILE B 1 344 ? 14.711 21.703 23.438 1 94.75 344 ILE B C 1
ATOM 5576 O O . ILE B 1 344 ? 14.164 20.641 23.125 1 94.75 344 ILE B O 1
ATOM 5580 N N . ALA B 1 345 ? 15.938 21.781 23.812 1 97.31 345 ALA B N 1
ATOM 5581 C CA . ALA B 1 345 ? 16.812 20.609 23.812 1 97.31 345 ALA B CA 1
ATOM 5582 C C . ALA B 1 345 ? 16.328 19.562 24.797 1 97.31 345 ALA B C 1
ATOM 5584 O O . ALA B 1 345 ? 16.281 18.375 24.469 1 97.31 345 ALA B O 1
ATOM 5585 N N . GLU B 1 346 ? 15.984 19.969 26 1 96.06 346 GLU B N 1
ATOM 5586 C CA . GLU B 1 346 ? 15.5 19.047 27.031 1 96.06 346 GLU B CA 1
ATOM 5587 C C . GLU B 1 346 ? 14.219 18.344 26.578 1 96.06 346 GLU B C 1
ATOM 5589 O O . GLU B 1 346 ? 14.094 17.125 26.719 1 96.06 346 GLU B O 1
ATOM 5594 N N . ASN B 1 347 ? 13.352 19.094 26.047 1 94.25 347 ASN B N 1
ATOM 5595 C CA . ASN B 1 347 ? 12.078 18.547 25.609 1 94.25 347 ASN B CA 1
ATOM 5596 C C . ASN B 1 347 ? 12.258 17.625 24.406 1 94.25 347 ASN B C 1
ATOM 5598 O O . ASN B 1 347 ? 11.547 16.625 24.266 1 94.25 347 ASN B O 1
ATOM 5602 N N . ALA B 1 348 ? 13.141 17.969 23.484 1 95.75 348 ALA B N 1
ATOM 5603 C CA . ALA B 1 348 ? 13.406 17.141 22.312 1 95.75 348 ALA B CA 1
ATOM 5604 C C . ALA B 1 348 ? 13.914 15.766 22.719 1 95.75 348 ALA B C 1
ATOM 5606 O O . ALA B 1 348 ? 13.555 14.758 22.094 1 95.75 348 ALA B O 1
ATOM 5607 N N . LEU B 1 349 ? 14.758 15.734 23.75 1 96.25 349 LEU B N 1
ATOM 5608 C CA . LEU B 1 349 ? 15.297 14.469 24.234 1 96.25 349 LEU B CA 1
ATOM 5609 C C . LEU B 1 349 ? 14.195 13.578 24.797 1 96.25 349 LEU B C 1
ATOM 5611 O O . LEU B 1 349 ? 14.297 12.344 24.734 1 96.25 349 LEU B O 1
ATOM 5615 N N . LEU B 1 350 ? 13.164 14.203 25.281 1 92.62 350 LEU B N 1
ATOM 5616 C CA . LEU B 1 350 ? 12.078 13.469 25.906 1 92.62 350 LEU B CA 1
ATOM 5617 C C . LEU B 1 350 ? 11.008 13.086 24.891 1 92.62 350 LEU B C 1
ATOM 5619 O O . LEU B 1 350 ? 10.141 12.266 25.172 1 92.62 350 LEU B O 1
ATOM 5623 N N . ASP B 1 351 ? 11.102 13.664 23.719 1 92.88 351 ASP B N 1
ATOM 5624 C CA . ASP B 1 351 ? 10.133 13.391 22.656 1 92.88 351 ASP B CA 1
ATOM 5625 C C . ASP B 1 351 ? 10.188 11.93 22.219 1 92.88 351 ASP B C 1
ATOM 5627 O O . ASP B 1 351 ? 11.266 11.359 22.094 1 92.88 351 ASP B O 1
ATOM 5631 N N . PRO B 1 352 ? 9.055 11.336 21.969 1 89.62 352 PRO B N 1
ATOM 5632 C CA . PRO B 1 352 ? 9.039 9.938 21.547 1 89.62 352 PRO B CA 1
ATOM 5633 C C . PRO B 1 352 ? 9.852 9.695 20.266 1 89.62 352 PRO B C 1
ATOM 5635 O O . PRO B 1 352 ? 10.422 8.609 20.094 1 89.62 352 PRO B O 1
ATOM 5638 N N . ALA B 1 353 ? 9.938 10.625 19.391 1 93.69 353 ALA B N 1
ATOM 5639 C CA . ALA B 1 353 ? 10.672 10.484 18.141 1 93.69 353 ALA B CA 1
ATOM 5640 C C . ALA B 1 353 ? 12.172 10.359 18.391 1 93.69 353 ALA B C 1
ATOM 5642 O O . ALA B 1 353 ? 12.906 9.812 17.562 1 93.69 353 ALA B O 1
ATOM 5643 N N . ALA B 1 354 ? 12.625 10.883 19.547 1 95.75 354 ALA B N 1
ATOM 5644 C CA . ALA B 1 354 ? 14.047 10.883 19.875 1 95.75 354 ALA B CA 1
ATOM 5645 C C . ALA B 1 354 ? 14.586 9.461 19.969 1 95.75 354 ALA B C 1
ATOM 5647 O O . ALA B 1 354 ? 15.727 9.195 19.578 1 95.75 354 ALA B O 1
ATOM 5648 N N . LYS B 1 355 ? 13.758 8.547 20.344 1 94.62 355 LYS B N 1
ATOM 5649 C CA . LYS B 1 355 ? 14.18 7.18 20.641 1 94.62 355 LYS B CA 1
ATOM 5650 C C . LYS B 1 355 ? 14.453 6.395 19.359 1 94.62 355 LYS B C 1
ATOM 5652 O O . LYS B 1 355 ? 15.172 5.395 19.391 1 94.62 355 LYS B O 1
ATOM 5657 N N . SER B 1 356 ? 13.891 6.855 18.312 1 96.19 356 SER B N 1
ATOM 5658 C CA . SER B 1 356 ? 14 6.086 17.078 1 96.19 356 SER B CA 1
ATOM 5659 C C . SER B 1 356 ? 15.102 6.641 16.172 1 96.19 356 SER B C 1
ATOM 5661 O O . SER B 1 356 ? 15.406 6.059 15.125 1 96.19 356 SER B O 1
ATOM 5663 N N . ASN B 1 357 ? 15.68 7.777 16.531 1 98.12 357 ASN B N 1
ATOM 5664 C CA . ASN B 1 357 ? 16.766 8.32 15.742 1 98.12 357 ASN B CA 1
ATOM 5665 C C . ASN B 1 357 ? 17.969 7.375 15.695 1 98.12 357 ASN B C 1
ATOM 5667 O O . ASN B 1 357 ? 18.328 6.785 16.719 1 98.12 357 ASN B O 1
ATOM 5671 N N . PRO B 1 358 ? 18.625 7.223 14.578 1 98.06 358 PRO B N 1
ATOM 5672 C CA . PRO B 1 358 ? 19.641 6.191 14.43 1 98.06 358 PRO B CA 1
ATOM 5673 C C . PRO B 1 358 ? 20.906 6.504 15.219 1 98.06 358 PRO B C 1
ATOM 5675 O O . PRO B 1 358 ? 21.703 5.602 15.508 1 98.06 358 PRO B O 1
ATOM 5678 N N . VAL B 1 359 ? 21.172 7.781 15.555 1 98.31 359 VAL B N 1
ATOM 5679 C CA . VAL B 1 359 ? 22.359 8.195 16.297 1 98.31 359 VAL B CA 1
ATOM 5680 C C . VAL B 1 359 ? 21.938 8.836 17.625 1 98.31 359 VAL B C 1
ATOM 5682 O O . VAL B 1 359 ? 21.078 9.711 17.641 1 98.31 359 VAL B O 1
ATOM 5685 N N . ARG B 1 360 ? 22.516 8.367 18.688 1 96.75 360 ARG B N 1
ATOM 5686 C CA . ARG B 1 360 ? 22.25 8.992 19.984 1 96.75 360 ARG B CA 1
ATOM 5687 C C . ARG B 1 360 ? 22.703 10.445 19.984 1 96.75 360 ARG B C 1
ATOM 5689 O O . ARG B 1 360 ? 23.703 10.789 19.359 1 96.75 360 ARG B O 1
ATOM 5696 N N . PHE B 1 361 ? 21.922 11.25 20.656 1 97.88 361 PHE B N 1
ATOM 5697 C CA . PHE B 1 361 ? 22.266 12.664 20.688 1 97.88 361 PHE B CA 1
ATOM 5698 C C . PHE B 1 361 ? 22.047 13.234 22.094 1 97.88 361 PHE B C 1
ATOM 5700 O O . PHE B 1 361 ? 21.312 12.664 22.891 1 97.88 361 PHE B O 1
ATOM 5707 N N . THR B 1 362 ? 22.719 14.336 22.328 1 97.75 362 THR B N 1
ATOM 5708 C CA . THR B 1 362 ? 22.656 15.031 23.625 1 97.75 362 THR B CA 1
ATOM 5709 C C . THR B 1 362 ? 21.953 16.375 23.484 1 97.75 362 THR B C 1
ATOM 5711 O O . THR B 1 362 ? 21.609 16.781 22.375 1 97.75 362 THR B O 1
ATOM 5714 N N . GLU B 1 363 ? 21.734 17 24.641 1 97.56 363 GLU B N 1
ATOM 5715 C CA . GLU B 1 363 ? 21.156 18.344 24.625 1 97.56 363 GLU B CA 1
ATOM 5716 C C . GLU B 1 363 ? 22.031 19.297 23.828 1 97.56 363 GLU B C 1
ATOM 5718 O O . GLU B 1 363 ? 21.516 20.141 23.094 1 97.56 363 GLU B O 1
ATOM 5723 N N . ASN B 1 364 ? 23.312 19.172 23.969 1 97.56 364 ASN B N 1
ATOM 5724 C CA . ASN B 1 364 ? 24.234 20.047 23.266 1 97.56 364 ASN B CA 1
ATOM 5725 C C . ASN B 1 364 ? 24.141 19.859 21.75 1 97.56 364 ASN B C 1
ATOM 5727 O O . ASN B 1 364 ? 24.266 20.812 21 1 97.56 364 ASN B O 1
ATOM 5731 N N . ASP B 1 365 ? 23.984 18.609 21.328 1 97.88 365 ASP B N 1
ATOM 5732 C CA . ASP B 1 365 ? 23.828 18.328 19.906 1 97.88 365 ASP B CA 1
ATOM 5733 C C . ASP B 1 365 ? 22.594 19.047 19.359 1 97.88 365 ASP B C 1
ATOM 5735 O O . ASP B 1 365 ? 22.625 19.609 18.266 1 97.88 365 ASP B O 1
ATOM 5739 N N . VAL B 1 366 ? 21.484 19.016 20.125 1 98.12 366 VAL B N 1
ATOM 5740 C CA . VAL B 1 366 ? 20.234 19.656 19.719 1 98.12 366 VAL B CA 1
ATOM 5741 C C . VAL B 1 366 ? 20.453 21.156 19.594 1 98.12 366 VAL B C 1
ATOM 5743 O O . VAL B 1 366 ? 20.031 21.766 18.594 1 98.12 366 VAL B O 1
ATOM 5746 N N . LYS B 1 367 ? 21.125 21.766 20.594 1 96.44 367 LYS B N 1
ATOM 5747 C CA . LYS B 1 367 ? 21.375 23.203 20.562 1 96.44 367 LYS B CA 1
ATOM 5748 C C . LYS B 1 367 ? 22.188 23.594 19.328 1 96.44 367 LYS B C 1
ATOM 5750 O O . LYS B 1 367 ? 21.875 24.594 18.672 1 96.44 367 LYS B O 1
ATOM 5755 N N . GLU B 1 368 ? 23.156 22.797 19.031 1 96 368 GLU B N 1
ATOM 5756 C CA . GLU B 1 368 ? 24.016 23.078 17.891 1 96 368 GLU B CA 1
ATOM 5757 C C . GLU B 1 368 ? 23.234 22.984 16.578 1 96 368 GLU B C 1
ATOM 5759 O O . GLU B 1 368 ? 23.406 23.812 15.688 1 96 368 GLU B O 1
ATOM 5764 N N . ILE B 1 369 ? 22.391 21.984 16.453 1 96.5 369 ILE B N 1
ATOM 5765 C CA . ILE B 1 369 ? 21.594 21.797 15.25 1 96.5 369 ILE B CA 1
ATOM 5766 C C . ILE B 1 369 ? 20.641 22.984 15.07 1 96.5 369 ILE B C 1
ATOM 5768 O O . ILE B 1 369 ? 20.531 23.531 13.977 1 96.5 369 ILE B O 1
ATOM 5772 N N . VAL B 1 370 ? 19.969 23.406 16.156 1 95 370 VAL B N 1
ATOM 5773 C CA . VAL B 1 370 ? 19.016 24.516 16.094 1 95 370 VAL B CA 1
ATOM 5774 C C . VAL B 1 370 ? 19.75 25.797 15.711 1 95 370 VAL B C 1
ATOM 5776 O O . VAL B 1 370 ? 19.25 26.594 14.914 1 95 370 VAL B O 1
ATOM 5779 N N . LYS B 1 371 ? 20.969 25.969 16.219 1 91.88 371 LYS B N 1
ATOM 5780 C CA . LYS B 1 371 ? 21.766 27.156 15.938 1 91.88 371 LYS B CA 1
ATOM 5781 C C . LYS B 1 371 ? 22.156 27.219 14.469 1 91.88 371 LYS B C 1
ATOM 5783 O O . LYS B 1 371 ? 22.266 28.297 13.891 1 91.88 371 LYS B O 1
ATOM 5788 N N . GLN B 1 372 ? 22.328 26.062 13.883 1 89.31 372 GLN B N 1
ATOM 5789 C CA . GLN B 1 372 ? 22.703 26 12.469 1 89.31 372 GLN B CA 1
ATOM 5790 C C . GLN B 1 372 ? 21.531 26.422 11.578 1 89.31 372 GLN B C 1
ATOM 5792 O O . GLN B 1 372 ? 21.75 26.828 10.43 1 89.31 372 GLN B O 1
ATOM 5797 N N . CYS B 1 373 ? 20.328 26.188 12.008 1 84.25 373 CYS B N 1
ATOM 5798 C CA . CYS B 1 373 ? 19.141 26.484 11.211 1 84.25 373 CYS B CA 1
ATOM 5799 C C . CYS B 1 373 ? 18.719 27.938 11.375 1 84.25 373 CYS B C 1
ATOM 5801 O O . CYS B 1 373 ? 17.844 28.422 10.648 1 84.25 373 CYS B O 1
ATOM 5803 N N . LEU B 1 374 ? 19.281 28.625 12.344 1 72.81 374 LEU B N 1
ATOM 5804 C CA . LEU B 1 374 ? 19 30.031 12.617 1 72.81 374 LEU B CA 1
ATOM 5805 C C . LEU B 1 374 ? 19.828 30.922 11.703 1 72.81 374 LEU B C 1
ATOM 5807 O O . LEU B 1 374 ? 20.938 30.578 11.312 1 72.81 374 LEU B O 1
#

InterPro domains:
  IPR001670 Alcohol dehydrogenase, iron-type/glycerol dehydrogenase GldA [PF00465] (17-180)
  IPR039697 Iron-type alcohol dehydrogenase-like [PTHR11496] (22-373)
  IPR056798 Fe-containing alcohol dehydrogenase-like, C-terminal [PF25137] (194-372)

Radius of gyration: 26.08 Å; Cα contacts (8 Å, |Δi|>4): 1503; chains: 2; bounding box: 58×67×68 Å

pLDDT: mean 92.29, std 10.44, range [17.67, 98.88]